Protein AF-0000000069264745 (afdb_homodimer)

Secondary structure (DSSP, 8-state):
---TT--HHHHHHH----HHHHHHTTTT--TT--TTT-----GGG---TT---HHHHHHHHT-HHHHHHHHHTT--TT---TT---HHHHHHHTT-HHHHHHHHHSTT--TT---TT---HHHHHHHTT-HHHHHHHHHTT--TT---TT---HHHHHHHTT-HHHHHHHHHTT--TT---TTS--HHHHHHHTT-HHHHHHHHHHHH-TTHHHH--/---TT--HHHHHHH----HHHHHHTTTT--TT--TTT-----GGG---TT---HHHHHHHHT-HHHHHHHHHTT--TT---TT---HHHHHHHHT-HHHHHHHHHSTT--TT---TT---HHHHHHHTT-HHHHHHHHHTT--TT---TT---HHHHHHHTT-HHHHHHHHHTT--TT---TTS--HHHHHHHTT-HHHHHHHHHHHH-TTHHHH--

Solvent-accessible surface area (backbone atoms only — not comparable to full-atom values): 22542 Å² total; per-residue (Å²): 124,78,83,72,89,52,54,43,65,63,49,60,67,60,35,71,61,58,66,67,63,52,48,57,43,45,69,83,57,65,68,72,57,51,64,86,75,38,82,51,90,39,62,68,70,40,64,50,99,64,41,44,30,53,53,35,50,21,26,63,72,58,35,52,68,52,37,51,53,42,52,65,35,50,47,76,61,65,52,47,25,75,47,32,52,26,24,52,32,38,7,22,45,66,51,30,53,67,49,39,51,57,49,65,68,39,81,83,38,60,59,70,53,46,22,77,54,39,45,27,24,54,33,31,4,20,46,62,34,26,36,69,41,39,52,53,44,48,76,63,67,33,63,60,72,44,49,27,73,57,40,40,27,21,53,32,35,6,26,46,62,48,24,54,64,20,38,51,52,38,49,77,65,67,38,66,57,72,52,52,22,31,77,66,44,20,22,39,54,37,5,45,76,63,67,23,53,69,49,22,49,51,51,53,45,35,70,76,36,62,71,51,58,70,64,77,104,124,79,84,75,88,54,55,43,65,65,48,62,68,59,33,71,62,59,66,68,60,53,47,58,43,46,68,81,58,64,66,70,58,50,64,86,77,36,85,54,88,39,59,68,69,40,62,49,100,62,40,44,31,53,53,35,50,20,26,63,71,59,36,52,69,52,37,52,51,40,52,64,35,51,47,76,60,65,52,47,24,76,48,32,52,26,26,54,32,39,6,21,47,66,52,29,54,68,48,39,50,56,49,67,68,38,82,81,40,62,59,67,53,46,23,79,53,37,46,28,25,54,33,32,4,18,48,63,33,26,36,69,40,40,52,55,43,49,76,64,67,33,63,59,71,44,47,26,73,56,38,40,25,21,53,32,35,5,25,47,62,50,23,55,64,22,39,53,53,38,47,76,66,68,38,65,57,73,52,52,23,32,77,67,43,19,21,39,54,37,4,45,76,61,68,23,53,70,49,22,49,51,50,53,45,35,71,78,37,63,72,50,59,70,63,76,105

pLDDT: mean 89.12, std 15.48, range [27.23, 98.81]

InterPro domains:
  IPR002110 Ankyrin repeat [PF12796] (43-111)
  IPR002110 Ankyrin repeat [PF12796] (119-178)
  IPR002110 Ankyrin repeat [PS5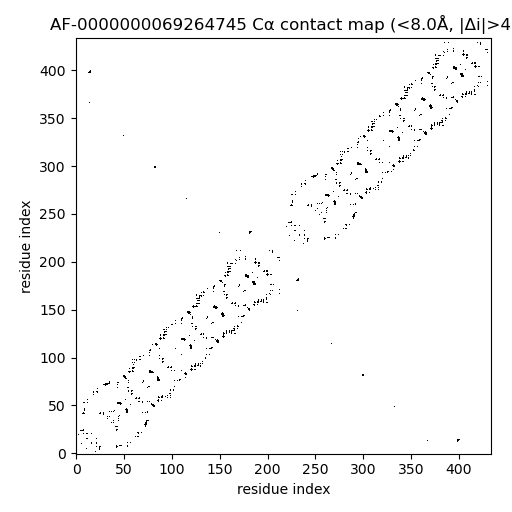0088] (50-82)
  IPR002110 Ankyrin repeat [PS50088] (117-149)
  IPR002110 Ankyrin repeat [PS50088] (150-182)
  IPR002110 Ankyrin repeat [SM00248] (50-79)
  IPR002110 Ankyrin repeat [SM00248] (83-113)
  IPR002110 Ankyrin repeat [SM00248] (117-146)
  IPR002110 Ankyrin repeat [SM00248] (150-179)
  IPR036770 Ankyrin repeat-containing domain superfamily [G3DSA:1.25.40.20] (5-110)
  IPR036770 Ankyrin repeat-containing domain superfamily [G3DSA:1.25.40.20] (111-208)
  IPR036770 Ankyrin repeat-containing domain superfamily [SSF48403] (45-203)

Radius of gyration: 22.68 Å; Cα contacts (8 Å, |Δi|>4): 810; chains: 2; bounding box: 52×52×76 Å

Sequence (434 aa):
MPLEGKDLMPLLRKGDCDEEDLLECLKDDVRGRDPLEDKSDQAAHQRDKDGWTPLHWAAQDGHERLAEKLLDLRVSTNAADHCGATPLMLASFNGRTRIVEALLKERSTDVRQGNSYLTTALHYAAQRGHASCVIQLMEHQAEVNATDRHSDTPLSWAARNGHLEAVKALLELNADPLQDNNASEDPIELARGNGFDEVAEMMEAAIGDPELLAMSAMPLEGKDLMPLLRKGDCDEEDLLECLKDDVRGRDPLEDKSDQAAHQRDKDGWTPLHWAAQDGHERLAEKLLDLRVSTNAADHCGATPLMLASFNGRTRIVEALLKERSTDVRQGNSYLTTALHYAAQRGHASCVIQLMEHQAEVNATDRHSDTPLSWAARNGHLEAVKALLELNADPLQDNNASEDPIELARGNGFDEVAEMMEAAIGDPELLAMSA

Foldseek 3Di:
DLCPLDQLVVDLVVDPDDLVNNVVNQVPQDADDPLVVPVPPHSQNDADPQQDGVLLSCLQNLVLVNNLVSVRSVHDQLRAGPQRDGSLLNNLLVLSLNSVLSSLVDPNRDQCRAGNQSQGSLLNNLLNLNQSSNLSSVVSPHDLLRQTNQSDGSLLNNLLNL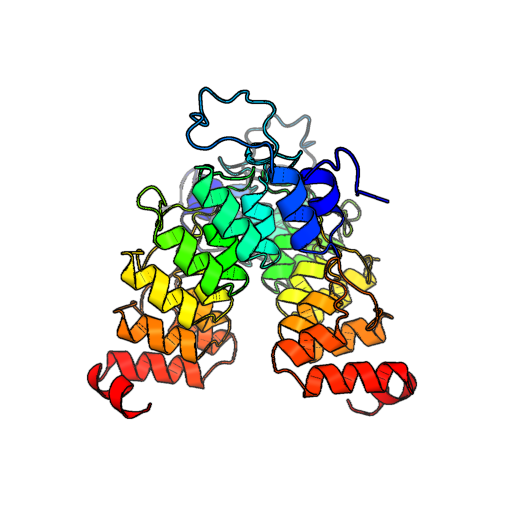NQSNNLSSLLSPHDQCRQTNVGDGSLNNNVVNPNNVSNVLNVVCVVPVVVSVPVD/DLCPLDQLVVDLVVDPDDLVNNVVNQVPQDAPDDLVVPVPPHSQNDADPQQDGVLLSCLQNLSLVNNLVSVRSVHDQLRAGPQRDGSLLNNLLVLSLNSVLSSLVDPNRDQCRAGNQSQGSLLNNLLNLNQSSNLSSVVSPHDLLRATNQSDGSLLNNLLNLNQSNNLSSLLSPHDQCRQTNVGDGSLNNNVVNPNNVSNVLNVVCVVPVVVSVPVD

Nearest PDB structures (foldseek):
  6gcu-assembly2_F  TM=9.652E-01  e=5.464E-09  synthetic construct
  1ot8-assembly2_B  TM=9.125E-01  e=2.302E-08  Drosophila melanogaster
  2f8y-assembly2_B  TM=8.604E-01  e=2.411E-08  Homo sapiens
  6py8-assembly2_K  TM=8.467E-01  e=4.016E-08  Homo sapiens
  1ot8-assembly3_C  TM=6.109E-01  e=3.336E-08  Drosophila melanogaster

Structure (mmCIF, N/CA/C/O backbone):
data_AF-0000000069264745-model_v1
#
loop_
_entity.id
_entity.type
_entity.pdbx_description
1 polymer 'Uncharacterized protein'
#
loop_
_atom_site.group_PDB
_atom_site.id
_atom_site.type_symbol
_atom_site.label_atom_id
_atom_site.label_alt_id
_atom_site.label_comp_id
_atom_site.label_asym_id
_atom_site.label_entity_id
_atom_site.label_seq_id
_atom_site.pdbx_PDB_ins_code
_atom_site.Cartn_x
_atom_site.Cartn_y
_atom_site.Cartn_z
_atom_site.occupancy
_atom_site.B_iso_or_equiv
_atom_site.auth_seq_id
_atom_site.auth_comp_id
_atom_site.auth_asym_id
_atom_site.auth_atom_id
_atom_site.pdbx_PDB_model_num
ATOM 1 N N . MET A 1 1 ? 7.062 8.414 37.844 1 27.25 1 MET A N 1
ATOM 2 C CA . MET A 1 1 ? 8.492 8.5 37.562 1 27.25 1 MET A CA 1
ATOM 3 C C . MET A 1 1 ? 8.742 9.352 36.312 1 27.25 1 MET A C 1
ATOM 5 O O . MET A 1 1 ? 7.988 9.273 35.344 1 27.25 1 MET A O 1
ATOM 9 N N . PRO A 1 2 ? 9.266 10.539 36.375 1 32.69 2 PRO A N 1
ATOM 10 C CA . PRO A 1 2 ? 9.547 11.359 35.219 1 32.69 2 PRO A CA 1
ATOM 11 C C . PRO A 1 2 ? 10.062 10.547 34.031 1 32.69 2 PRO A C 1
ATOM 13 O O . PRO A 1 2 ? 10.789 9.562 34.219 1 32.69 2 PRO A O 1
ATOM 16 N N . LEU A 1 3 ? 9.289 10.117 33 1 39.31 3 LEU A N 1
ATOM 17 C CA . LEU A 1 3 ? 9.914 9.312 31.953 1 39.31 3 LEU A CA 1
ATOM 18 C C . LEU A 1 3 ? 11.336 9.797 31.672 1 39.31 3 LEU A C 1
ATOM 20 O O . LEU A 1 3 ? 11.531 10.906 31.172 1 39.31 3 LEU A O 1
ATOM 24 N N . GLU A 1 4 ? 12.344 10.016 32.438 1 35.72 4 GLU A N 1
ATOM 25 C CA . GLU A 1 4 ? 13.797 10.18 32.375 1 35.72 4 GLU A CA 1
ATOM 26 C C . GLU A 1 4 ? 14.375 9.547 31.125 1 35.72 4 GLU A C 1
ATOM 28 O O . GLU A 1 4 ? 14.094 8.383 30.828 1 35.72 4 GLU A O 1
ATOM 33 N N . GLY A 1 5 ? 15.156 10.445 30.141 1 46.34 5 GLY A N 1
ATOM 34 C CA . GLY A 1 5 ? 15.805 10.609 28.844 1 46.34 5 GLY A CA 1
ATOM 35 C C . GLY A 1 5 ? 15.164 9.781 27.75 1 46.34 5 GLY A C 1
ATOM 36 O O . GLY A 1 5 ? 15.812 8.914 27.156 1 46.34 5 GLY A O 1
ATOM 37 N N . LYS A 1 6 ? 13.898 9.461 27.797 1 60.12 6 LYS A N 1
ATOM 38 C CA . LYS A 1 6 ? 13.188 8.523 26.938 1 60.12 6 LYS A CA 1
ATOM 39 C C . LYS A 1 6 ? 13.445 8.836 25.453 1 60.12 6 LYS A C 1
ATOM 41 O O . LYS A 1 6 ? 13.477 10 25.062 1 60.12 6 LYS A O 1
ATOM 46 N N . ASP A 1 7 ? 14.031 8.062 24.891 1 85.12 7 ASP A N 1
ATOM 47 C CA . ASP A 1 7 ? 14.375 8.086 23.469 1 85.12 7 ASP A CA 1
ATOM 48 C C . ASP A 1 7 ? 13.117 8.062 22.609 1 85.12 7 ASP A C 1
ATOM 50 O O . ASP A 1 7 ? 12.25 7.215 22.781 1 85.12 7 ASP A O 1
ATOM 54 N N . LEU A 1 8 ? 12.914 9.141 21.953 1 92.44 8 LEU A N 1
ATOM 55 C CA . LEU A 1 8 ? 11.734 9.383 21.125 1 92.44 8 LEU A CA 1
ATOM 56 C C . LEU A 1 8 ? 11.453 8.188 20.219 1 92.44 8 LEU A C 1
ATOM 58 O O . LEU A 1 8 ? 10.352 7.637 20.219 1 92.44 8 LEU A O 1
ATOM 62 N N . MET A 1 9 ? 12.445 7.645 19.516 1 92 9 MET A N 1
ATOM 63 C CA . MET A 1 9 ? 12.258 6.633 18.484 1 92 9 MET A CA 1
ATOM 64 C C . MET A 1 9 ? 11.773 5.316 19.078 1 92 9 MET A C 1
ATOM 66 O O . MET A 1 9 ? 10.82 4.711 18.594 1 92 9 MET A O 1
ATOM 70 N N . PRO A 1 10 ? 12.352 4.832 20.203 1 90.44 10 PRO A N 1
ATOM 71 C CA . PRO A 1 10 ? 11.828 3.619 20.844 1 90.44 10 PRO A CA 1
ATOM 72 C C . PRO A 1 10 ? 10.367 3.756 21.266 1 90.44 10 PRO A C 1
ATOM 74 O O . PRO A 1 10 ? 9.594 2.799 21.156 1 90.44 10 PRO A O 1
ATOM 77 N N . LEU A 1 11 ? 10.008 4.898 21.734 1 91.31 11 LEU A N 1
ATOM 78 C CA . LEU A 1 11 ? 8.625 5.133 22.141 1 91.31 11 LEU A CA 1
ATOM 79 C C . LEU A 1 11 ? 7.695 5.094 20.922 1 91.31 11 LEU A C 1
ATOM 81 O O . LEU A 1 11 ? 6.598 4.539 21 1 91.31 11 LEU A O 1
ATOM 85 N N . LEU A 1 12 ? 8.141 5.695 19.875 1 91.81 12 LEU A N 1
ATOM 86 C CA . LEU A 1 12 ? 7.34 5.715 18.656 1 91.81 12 LEU A CA 1
ATOM 87 C C . LEU A 1 12 ? 7.172 4.309 18.094 1 91.81 12 LEU A C 1
ATOM 89 O O . LEU A 1 12 ? 6.086 3.943 17.641 1 91.81 12 LEU A O 1
ATOM 93 N N . ARG A 1 13 ? 8.203 3.533 18.094 1 87 13 ARG A N 1
ATOM 94 C CA . ARG A 1 13 ? 8.172 2.176 17.547 1 87 13 ARG A CA 1
ATOM 95 C C . ARG A 1 13 ? 7.27 1.275 18.391 1 87 13 ARG A C 1
ATOM 97 O O . ARG A 1 13 ? 6.602 0.39 17.859 1 87 13 ARG A O 1
ATOM 104 N N . LYS A 1 14 ? 7.32 1.432 19.625 1 83.38 14 LYS A N 1
ATOM 105 C CA . LYS A 1 14 ? 6.492 0.631 20.516 1 83.38 14 LYS A CA 1
ATOM 106 C C . LYS A 1 14 ? 5.008 0.938 20.312 1 83.38 14 LYS A C 1
ATOM 108 O O . LYS A 1 14 ? 4.172 0.035 20.359 1 83.38 14 LYS A O 1
ATOM 113 N N . GLY A 1 15 ? 4.797 2.062 20.016 1 82.38 15 GLY A N 1
ATOM 114 C CA . GLY A 1 15 ? 3.406 2.461 19.844 1 82.38 15 GLY A CA 1
ATOM 115 C C . GLY A 1 15 ? 2.654 2.545 21.156 1 82.38 15 GLY A C 1
ATOM 116 O O . GLY A 1 15 ? 3.244 2.385 22.234 1 82.38 15 GLY A O 1
ATOM 117 N N . ASP A 1 16 ? 1.425 2.951 21.203 1 78.5 16 ASP A N 1
ATOM 118 C CA . ASP A 1 16 ? 0.538 3.045 22.359 1 78.5 16 ASP A CA 1
ATOM 119 C C . ASP A 1 16 ? 1.085 4.027 23.391 1 78.5 16 ASP A C 1
ATOM 121 O O . ASP A 1 16 ? 1.114 3.725 24.594 1 78.5 16 ASP A O 1
ATOM 125 N N . CYS A 1 17 ? 1.727 5.004 23 1 83.06 17 CYS A N 1
ATOM 126 C CA . CYS A 1 17 ? 2.244 6.02 23.906 1 83.06 17 CYS A CA 1
ATOM 127 C C . CYS A 1 17 ? 1.427 7.301 23.812 1 83.06 17 CYS A C 1
ATOM 129 O O . CYS A 1 17 ? 0.806 7.574 22.781 1 83.06 17 CYS A O 1
ATOM 131 N N . ASP A 1 18 ? 1.403 7.91 24.938 1 88.5 18 ASP A N 1
ATOM 132 C CA . ASP A 1 18 ? 0.736 9.211 24.984 1 88.5 18 ASP A CA 1
ATOM 133 C C . ASP A 1 18 ? 1.546 10.266 24.234 1 88.5 18 ASP A C 1
ATOM 135 O O . ASP A 1 18 ? 2.771 10.312 24.344 1 88.5 18 ASP A O 1
ATOM 139 N N . GLU A 1 19 ? 0.814 10.984 23.469 1 92.31 19 GLU A N 1
ATOM 140 C CA . GLU A 1 19 ? 1.479 12.016 22.672 1 92.31 19 GLU A CA 1
ATOM 141 C C . GLU A 1 19 ? 2.283 12.961 23.562 1 92.31 19 GLU A C 1
ATOM 143 O O . GLU A 1 19 ? 3.328 13.469 23.141 1 92.31 19 GLU A O 1
ATOM 148 N N . GLU A 1 20 ? 1.822 13.188 24.828 1 93.12 20 GLU A N 1
ATOM 149 C CA . GLU A 1 20 ? 2.527 14.055 25.766 1 93.12 20 GLU A CA 1
ATOM 150 C C . GLU A 1 20 ? 3.928 13.523 26.062 1 93.12 20 GLU A C 1
ATOM 152 O O . GLU A 1 20 ? 4.879 14.305 26.188 1 93.12 20 GLU A O 1
ATOM 157 N N . ASP A 1 21 ? 3.99 12.25 26.188 1 93.81 21 ASP A N 1
ATOM 158 C CA . ASP A 1 21 ? 5.289 11.625 26.422 1 93.81 21 ASP A CA 1
ATOM 159 C C . ASP A 1 21 ? 6.227 11.828 25.234 1 93.81 21 ASP A C 1
ATOM 161 O O . ASP A 1 21 ? 7.422 12.062 25.422 1 93.81 21 ASP A O 1
ATOM 165 N N . LEU A 1 22 ? 5.691 11.742 24.062 1 95.06 22 LEU A N 1
ATOM 166 C CA . LEU A 1 22 ? 6.48 11.945 22.859 1 95.06 22 LEU A CA 1
ATOM 167 C C . LEU A 1 22 ? 6.992 13.383 22.781 1 95.06 22 LEU A C 1
ATOM 169 O O . LEU A 1 22 ? 8.164 13.609 22.453 1 95.06 22 LEU A O 1
ATOM 173 N N . LEU A 1 23 ? 6.137 14.336 23.141 1 95.31 23 LEU A N 1
ATOM 174 C CA . LEU A 1 23 ? 6.496 15.75 23.094 1 95.31 23 LEU A CA 1
ATOM 175 C C . LEU A 1 23 ? 7.586 16.062 24.109 1 95.31 23 LEU A C 1
ATOM 177 O O . LEU A 1 23 ? 8.453 16.906 23.859 1 95.31 23 LEU A O 1
ATOM 181 N N . GLU A 1 24 ? 7.504 15.398 25.219 1 93.19 24 GLU A N 1
ATOM 182 C CA . GLU A 1 24 ? 8.5 15.602 26.266 1 93.19 24 GLU A CA 1
ATOM 183 C C . GLU A 1 24 ? 9.898 15.219 25.766 1 93.19 24 GLU A C 1
ATOM 185 O O . GLU A 1 24 ? 10.891 15.828 26.188 1 93.19 24 GLU A O 1
ATOM 190 N N . CYS A 1 25 ? 9.984 14.227 24.922 1 92.88 25 CYS A N 1
ATOM 191 C CA . CYS A 1 25 ? 11.258 13.781 24.375 1 92.88 25 CYS A CA 1
ATOM 192 C C . CYS A 1 25 ? 11.906 14.867 23.531 1 92.88 25 CYS A C 1
ATOM 194 O O . CYS A 1 25 ? 13.102 14.82 23.25 1 92.88 25 CYS A O 1
ATOM 196 N N . LEU A 1 26 ? 11.156 15.875 23.109 1 92.56 26 LEU A N 1
ATOM 197 C CA . LEU A 1 26 ? 11.656 16.906 22.203 1 92.56 26 LEU A CA 1
ATOM 198 C C . LEU A 1 26 ? 11.93 18.203 22.969 1 92.56 26 LEU A C 1
ATOM 200 O O . LEU A 1 26 ? 12.273 19.219 22.344 1 92.56 26 LEU A O 1
ATOM 204 N N . LYS A 1 27 ? 11.797 18.234 24.203 1 88.69 27 LYS A N 1
ATOM 205 C CA . LYS A 1 27 ? 11.867 19.453 25.016 1 88.69 27 LYS A CA 1
ATOM 206 C C . LYS A 1 27 ? 13.219 20.141 24.859 1 88.69 27 LYS A C 1
ATOM 208 O O . LYS A 1 27 ? 13.305 21.375 24.875 1 88.69 27 LYS A O 1
ATOM 213 N N . ASP A 1 28 ? 14.273 19.344 24.609 1 84.44 28 ASP A N 1
ATOM 214 C CA . ASP A 1 28 ? 15.617 19.922 24.562 1 84.44 28 ASP A CA 1
ATOM 215 C C . ASP A 1 28 ? 16.047 20.203 23.125 1 84.44 28 ASP A C 1
ATOM 217 O O . ASP A 1 28 ? 17.125 20.75 22.875 1 84.44 28 ASP A O 1
ATOM 221 N N . ASP A 1 29 ? 15.172 19.75 22.219 1 85.75 29 ASP A N 1
ATOM 222 C CA . ASP A 1 29 ? 15.516 20 20.812 1 85.75 29 ASP A CA 1
ATOM 223 C C . ASP A 1 29 ? 15.375 21.484 20.484 1 85.75 29 ASP A C 1
ATOM 225 O O . ASP A 1 29 ? 14.453 22.156 20.969 1 85.75 29 ASP A O 1
ATOM 229 N N . VAL A 1 30 ? 16.391 22.047 19.75 1 77.31 30 VAL A N 1
ATOM 230 C CA . VAL A 1 30 ? 16.422 23.469 19.406 1 77.31 30 VAL A CA 1
ATOM 231 C C . VAL A 1 30 ? 16.109 23.656 17.922 1 77.31 30 VAL A C 1
ATOM 233 O O . VAL A 1 30 ? 16.516 22.844 17.094 1 77.31 30 VAL A O 1
ATOM 236 N N . ARG A 1 31 ? 15.266 24.781 17.703 1 73.56 31 ARG A N 1
ATOM 237 C CA . ARG A 1 31 ? 14.844 25.141 16.344 1 73.56 31 ARG A CA 1
ATOM 238 C C . ARG A 1 31 ? 16.047 25.531 15.484 1 73.56 31 ARG A C 1
ATOM 240 O O . ARG A 1 31 ? 16.953 26.219 15.961 1 73.56 31 ARG A O 1
ATOM 247 N N . GLY A 1 32 ? 15.992 25.25 14.062 1 61.53 32 GLY A N 1
ATOM 248 C CA . GLY A 1 32 ? 16.875 25.828 13.078 1 61.53 32 GLY A CA 1
ATOM 249 C C . GLY A 1 32 ? 18.156 25.031 12.867 1 61.53 32 GLY A C 1
ATOM 250 O O . GLY A 1 32 ? 19.031 25.438 12.109 1 61.53 32 GLY A O 1
ATOM 251 N N . ARG A 1 33 ? 18.281 24 13.5 1 54.75 33 ARG A N 1
ATOM 252 C CA . ARG A 1 33 ? 19.531 23.312 13.195 1 54.75 33 ARG A CA 1
ATOM 253 C C . ARG A 1 33 ? 19.422 22.516 11.898 1 54.75 33 ARG A C 1
ATOM 255 O O . ARG A 1 33 ? 18.438 21.797 11.695 1 54.75 33 ARG A O 1
ATOM 262 N N . ASP A 1 34 ? 20.062 23.062 10.766 1 50.62 34 ASP A N 1
ATOM 263 C CA . ASP A 1 34 ? 20.094 22.531 9.406 1 50.62 34 ASP A CA 1
ATOM 264 C C . ASP A 1 34 ? 20.172 21 9.422 1 50.62 34 ASP A C 1
ATOM 266 O O . ASP A 1 34 ? 21.062 20.422 10.047 1 50.62 34 ASP A O 1
ATOM 270 N N . PRO A 1 35 ? 19.172 20.406 8.906 1 50.16 35 PRO A N 1
ATOM 271 C CA . PRO A 1 35 ? 19.172 18.938 8.797 1 50.16 35 PRO A CA 1
ATOM 272 C C . PRO A 1 35 ? 20.5 18.391 8.266 1 50.16 35 PRO A C 1
ATOM 274 O O . PRO A 1 35 ? 20.922 17.297 8.648 1 50.16 35 PRO A O 1
ATOM 277 N N . LEU A 1 36 ? 21.016 18.922 7.066 1 47 36 LEU A N 1
ATOM 278 C CA . LEU A 1 36 ? 22.281 18.5 6.469 1 47 36 LEU A CA 1
ATOM 279 C C . LEU A 1 36 ? 23.422 18.641 7.465 1 47 36 LEU A C 1
ATOM 281 O O . LEU A 1 36 ? 24.438 17.969 7.336 1 47 36 LEU A O 1
ATOM 285 N N . GLU A 1 37 ? 23.469 19.625 8 1 45.88 37 GLU A N 1
ATOM 286 C CA . GLU A 1 37 ? 24.516 19.766 9 1 45.88 37 GLU A CA 1
ATOM 287 C C . GLU A 1 37 ? 24.266 18.891 10.211 1 45.88 37 GLU A C 1
ATOM 289 O O . GLU A 1 37 ? 25.109 18.766 11.102 1 45.88 37 GLU A O 1
ATOM 294 N N . ASP A 1 38 ? 23.031 18.484 10.352 1 45.34 38 ASP A N 1
ATOM 295 C CA . ASP A 1 38 ? 22.625 17.922 11.633 1 45.34 38 ASP A CA 1
ATOM 296 C C . ASP A 1 38 ? 22.969 16.438 11.719 1 45.34 38 ASP A C 1
ATOM 298 O O . ASP A 1 38 ? 22.234 15.586 11.211 1 45.34 38 ASP A O 1
ATOM 302 N N . LYS A 1 39 ? 23.969 16.016 11.312 1 46.91 39 LYS A N 1
ATOM 303 C CA . LYS A 1 39 ? 24.453 14.891 12.109 1 46.91 39 LYS A CA 1
ATOM 304 C C . LYS A 1 39 ? 23.812 14.875 13.492 1 46.91 39 LYS A C 1
ATOM 306 O O . LYS A 1 39 ? 24.328 14.242 14.414 1 46.91 39 LYS A O 1
ATOM 311 N N . SER A 1 40 ? 22.984 15.938 13.828 1 50.88 40 SER A N 1
ATOM 312 C CA . SER A 1 40 ? 22.734 16.344 15.211 1 50.88 40 SER A CA 1
ATOM 313 C C . SER A 1 40 ? 21.906 15.32 15.961 1 50.88 40 SER A C 1
ATOM 315 O O . SER A 1 40 ? 21.109 14.602 15.352 1 50.88 40 SER A O 1
ATOM 317 N N . ASP A 1 41 ? 22.391 14.82 17.062 1 62.69 41 ASP A N 1
ATOM 318 C CA . ASP A 1 41 ? 22.016 14.039 18.234 1 62.69 41 ASP A CA 1
ATOM 319 C C . ASP A 1 41 ? 20.594 14.383 18.672 1 62.69 41 ASP A C 1
ATOM 321 O O . ASP A 1 41 ? 20.109 13.875 19.688 1 62.69 41 ASP A O 1
ATOM 325 N N . GLN A 1 42 ? 19.969 15.273 17.734 1 82.69 42 GLN A N 1
ATOM 326 C CA . GLN A 1 42 ? 18.641 15.648 18.234 1 82.69 42 GLN A CA 1
ATOM 327 C C . GLN A 1 42 ? 17.594 14.586 17.891 1 82.69 42 GLN A C 1
ATOM 329 O O . GLN A 1 42 ? 17.625 14.016 16.797 1 82.69 42 GLN A O 1
ATOM 334 N N . ALA A 1 43 ? 16.781 14.383 18.812 1 88.19 43 ALA A N 1
ATOM 335 C CA . ALA A 1 43 ? 15.758 13.344 18.75 1 88.19 43 ALA A CA 1
ATOM 336 C C . ALA A 1 43 ? 14.836 13.539 17.547 1 88.19 43 ALA A C 1
ATOM 338 O O . ALA A 1 43 ? 14.422 12.562 16.906 1 88.19 43 ALA A O 1
ATOM 339 N N . ALA A 1 44 ? 14.672 14.812 17.156 1 90.81 44 ALA A N 1
ATOM 340 C CA . ALA A 1 44 ? 13.711 15.148 16.109 1 90.81 44 ALA A CA 1
ATOM 341 C C . ALA A 1 44 ? 14.203 14.703 14.742 1 90.81 44 ALA A C 1
ATOM 343 O O . ALA A 1 44 ? 13.406 14.492 13.82 1 90.81 44 ALA A O 1
ATOM 344 N N . HIS A 1 45 ? 15.508 14.469 14.609 1 89.25 45 HIS A N 1
ATOM 345 C CA . HIS A 1 45 ? 16.094 14.242 13.289 1 89.25 45 HIS A CA 1
ATOM 346 C C . HIS A 1 45 ? 16.547 12.805 13.125 1 89.25 45 HIS A C 1
ATOM 348 O O . HIS A 1 45 ? 17.188 12.461 12.125 1 89.25 45 HIS A O 1
ATOM 354 N N . GLN A 1 46 ? 16.234 12.055 14.094 1 88.69 46 GLN A N 1
ATOM 355 C CA . GLN A 1 46 ? 16.656 10.664 14.07 1 88.69 46 GLN A CA 1
ATOM 356 C C . GLN A 1 46 ? 15.906 9.875 13 1 88.69 46 GLN A C 1
ATOM 358 O O . GLN A 1 46 ? 14.805 10.258 12.602 1 88.69 46 GLN A O 1
ATOM 363 N N . ARG A 1 47 ? 16.578 8.773 12.477 1 90.75 47 ARG A N 1
ATOM 364 C CA . ARG A 1 47 ? 15.961 7.812 11.57 1 90.75 47 ARG A CA 1
ATOM 365 C C . ARG A 1 47 ? 16.125 6.387 12.094 1 90.75 47 ARG A C 1
ATOM 367 O O . ARG A 1 47 ? 17.141 6.055 12.695 1 90.75 47 ARG A O 1
ATOM 374 N N . ASP A 1 48 ? 15.133 5.633 11.859 1 89.25 48 ASP A N 1
ATOM 375 C CA . ASP A 1 48 ? 15.258 4.23 12.25 1 89.25 48 ASP A CA 1
ATOM 376 C C . ASP A 1 48 ? 15.789 3.387 11.094 1 89.25 48 ASP A C 1
ATOM 378 O O . ASP A 1 48 ? 16.234 3.924 10.078 1 89.25 48 ASP A O 1
ATOM 382 N N . LYS A 1 49 ? 15.875 2.033 11.312 1 84.44 49 LYS A N 1
ATOM 383 C CA . LYS A 1 49 ? 16.5 1.107 10.367 1 84.44 49 LYS A CA 1
ATOM 384 C C . LYS A 1 49 ? 15.758 1.1 9.039 1 84.44 49 LYS A C 1
ATOM 386 O O . LYS A 1 49 ? 16.344 0.752 8 1 84.44 49 LYS A O 1
ATOM 391 N N . ASP A 1 50 ? 14.57 1.561 9.055 1 84.25 50 ASP A N 1
ATOM 392 C CA . ASP A 1 50 ? 13.766 1.579 7.836 1 84.25 50 ASP A CA 1
ATOM 393 C C . ASP A 1 50 ? 13.805 2.955 7.172 1 84.25 50 ASP A C 1
ATOM 395 O O . ASP A 1 50 ? 13.18 3.164 6.133 1 84.25 50 ASP A O 1
ATOM 399 N N . GLY A 1 51 ? 14.43 3.836 7.797 1 90.56 51 GLY A N 1
ATOM 400 C CA . GLY A 1 51 ? 14.539 5.18 7.246 1 90.56 51 GLY A CA 1
ATOM 401 C C . GLY A 1 51 ? 13.422 6.102 7.711 1 90.56 51 GLY A C 1
ATOM 402 O O . GLY A 1 51 ? 13.312 7.23 7.23 1 90.56 51 GLY A O 1
ATOM 403 N N . TRP A 1 52 ? 12.656 5.66 8.633 1 93.94 52 TRP A N 1
ATOM 404 C CA . TRP A 1 52 ? 11.555 6.484 9.109 1 93.94 52 TRP A CA 1
ATOM 405 C C . TRP A 1 52 ? 12.039 7.5 10.141 1 93.94 52 TRP A C 1
ATOM 407 O O . TRP A 1 52 ? 12.859 7.172 11 1 93.94 52 TRP A O 1
ATOM 417 N N . THR A 1 53 ? 11.578 8.664 10 1 94.94 53 THR A N 1
ATOM 418 C CA . THR A 1 53 ? 11.797 9.75 10.945 1 94.94 53 THR A CA 1
ATOM 419 C C . THR A 1 53 ? 10.625 9.867 11.914 1 94.94 53 THR A C 1
ATOM 421 O O . THR A 1 53 ? 9.57 9.258 11.695 1 94.94 53 THR A O 1
ATOM 424 N N . PRO A 1 54 ? 10.852 10.594 12.961 1 95.12 54 PRO A N 1
ATOM 425 C CA . PRO A 1 54 ? 9.711 10.836 13.852 1 95.12 54 PRO A CA 1
ATOM 426 C C . PRO A 1 54 ? 8.5 11.406 13.117 1 95.12 54 PRO A C 1
ATOM 428 O O . PRO A 1 54 ? 7.363 11.078 13.453 1 95.12 54 PRO A O 1
ATOM 431 N N . LEU A 1 55 ? 8.766 12.195 12.141 1 96.44 55 LEU A N 1
ATOM 432 C CA . LEU A 1 55 ? 7.66 12.766 11.375 1 96.44 55 LEU A CA 1
ATOM 433 C C . LEU A 1 55 ? 6.906 11.688 10.609 1 96.44 55 LEU A C 1
ATOM 435 O O . LEU A 1 55 ? 5.68 11.742 10.492 1 96.44 55 LEU A O 1
ATOM 439 N N . HIS A 1 56 ? 7.629 10.719 10.055 1 96.69 56 HIS A N 1
ATOM 440 C CA . HIS A 1 56 ? 6.957 9.562 9.477 1 96.69 56 HIS A CA 1
ATOM 441 C C . HIS A 1 56 ? 6 8.922 10.477 1 96.69 56 HIS A C 1
ATOM 443 O O . HIS A 1 56 ? 4.84 8.664 10.156 1 96.69 56 HIS A O 1
ATOM 449 N N . TRP A 1 57 ? 6.539 8.719 11.617 1 94.94 57 TRP A N 1
ATOM 450 C CA . TRP A 1 57 ? 5.758 8.047 12.648 1 94.94 57 TRP A CA 1
ATOM 451 C C . TRP A 1 57 ? 4.559 8.898 13.062 1 94.94 57 TRP A C 1
ATOM 453 O O . TRP A 1 57 ? 3.459 8.375 13.258 1 94.94 57 TRP A O 1
ATOM 463 N N . ALA A 1 58 ? 4.754 10.133 13.25 1 96.19 58 ALA A N 1
ATOM 464 C CA . ALA A 1 58 ? 3.65 11.031 13.594 1 96.19 58 ALA A CA 1
ATOM 465 C C . ALA A 1 58 ? 2.553 10.977 12.539 1 96.19 58 ALA A C 1
ATOM 467 O O . ALA A 1 58 ? 1.365 10.93 12.867 1 96.19 58 ALA A O 1
ATOM 468 N N . ALA A 1 59 ? 2.939 10.984 11.266 1 96.75 59 ALA A N 1
ATOM 469 C CA . ALA A 1 59 ? 2 10.914 10.148 1 96.75 59 ALA A CA 1
ATOM 470 C C . ALA A 1 59 ? 1.268 9.578 10.133 1 96.75 59 ALA A C 1
ATOM 472 O O . ALA A 1 59 ? 0.067 9.523 9.852 1 96.75 59 ALA A O 1
ATOM 473 N N . GLN A 1 60 ? 1.976 8.547 10.383 1 93.06 60 GLN A N 1
ATOM 474 C CA . GLN A 1 60 ? 1.423 7.199 10.391 1 93.06 60 GLN A CA 1
ATOM 475 C C . GLN A 1 60 ? 0.402 7.027 11.508 1 93.06 60 GLN A C 1
ATOM 477 O O . GLN A 1 60 ? -0.688 6.492 11.289 1 93.06 60 GLN A O 1
ATOM 482 N N . ASP A 1 61 ? 0.774 7.562 12.719 1 90.94 61 ASP A N 1
ATOM 483 C CA . ASP A 1 61 ? -0.01 7.25 13.906 1 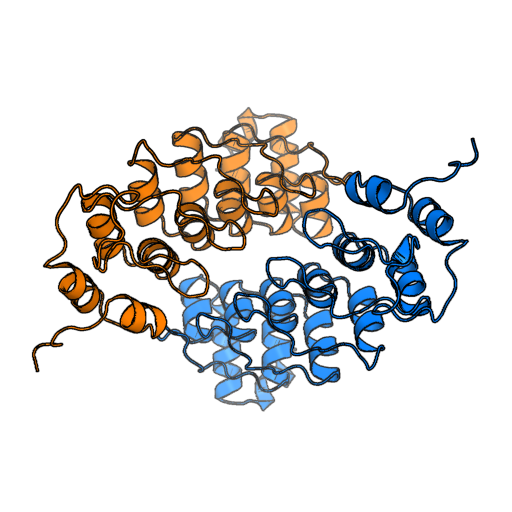90.94 61 ASP A CA 1
ATOM 484 C C . ASP A 1 61 ? -0.998 8.367 14.227 1 90.94 61 ASP A C 1
ATOM 486 O O . ASP A 1 61 ? -1.833 8.234 15.125 1 90.94 61 ASP A O 1
ATOM 490 N N . GLY A 1 62 ? -0.907 9.43 13.555 1 93.69 62 GLY A N 1
ATOM 491 C CA . GLY A 1 62 ? -1.866 10.508 13.719 1 93.69 62 GLY A CA 1
ATOM 492 C C . GLY A 1 62 ? -1.562 11.406 14.906 1 93.69 62 GLY A C 1
ATOM 493 O O . GLY A 1 62 ? -2.477 11.906 15.562 1 93.69 62 GLY A O 1
ATOM 494 N N . HIS A 1 63 ? -0.314 11.492 15.25 1 95.44 63 HIS A N 1
ATOM 495 C CA . HIS A 1 63 ? 0.094 12.406 16.312 1 95.44 63 HIS A CA 1
ATOM 496 C C . HIS A 1 63 ? 0.214 13.836 15.781 1 95.44 63 HIS A C 1
ATOM 498 O O . HIS A 1 63 ? 1.304 14.273 15.414 1 95.44 63 HIS A O 1
ATOM 504 N N . GLU A 1 64 ? -0.881 14.516 15.898 1 97.25 64 GLU A N 1
ATOM 505 C CA . GLU A 1 64 ? -0.972 15.836 15.273 1 97.25 64 GLU A CA 1
ATOM 506 C C . GLU A 1 64 ? -0.063 16.844 15.977 1 97.25 64 GLU A C 1
ATOM 508 O O . GLU A 1 64 ? 0.644 17.609 15.32 1 97.25 64 GLU A O 1
ATOM 513 N N . ARG A 1 65 ? -0.111 16.875 17.281 1 97.5 65 ARG A N 1
ATOM 514 C CA . ARG A 1 65 ? 0.71 17.812 18.047 1 97.5 65 ARG A CA 1
ATOM 515 C C . ARG A 1 65 ? 2.195 17.516 17.844 1 97.5 65 ARG A C 1
ATOM 517 O O . ARG A 1 65 ? 3.004 18.438 17.734 1 97.5 65 ARG A O 1
ATOM 524 N N . LEU A 1 66 ? 2.508 16.297 17.875 1 96.94 66 LEU A N 1
ATOM 525 C CA . LEU A 1 66 ? 3.893 15.906 17.625 1 96.94 66 LEU A CA 1
ATOM 526 C C . LEU A 1 66 ? 4.348 16.375 16.25 1 96.94 66 LEU A C 1
ATOM 528 O O . LEU A 1 66 ? 5.453 16.906 16.094 1 96.94 66 LEU A O 1
ATOM 532 N N . ALA A 1 67 ? 3.506 16.125 15.203 1 97.56 67 ALA A N 1
ATOM 533 C CA . ALA A 1 67 ? 3.832 16.562 13.844 1 97.56 67 ALA A CA 1
ATOM 534 C C . ALA A 1 67 ? 4.102 18.062 13.805 1 97.56 67 ALA A C 1
ATOM 536 O O . ALA A 1 67 ? 5.086 18.5 13.203 1 97.56 67 ALA A O 1
ATOM 537 N N . GLU A 1 68 ? 3.273 18.812 14.461 1 97 68 GLU A N 1
ATOM 538 C CA . GLU A 1 68 ? 3.432 20.266 14.484 1 97 68 GLU A CA 1
ATOM 539 C C . GLU A 1 68 ? 4.738 20.656 15.156 1 97 68 GLU A C 1
ATOM 541 O O . GLU A 1 68 ? 5.445 21.547 14.68 1 97 68 GLU A O 1
ATOM 546 N N . LYS A 1 69 ? 5.004 20.062 16.25 1 95.12 69 LYS A N 1
ATOM 547 C CA . LYS A 1 69 ? 6.242 20.344 16.969 1 95.12 69 LYS A CA 1
ATOM 548 C C . LYS A 1 69 ? 7.461 20.031 16.109 1 95.12 69 LYS A C 1
ATOM 550 O O . LYS A 1 69 ? 8.43 20.797 16.078 1 95.12 69 LYS A O 1
ATOM 555 N N . LEU A 1 70 ? 7.43 18.891 15.484 1 95.56 70 LEU A N 1
ATOM 556 C CA . LEU A 1 70 ? 8.531 18.484 14.617 1 95.56 70 LEU A CA 1
ATOM 557 C C . LEU A 1 70 ? 8.727 19.484 13.477 1 95.56 70 LEU A C 1
ATOM 559 O O . LEU A 1 70 ? 9.859 19.812 13.125 1 95.56 70 LEU A O 1
ATOM 563 N N . LEU A 1 71 ? 7.633 19.953 12.867 1 94.88 71 LEU A N 1
ATOM 564 C CA . LEU A 1 71 ? 7.711 20.953 11.805 1 94.88 71 LEU A CA 1
ATOM 565 C C . LEU A 1 71 ? 8.297 22.266 12.32 1 94.88 71 LEU A C 1
ATOM 567 O O . LEU A 1 71 ? 9.07 22.922 11.625 1 94.88 71 LEU A O 1
ATOM 571 N N . ASP A 1 72 ? 7.926 22.609 13.523 1 92.69 72 ASP A N 1
ATOM 572 C CA . ASP A 1 72 ? 8.492 23.797 14.148 1 92.69 72 ASP A CA 1
ATOM 573 C C . ASP A 1 72 ? 10.008 23.656 14.312 1 92.69 72 ASP A C 1
ATOM 575 O O . ASP A 1 72 ? 10.734 24.656 14.25 1 92.69 72 ASP A O 1
ATOM 579 N N . LEU A 1 73 ? 10.445 22.469 14.531 1 90.56 73 LEU A N 1
ATOM 580 C CA . LEU A 1 73 ? 11.867 22.188 14.703 1 90.56 73 LEU A CA 1
ATOM 581 C C . LEU A 1 73 ? 12.562 22.062 13.359 1 90.56 73 LEU A C 1
ATOM 583 O O . LEU A 1 73 ? 13.758 21.75 13.297 1 90.56 73 LEU A O 1
ATOM 587 N N . ARG A 1 74 ? 11.82 22.219 12.273 1 89.75 74 ARG A N 1
ATOM 588 C CA . ARG A 1 74 ? 12.312 22.312 10.906 1 89.75 74 ARG A CA 1
ATOM 589 C C . ARG A 1 74 ? 12.875 20.969 10.43 1 89.75 74 ARG A C 1
ATOM 591 O O . ARG A 1 74 ? 13.93 20.938 9.797 1 89.75 74 ARG A O 1
ATOM 598 N N . VAL A 1 75 ? 12.227 19.953 10.836 1 91.88 75 VAL A N 1
ATOM 599 C CA . VAL A 1 75 ? 12.602 18.656 10.273 1 91.88 75 VAL A CA 1
ATOM 600 C C . VAL A 1 75 ? 12.234 18.609 8.789 1 91.88 75 VAL A C 1
ATOM 602 O O . VAL A 1 75 ? 11.375 19.359 8.336 1 91.88 75 VAL A O 1
ATOM 605 N N . SER A 1 76 ? 12.945 17.75 8.008 1 92.31 76 SER A N 1
ATOM 606 C CA . SER A 1 76 ? 12.633 17.594 6.59 1 92.31 76 SER A CA 1
ATOM 607 C C . SER A 1 76 ? 11.242 17 6.391 1 92.31 76 SER A C 1
ATOM 609 O O . SER A 1 76 ? 10.914 15.953 6.957 1 92.31 76 SER A O 1
ATOM 611 N N . THR A 1 77 ? 10.477 17.688 5.586 1 96 77 THR A N 1
ATOM 612 C CA . THR A 1 77 ? 9.133 17.219 5.305 1 96 77 THR A CA 1
ATOM 613 C C . THR A 1 77 ? 9.148 16.188 4.168 1 96 77 THR A C 1
ATOM 615 O O . THR A 1 77 ? 8.164 15.484 3.951 1 96 77 THR A O 1
ATOM 618 N N . ASN A 1 78 ? 10.297 16.078 3.434 1 97.06 78 ASN A N 1
ATOM 619 C CA . ASN A 1 78 ? 10.359 15.25 2.238 1 97.06 78 ASN A CA 1
ATOM 620 C C . ASN A 1 78 ? 11.227 14.016 2.459 1 97.06 78 ASN A C 1
ATOM 622 O O . ASN A 1 78 ? 11.641 13.367 1.499 1 97.06 78 ASN A O 1
ATOM 626 N N . ALA A 1 79 ? 11.539 13.797 3.779 1 95 79 ALA A N 1
ATOM 627 C CA . ALA A 1 79 ? 12.328 12.594 4.062 1 95 79 ALA A CA 1
ATOM 628 C C . ALA A 1 79 ? 11.633 11.344 3.533 1 95 79 ALA A C 1
ATOM 630 O O . ALA A 1 79 ? 10.445 11.133 3.781 1 95 79 ALA A O 1
ATOM 631 N N . ALA A 1 80 ? 12.406 10.539 2.738 1 95.5 80 ALA A N 1
ATOM 632 C CA . ALA A 1 80 ? 11.859 9.305 2.168 1 95.5 80 ALA A CA 1
ATOM 633 C C . ALA A 1 80 ? 12.508 8.078 2.797 1 95.5 80 ALA A C 1
ATOM 635 O O . ALA A 1 80 ? 13.711 8.07 3.068 1 95.5 80 ALA A O 1
ATOM 636 N N . ASP A 1 81 ? 11.695 7.102 3.064 1 93.62 81 ASP A N 1
ATOM 637 C CA . ASP A 1 81 ? 12.273 5.832 3.498 1 93.62 81 ASP A CA 1
ATOM 638 C C . ASP A 1 81 ? 12.82 5.043 2.312 1 93.62 81 ASP A C 1
ATOM 640 O O . ASP A 1 81 ? 12.961 5.586 1.214 1 93.62 81 ASP A O 1
ATOM 644 N N . HIS A 1 82 ? 13.211 3.816 2.52 1 88.62 82 HIS A N 1
ATOM 645 C CA . HIS A 1 82 ? 13.852 3.006 1.492 1 88.62 82 HIS A CA 1
ATOM 646 C C . HIS A 1 82 ? 12.914 2.754 0.319 1 88.62 82 HIS A C 1
ATOM 648 O O . HIS A 1 82 ? 13.359 2.459 -0.791 1 88.62 82 HIS A O 1
ATOM 654 N N . CYS A 1 83 ? 11.625 2.852 0.521 1 92.5 83 CYS A N 1
ATOM 655 C CA . CYS A 1 83 ? 10.648 2.643 -0.542 1 92.5 83 CYS A CA 1
ATOM 656 C C . CYS A 1 83 ? 10.195 3.973 -1.134 1 92.5 83 CYS A C 1
ATOM 658 O O . CYS A 1 83 ? 9.312 4.004 -1.994 1 92.5 83 CYS A O 1
ATOM 660 N N . GLY A 1 84 ? 10.75 5.023 -0.603 1 95 84 GLY A N 1
ATOM 661 C CA . GLY A 1 84 ? 10.398 6.34 -1.109 1 95 84 GLY A CA 1
ATOM 662 C C . GLY A 1 84 ? 9.18 6.934 -0.431 1 95 84 GLY A C 1
ATOM 663 O O . GLY A 1 84 ? 8.656 7.961 -0.87 1 95 84 GLY A O 1
ATOM 664 N N . ALA A 1 85 ? 8.688 6.332 0.611 1 96.12 85 ALA A N 1
ATOM 665 C CA . ALA A 1 85 ? 7.516 6.848 1.312 1 96.12 85 ALA A CA 1
ATOM 666 C C . ALA A 1 85 ? 7.863 8.078 2.139 1 96.12 85 ALA A C 1
ATOM 668 O O . ALA A 1 85 ? 8.867 8.086 2.859 1 96.12 85 ALA A O 1
ATOM 669 N N . THR A 1 86 ? 7.062 9.078 1.981 1 97.81 86 THR A N 1
ATOM 670 C CA . THR A 1 86 ? 7.246 10.32 2.725 1 97.81 86 THR A CA 1
ATOM 671 C C . THR A 1 86 ? 6.16 10.477 3.787 1 97.81 86 THR A C 1
ATOM 673 O O . THR A 1 86 ? 5.145 9.781 3.752 1 97.81 86 THR A O 1
ATOM 676 N N . PRO A 1 87 ? 6.379 11.359 4.75 1 98.19 87 PRO A N 1
ATOM 677 C CA . PRO A 1 87 ? 5.332 11.617 5.742 1 98.19 87 PRO A CA 1
ATOM 678 C C . PRO A 1 87 ? 4.008 12.047 5.109 1 98.19 87 PRO A C 1
ATOM 680 O O . PRO A 1 87 ? 2.941 11.617 5.551 1 98.19 87 PRO A O 1
ATOM 683 N N . LEU A 1 88 ? 4.113 12.836 4.066 1 98.75 88 LEU A N 1
ATOM 684 C CA . LEU A 1 88 ? 2.895 13.281 3.396 1 98.75 88 LEU A CA 1
ATOM 685 C C . LEU A 1 88 ? 2.135 12.102 2.803 1 98.75 88 LEU A C 1
ATOM 687 O O . LEU A 1 88 ? 0.909 12.039 2.904 1 98.75 88 LEU A O 1
ATOM 691 N N . MET A 1 89 ? 2.836 11.211 2.184 1 98.44 89 MET A N 1
ATOM 692 C CA . MET A 1 89 ? 2.215 10.008 1.625 1 98.44 89 MET A CA 1
ATOM 693 C C . MET A 1 89 ? 1.523 9.195 2.715 1 98.44 89 MET A C 1
ATOM 695 O O . MET A 1 89 ? 0.376 8.781 2.551 1 98.44 89 MET A O 1
ATOM 699 N N . LEU A 1 90 ? 2.219 9.047 3.812 1 97 90 LEU A N 1
ATOM 700 C CA . LEU A 1 90 ? 1.67 8.273 4.918 1 97 90 LEU A CA 1
ATOM 701 C C . LEU A 1 90 ? 0.429 8.945 5.492 1 97 90 LEU A C 1
ATOM 703 O O . LEU A 1 90 ? -0.578 8.281 5.754 1 97 90 LEU A O 1
ATOM 707 N N . ALA A 1 91 ? 0.483 10.18 5.75 1 98.19 91 ALA A N 1
ATOM 708 C CA . ALA A 1 91 ? -0.65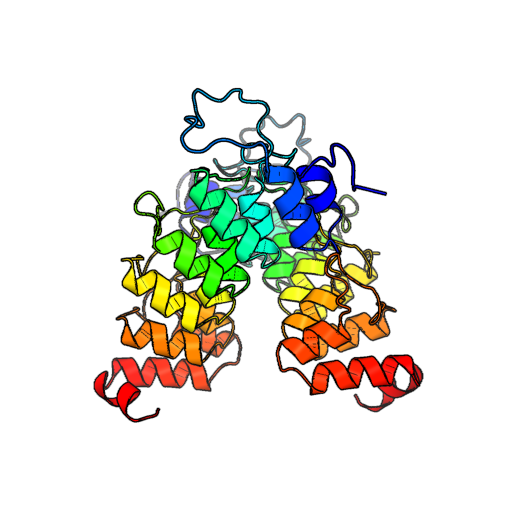9 10.93 6.27 1 98.19 91 ALA A CA 1
ATOM 709 C C . ALA A 1 91 ? -1.849 10.844 5.316 1 98.19 91 ALA A C 1
ATOM 711 O O . ALA A 1 91 ? -2.99 10.68 5.754 1 98.19 91 ALA A O 1
ATOM 712 N N . SER A 1 92 ? -1.612 10.906 4.02 1 98.44 92 SER A N 1
ATOM 713 C CA . SER A 1 92 ? -2.658 10.844 3.004 1 98.44 92 SER A CA 1
ATOM 714 C C . SER A 1 92 ? -3.303 9.461 2.953 1 98.44 92 SER A C 1
ATOM 716 O O . SER A 1 92 ? -4.527 9.344 2.869 1 98.44 92 SER A O 1
ATOM 718 N N . PHE A 1 93 ? -2.5 8.461 3.043 1 96.19 93 PHE A N 1
ATOM 719 C CA . PHE A 1 93 ? -2.984 7.082 3.043 1 96.19 93 PHE A CA 1
ATOM 720 C C . PHE A 1 93 ? -3.914 6.836 4.227 1 96.19 93 PHE A C 1
ATOM 722 O O . PHE A 1 93 ? -4.938 6.164 4.09 1 96.19 93 PHE A O 1
ATOM 729 N N . ASN A 1 94 ? -3.52 7.465 5.305 1 93 94 ASN A N 1
ATOM 730 C CA . ASN A 1 94 ? -4.25 7.199 6.539 1 93 94 ASN A CA 1
ATOM 731 C C . ASN A 1 94 ? -5.363 8.219 6.762 1 93 94 ASN A C 1
ATOM 733 O O . ASN A 1 94 ? -6.078 8.156 7.766 1 93 94 ASN A O 1
ATOM 737 N N . GLY A 1 95 ? -5.484 9.148 5.945 1 95.38 95 GLY A N 1
ATOM 738 C CA . GLY A 1 95 ? -6.543 10.141 6.055 1 95.38 95 GLY A CA 1
ATOM 739 C C . GLY A 1 95 ? -6.355 11.094 7.219 1 95.38 95 GLY A C 1
ATOM 740 O O . GLY A 1 95 ? -7.324 11.508 7.855 1 95.38 95 GLY A O 1
ATOM 741 N N . ARG A 1 96 ? -5.09 11.375 7.531 1 96.81 96 ARG A N 1
ATOM 742 C CA . ARG A 1 96 ? -4.789 12.312 8.609 1 96.81 96 ARG A CA 1
ATOM 743 C C . ARG A 1 96 ? -4.859 13.758 8.109 1 96.81 96 ARG A C 1
ATOM 745 O O . ARG A 1 96 ? -3.826 14.406 7.918 1 96.81 96 ARG A O 1
ATOM 752 N N . THR A 1 97 ? -6.094 14.234 8.055 1 97.94 97 THR A N 1
ATOM 753 C CA . THR A 1 97 ? -6.375 15.492 7.379 1 97.94 97 THR A CA 1
ATOM 754 C C . THR A 1 97 ? -5.602 16.641 8.031 1 97.94 97 THR A C 1
ATOM 756 O O . THR A 1 97 ? -5.059 17.5 7.332 1 97.94 97 THR A O 1
ATOM 759 N N . ARG A 1 98 ? -5.469 16.641 9.297 1 98.25 98 ARG A N 1
ATOM 760 C CA . ARG A 1 98 ? -4.801 17.734 9.992 1 98.25 98 ARG A CA 1
ATOM 761 C C . ARG A 1 98 ? -3.295 17.688 9.75 1 98.25 98 ARG A C 1
ATOM 763 O O . ARG A 1 98 ? -2.654 18.734 9.625 1 98.25 98 ARG A O 1
ATOM 770 N N . ILE A 1 99 ? -2.754 16.531 9.734 1 98.56 99 ILE A N 1
ATOM 771 C CA . ILE A 1 99 ? -1.322 16.391 9.492 1 98.56 99 ILE A CA 1
ATOM 772 C C . ILE A 1 99 ? -1.011 16.734 8.039 1 98.56 99 ILE A C 1
ATOM 774 O O . ILE A 1 99 ? -0.007 17.375 7.742 1 98.56 99 ILE A O 1
ATOM 778 N N . VAL A 1 100 ? -1.899 16.266 7.105 1 98.81 100 VAL A N 1
ATOM 779 C CA . VAL A 1 100 ? -1.76 16.625 5.699 1 98.81 100 VAL A CA 1
ATOM 780 C C . VAL A 1 100 ? -1.742 18.141 5.559 1 98.81 100 VAL A C 1
ATOM 782 O O . VAL A 1 100 ? -0.863 18.703 4.898 1 98.81 100 VAL A O 1
ATOM 785 N N . GLU A 1 101 ? -2.654 18.766 6.207 1 98.5 101 GLU A N 1
ATOM 786 C CA . GLU A 1 101 ? -2.732 20.219 6.172 1 98.5 101 GLU A CA 1
ATOM 787 C C . GLU A 1 101 ? -1.447 20.859 6.695 1 98.5 101 GLU A C 1
ATOM 789 O O . GLU A 1 101 ? -0.914 21.781 6.082 1 98.5 101 GLU A O 1
ATOM 794 N N . ALA A 1 102 ? -0.981 20.438 7.805 1 98.38 102 ALA A N 1
ATOM 795 C CA . ALA A 1 102 ? 0.226 20.984 8.414 1 98.38 102 ALA A CA 1
ATOM 796 C C . ALA A 1 102 ? 1.43 20.828 7.492 1 98.38 102 ALA A C 1
ATOM 798 O O . ALA A 1 102 ? 2.232 21.75 7.348 1 98.38 102 ALA A O 1
ATOM 799 N N . LEU A 1 103 ? 1.565 19.656 6.922 1 98.56 103 LEU A N 1
ATOM 800 C CA . LEU A 1 103 ? 2.678 19.391 6.016 1 98.56 103 LEU A CA 1
ATOM 801 C C . LEU A 1 103 ? 2.605 20.297 4.789 1 98.56 103 LEU A C 1
ATOM 803 O O . LEU A 1 103 ? 3.625 20.812 4.336 1 98.56 103 LEU A O 1
ATOM 807 N N . LEU A 1 104 ? 1.396 20.484 4.262 1 98.38 104 LEU A N 1
ATOM 808 C CA . LEU A 1 104 ? 1.21 21.266 3.039 1 98.38 104 LEU A CA 1
ATOM 809 C C . LEU A 1 104 ? 1.433 22.75 3.293 1 98.38 104 LEU A C 1
ATOM 811 O O . LEU A 1 104 ? 1.721 23.5 2.363 1 98.38 104 LEU A O 1
ATOM 815 N N . LYS A 1 105 ? 1.304 23.141 4.516 1 97.06 105 LYS A N 1
ATOM 816 C CA . LYS A 1 105 ? 1.575 24.531 4.871 1 97.06 105 LYS A CA 1
ATOM 817 C C . LYS A 1 105 ? 3.068 24.844 4.789 1 97.06 105 LYS A C 1
ATOM 819 O O . LYS A 1 105 ? 3.463 26 4.668 1 97.06 105 LYS A O 1
ATOM 824 N N . GLU A 1 106 ? 3.867 23.828 4.93 1 95.88 106 GLU A N 1
ATOM 825 C CA . GLU A 1 106 ? 5.309 24 4.758 1 95.88 106 GLU A CA 1
ATOM 826 C C . GLU A 1 106 ? 5.672 24.156 3.283 1 95.88 106 GLU A C 1
ATOM 828 O O . GLU A 1 106 ? 5.457 23.234 2.488 1 95.88 106 GLU A O 1
ATOM 833 N N . ARG A 1 107 ? 6.301 25.203 2.93 1 93 107 ARG A N 1
ATOM 834 C CA . ARG A 1 107 ? 6.605 25.516 1.537 1 93 107 ARG A CA 1
ATOM 835 C C . ARG A 1 107 ? 7.598 24.516 0.953 1 93 107 ARG A C 1
ATOM 837 O O . ARG A 1 107 ? 7.598 24.266 -0.254 1 93 107 ARG A O 1
ATOM 844 N N . SER A 1 108 ? 8.352 24.016 1.775 1 94.19 108 SER A N 1
ATOM 845 C CA . SER A 1 108 ? 9.406 23.109 1.324 1 94.19 108 SER A CA 1
ATOM 846 C C . SER A 1 108 ? 8.828 21.75 0.959 1 94.19 108 SER A C 1
ATOM 848 O O . SER A 1 108 ? 9.5 20.938 0.309 1 94.19 108 SER A O 1
ATOM 850 N N . THR A 1 109 ? 7.586 21.438 1.33 1 97.19 109 THR A N 1
ATOM 851 C CA . THR A 1 109 ? 7 20.125 1.08 1 97.19 109 THR A CA 1
ATOM 852 C C . THR A 1 109 ? 6.758 19.922 -0.413 1 97.19 109 THR A C 1
ATOM 854 O O . THR A 1 109 ? 6.137 20.766 -1.069 1 97.19 109 THR A O 1
ATOM 857 N N . ASP A 1 110 ? 7.359 18.828 -0.972 1 98.12 110 ASP A N 1
ATOM 858 C CA . ASP A 1 110 ? 7.133 18.469 -2.367 1 98.12 110 ASP A CA 1
ATOM 859 C C . ASP A 1 110 ? 5.887 17.609 -2.516 1 98.12 110 ASP A C 1
ATOM 861 O O . ASP A 1 110 ? 5.953 16.375 -2.377 1 98.12 110 ASP A O 1
ATOM 865 N N . VAL A 1 111 ? 4.781 18.188 -2.869 1 98.38 111 VAL A N 1
ATOM 866 C CA . VAL A 1 111 ? 3.479 17.547 -2.934 1 98.38 111 VAL A CA 1
ATOM 867 C C . VAL A 1 111 ? 3.451 16.547 -4.098 1 98.38 111 VAL A C 1
ATOM 869 O O . VAL A 1 111 ? 2.656 15.609 -4.098 1 98.38 111 VAL A O 1
ATOM 872 N N . ARG A 1 112 ? 4.359 16.672 -5.043 1 98.12 112 ARG A N 1
ATOM 873 C CA . ARG A 1 112 ? 4.352 15.859 -6.258 1 98.12 112 ARG A CA 1
ATOM 874 C C . ARG A 1 112 ? 5.359 14.719 -6.16 1 98.12 112 ARG A C 1
ATOM 876 O O . ARG A 1 112 ? 5.469 13.898 -7.074 1 98.12 112 ARG A O 1
ATOM 883 N N . GLN A 1 113 ? 6.051 14.641 -5.039 1 97.56 113 GLN A N 1
ATOM 884 C CA . GLN A 1 113 ? 7.059 13.602 -4.867 1 97.56 113 GLN A CA 1
ATOM 885 C C . GLN A 1 113 ? 6.434 12.211 -4.949 1 97.56 113 GLN A C 1
ATOM 887 O O . GLN A 1 113 ? 5.383 11.961 -4.352 1 97.56 113 GLN A O 1
ATOM 892 N N . GLY A 1 114 ? 6.996 11.32 -5.816 1 96.75 114 GLY A N 1
ATOM 893 C CA . GLY A 1 114 ? 6.586 9.93 -5.895 1 96.75 114 GLY A CA 1
ATOM 894 C C . GLY A 1 114 ? 7.559 8.984 -5.211 1 96.75 114 GLY A C 1
ATOM 895 O O . GLY A 1 114 ? 8.75 9.281 -5.109 1 96.75 114 GLY A O 1
ATOM 896 N N . ASN A 1 115 ? 6.996 7.898 -4.684 1 94.62 115 ASN A N 1
ATOM 897 C CA . ASN A 1 115 ? 7.867 6.863 -4.141 1 94.62 115 ASN A CA 1
ATOM 898 C C . ASN A 1 115 ? 8.484 6.012 -5.246 1 94.62 115 ASN A C 1
ATOM 900 O O . ASN A 1 115 ? 8.484 6.406 -6.414 1 94.62 115 ASN A O 1
ATOM 904 N N . SER A 1 116 ? 9.062 4.859 -4.895 1 90.69 116 SER A N 1
ATOM 905 C CA . SER A 1 116 ? 9.766 3.992 -5.84 1 90.69 116 SER A CA 1
ATOM 906 C C . SER A 1 116 ? 8.812 3.445 -6.898 1 90.69 116 SER A C 1
ATOM 908 O O . SER A 1 116 ? 9.25 2.973 -7.949 1 90.69 116 SER A O 1
ATOM 910 N N . TYR A 1 117 ? 7.57 3.488 -6.668 1 89.69 117 TYR A N 1
ATOM 911 C CA . TYR A 1 117 ? 6.562 3.025 -7.613 1 89.69 117 TYR A CA 1
ATOM 912 C C . TYR A 1 117 ? 5.887 4.199 -8.312 1 89.69 117 TYR A C 1
ATOM 914 O O . TYR A 1 117 ? 4.855 4.035 -8.969 1 89.69 117 TYR A O 1
ATOM 922 N N . LEU A 1 118 ? 6.402 5.391 -8.055 1 94.5 118 LEU A N 1
ATOM 923 C CA . LEU A 1 118 ? 5.902 6.629 -8.641 1 94.5 118 LEU A CA 1
ATOM 924 C C . LEU A 1 118 ? 4.527 6.98 -8.086 1 94.5 118 LEU A C 1
ATOM 926 O O . LEU A 1 118 ? 3.781 7.75 -8.688 1 94.5 118 LEU A O 1
ATOM 930 N N . THR A 1 119 ? 4.25 6.406 -6.992 1 96.56 119 THR A N 1
ATOM 931 C CA . THR A 1 119 ? 2.992 6.695 -6.305 1 96.56 119 THR A CA 1
ATOM 932 C C . THR A 1 119 ? 3.113 7.957 -5.461 1 96.56 119 THR A C 1
ATOM 934 O O . THR A 1 119 ? 4.051 8.094 -4.668 1 96.56 119 THR A O 1
ATOM 937 N N . THR A 1 120 ? 2.189 8.844 -5.645 1 98.56 120 THR A N 1
ATOM 938 C CA . THR A 1 120 ? 2.211 10.117 -4.93 1 98.56 120 THR A CA 1
ATOM 939 C C . THR A 1 120 ? 1.215 10.102 -3.775 1 98.56 120 THR A C 1
ATOM 941 O O . THR A 1 120 ? 0.442 9.156 -3.625 1 98.56 120 THR A O 1
ATOM 944 N N . ALA A 1 121 ? 1.304 11.172 -2.943 1 98.81 121 ALA A N 1
ATOM 945 C CA . ALA A 1 121 ? 0.349 11.336 -1.85 1 98.81 121 ALA A CA 1
ATOM 946 C C . ALA A 1 121 ? -1.085 11.344 -2.371 1 98.81 121 ALA A C 1
ATOM 948 O O . ALA A 1 121 ? -1.984 10.789 -1.736 1 98.81 121 ALA A O 1
ATOM 949 N N . LEU A 1 122 ? -1.269 11.922 -3.525 1 98.81 122 LEU A N 1
ATOM 950 C CA . LEU A 1 122 ? -2.604 11.984 -4.109 1 98.81 122 LEU A CA 1
ATOM 951 C C . LEU A 1 122 ? -3.102 10.586 -4.469 1 98.81 122 LEU A C 1
ATOM 953 O O . LEU A 1 122 ? -4.273 10.266 -4.266 1 98.81 122 LEU A O 1
ATOM 957 N N . HIS A 1 123 ? -2.217 9.773 -5.051 1 98.69 123 HIS A N 1
ATOM 958 C CA . HIS A 1 123 ? -2.58 8.391 -5.312 1 98.69 123 HIS A CA 1
ATOM 959 C C . HIS A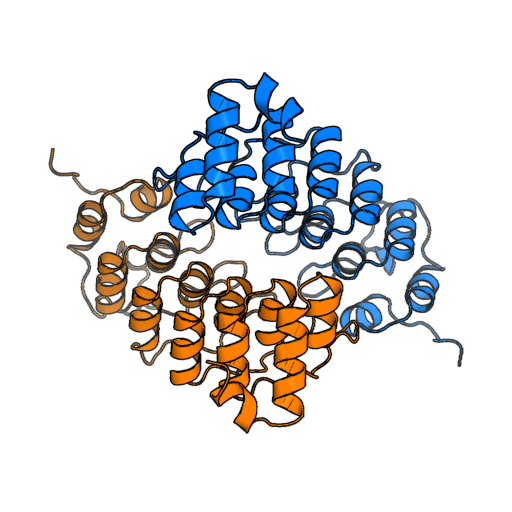 1 123 ? -3.08 7.699 -4.047 1 98.69 123 HIS A C 1
ATOM 961 O O . HIS A 1 123 ? -4.109 7.02 -4.07 1 98.69 123 HIS A O 1
ATOM 967 N N . TYR A 1 124 ? -2.348 7.898 -2.988 1 98 124 TYR A N 1
ATOM 968 C CA . TYR A 1 124 ? -2.666 7.215 -1.74 1 98 124 TYR A CA 1
ATOM 969 C C . TYR A 1 124 ? -3.984 7.715 -1.164 1 98 124 TYR A C 1
ATOM 971 O O . TYR A 1 124 ? -4.812 6.922 -0.709 1 98 124 TYR A O 1
ATOM 979 N N . ALA A 1 125 ? -4.176 8.992 -1.113 1 98.5 125 ALA A N 1
ATOM 980 C CA . ALA A 1 125 ? -5.438 9.555 -0.643 1 98.5 125 ALA A CA 1
ATOM 981 C C . ALA A 1 125 ? -6.613 9 -1.439 1 98.5 125 ALA A C 1
ATOM 983 O O . ALA A 1 125 ? -7.641 8.625 -0.865 1 98.5 125 ALA A O 1
ATOM 984 N N . ALA A 1 126 ? -6.492 8.891 -2.754 1 98.38 126 ALA A N 1
ATOM 985 C CA . ALA A 1 126 ? -7.539 8.391 -3.643 1 98.38 126 ALA A CA 1
ATOM 986 C C . ALA A 1 126 ? -7.785 6.902 -3.42 1 98.38 126 ALA A C 1
ATOM 988 O O . ALA A 1 126 ? -8.938 6.461 -3.363 1 98.38 126 ALA A O 1
ATOM 989 N N . GLN A 1 127 ? -6.695 6.215 -3.334 1 95.88 127 GLN A N 1
ATOM 990 C CA . GLN A 1 127 ? -6.777 4.773 -3.135 1 95.88 127 GLN A CA 1
ATOM 991 C C . GLN A 1 127 ? -7.613 4.434 -1.902 1 95.88 127 GLN A C 1
ATOM 993 O O . GLN A 1 127 ? -8.367 3.459 -1.907 1 95.88 127 GLN A O 1
ATOM 998 N N . ARG A 1 128 ? -7.402 5.301 -0.869 1 93.81 128 ARG A N 1
ATOM 999 C CA . ARG A 1 128 ? -8.078 5.023 0.397 1 93.81 128 ARG A CA 1
ATOM 1000 C C . ARG A 1 128 ? -9.375 5.812 0.512 1 93.81 128 ARG A C 1
ATOM 1002 O O . ARG A 1 128 ? -10.055 5.754 1.538 1 93.81 128 ARG A O 1
ATOM 1009 N N . GLY A 1 129 ? -9.688 6.586 -0.462 1 95.69 129 GLY A N 1
ATOM 1010 C CA . GLY A 1 129 ? -10.969 7.277 -0.538 1 95.69 129 GLY A CA 1
ATOM 1011 C C . GLY A 1 129 ? -11.047 8.477 0.386 1 95.69 129 GLY A C 1
ATOM 1012 O O . GLY A 1 129 ? -12.133 8.852 0.834 1 95.69 129 GLY A O 1
ATOM 1013 N N . HIS A 1 130 ? -10 9.078 0.773 1 96.56 130 HIS A N 1
ATOM 1014 C CA . HIS A 1 130 ? -9.992 10.25 1.636 1 96.56 130 HIS A CA 1
ATOM 1015 C C . HIS A 1 130 ? -10.188 11.531 0.826 1 96.56 130 HIS A C 1
ATOM 1017 O O . HIS A 1 130 ? -9.219 12.203 0.475 1 96.56 130 HIS A O 1
ATOM 1023 N N . ALA A 1 131 ? -11.453 11.844 0.641 1 97.81 131 ALA A N 1
ATOM 1024 C CA . ALA A 1 131 ? -11.82 12.961 -0.229 1 97.81 131 ALA A CA 1
ATOM 1025 C C . ALA A 1 131 ? -11.258 14.281 0.296 1 97.81 131 ALA A C 1
ATOM 1027 O O . ALA A 1 131 ? -10.812 15.125 -0.483 1 97.81 131 ALA A O 1
ATOM 1028 N N . SER A 1 132 ? -11.266 14.438 1.585 1 98.19 132 SER A N 1
ATOM 1029 C CA . SER A 1 132 ? -10.75 15.672 2.174 1 98.19 132 SER A CA 1
ATOM 1030 C C . SER A 1 132 ? -9.266 15.844 1.886 1 98.19 132 SER A C 1
ATOM 1032 O O . SER A 1 132 ? -8.812 16.938 1.56 1 98.19 132 SER A O 1
ATOM 1034 N N . CYS A 1 133 ? -8.508 14.758 1.999 1 98.56 133 CYS A N 1
ATOM 1035 C CA . CYS A 1 133 ? -7.086 14.805 1.686 1 98.56 133 CYS A CA 1
ATOM 1036 C C . CYS A 1 133 ? -6.863 15.094 0.206 1 98.56 133 CYS A C 1
ATOM 1038 O O . CYS A 1 133 ? -5.961 15.859 -0.152 1 98.56 133 CYS A O 1
ATOM 1040 N N . VAL A 1 134 ? -7.691 14.5 -0.664 1 98.69 134 VAL A N 1
ATOM 1041 C CA . VAL A 1 134 ? -7.613 14.734 -2.102 1 98.69 134 VAL A CA 1
ATOM 1042 C C . VAL A 1 134 ? -7.754 16.234 -2.393 1 98.69 134 VAL A C 1
ATOM 1044 O O . VAL A 1 134 ? -6.938 16.797 -3.115 1 98.69 134 VAL A O 1
ATOM 1047 N N . ILE A 1 135 ? -8.688 16.844 -1.793 1 98.5 135 ILE A N 1
ATOM 1048 C CA . ILE A 1 135 ? -8.977 18.266 -2.016 1 98.5 135 ILE A CA 1
ATOM 1049 C C . ILE A 1 135 ? -7.809 19.109 -1.528 1 98.5 135 ILE A C 1
ATOM 1051 O O . ILE A 1 135 ? -7.348 20 -2.236 1 98.5 135 ILE A O 1
ATOM 1055 N N . GLN A 1 136 ? -7.293 18.812 -0.36 1 98.5 136 GLN A N 1
ATOM 1056 C CA . GLN A 1 136 ? -6.172 19.578 0.197 1 98.5 136 GLN A CA 1
ATOM 1057 C C . GLN A 1 136 ? -4.945 19.484 -0.707 1 98.5 136 GLN A C 1
ATOM 1059 O O . GLN A 1 136 ? -4.281 20.484 -0.958 1 98.5 136 GLN A O 1
ATOM 1064 N N . LEU A 1 137 ? -4.637 18.281 -1.123 1 98.75 137 LEU A N 1
ATOM 1065 C CA . LEU A 1 137 ? -3.475 18.078 -1.982 1 98.75 137 LEU A CA 1
ATOM 1066 C C . LEU A 1 137 ? -3.613 18.859 -3.283 1 98.75 137 LEU A C 1
ATOM 1068 O O . LEU A 1 137 ? -2.652 19.484 -3.746 1 98.75 137 LEU A O 1
ATOM 1072 N N . MET A 1 138 ? -4.773 18.875 -3.832 1 98.12 138 MET A N 1
ATOM 1073 C CA . MET A 1 138 ? -5.027 19.578 -5.09 1 98.12 138 MET A CA 1
ATOM 1074 C C . MET A 1 138 ? -4.953 21.094 -4.895 1 98.12 138 MET A C 1
ATOM 1076 O O . MET A 1 138 ? -4.523 21.812 -5.793 1 98.12 138 MET A O 1
ATOM 1080 N N . GLU A 1 139 ? -5.383 21.562 -3.756 1 97.62 139 GLU A N 1
ATOM 1081 C CA . GLU A 1 139 ? -5.25 22.969 -3.428 1 97.62 139 GLU A CA 1
ATOM 1082 C C . GLU A 1 139 ? -3.785 23.391 -3.387 1 97.62 139 GLU A C 1
ATOM 1084 O O . GLU A 1 139 ? -3.469 24.578 -3.562 1 97.62 139 GLU A O 1
ATOM 1089 N N . HIS A 1 140 ? -2.93 22.484 -3.164 1 97.81 140 HIS A N 1
ATOM 1090 C CA . HIS A 1 140 ? -1.5 22.766 -3.109 1 97.81 140 HIS A CA 1
ATOM 1091 C C . HIS A 1 140 ? -0.788 22.266 -4.355 1 97.81 140 HIS A C 1
ATOM 1093 O O . HIS A 1 140 ? 0.384 21.875 -4.297 1 97.81 140 HIS A O 1
ATOM 1099 N N . GLN A 1 141 ? -1.518 22.078 -5.414 1 96.44 141 GLN A N 1
ATOM 1100 C CA . GLN A 1 141 ? -1.02 21.906 -6.773 1 96.44 141 GLN A CA 1
ATOM 1101 C C . GLN A 1 141 ? -0.481 20.5 -6.992 1 96.44 141 GLN A C 1
ATOM 1103 O O . GLN A 1 141 ? 0.538 20.312 -7.664 1 96.44 141 GLN A O 1
ATOM 1108 N N . ALA A 1 142 ? -1.074 19.547 -6.332 1 98.25 142 ALA A N 1
ATOM 1109 C CA . ALA A 1 142 ? -0.793 18.156 -6.73 1 98.25 142 ALA A CA 1
ATOM 1110 C C . ALA A 1 142 ? -1.169 17.922 -8.195 1 98.25 142 ALA A C 1
ATOM 1112 O O . ALA A 1 142 ? -1.966 18.672 -8.766 1 98.25 142 ALA A O 1
ATOM 1113 N N . GLU A 1 143 ? -0.514 16.922 -8.852 1 98.06 143 GLU A N 1
ATOM 1114 C CA . GLU A 1 143 ? -0.826 16.578 -10.234 1 98.06 143 GLU A CA 1
ATOM 1115 C C . GLU A 1 143 ? -1.966 15.57 -10.305 1 98.06 143 GLU A C 1
ATOM 1117 O O . GLU A 1 143 ? -1.767 14.383 -10.039 1 98.06 143 GLU A O 1
ATOM 1122 N N . VAL A 1 144 ? -3.109 16 -10.727 1 98.19 144 VAL A N 1
ATOM 1123 C CA . VAL A 1 144 ? -4.355 15.25 -10.617 1 98.19 144 VAL A CA 1
ATOM 1124 C C . VAL A 1 144 ? -4.266 13.992 -11.477 1 98.19 144 VAL A C 1
ATOM 1126 O O . VAL A 1 144 ? -4.836 12.953 -11.133 1 98.19 144 VAL A O 1
ATOM 1129 N N . ASN A 1 145 ? -3.555 14.047 -12.641 1 98.38 145 ASN A N 1
ATOM 1130 C CA . ASN A 1 145 ? -3.459 12.898 -13.547 1 98.38 145 ASN A CA 1
ATOM 1131 C C . ASN A 1 145 ? -2.064 12.281 -13.516 1 98.38 145 ASN A C 1
ATOM 1133 O O . ASN A 1 145 ? -1.593 11.758 -14.531 1 98.38 145 ASN A O 1
ATOM 1137 N N . ALA A 1 146 ? -1.396 12.5 -12.312 1 98 146 ALA A N 1
ATOM 1138 C CA . ALA A 1 146 ? -0.116 11.82 -12.156 1 98 146 ALA A CA 1
ATOM 1139 C C . ALA A 1 146 ? -0.274 10.312 -12.328 1 98 146 ALA A C 1
ATOM 1141 O O . ALA A 1 146 ? -1.293 9.734 -11.938 1 98 146 ALA A O 1
ATOM 1142 N N . THR A 1 147 ? 0.711 9.672 -12.953 1 97.19 147 THR A N 1
ATOM 1143 C CA . THR A 1 147 ? 0.661 8.227 -13.172 1 97.19 147 THR A CA 1
ATOM 1144 C C . THR A 1 147 ? 1.704 7.516 -12.312 1 97.19 147 THR A C 1
ATOM 1146 O O . THR A 1 147 ? 2.814 8.016 -12.133 1 97.19 147 THR A O 1
ATOM 1149 N N . ASP A 1 148 ? 1.281 6.441 -11.719 1 94.75 148 ASP A N 1
ATOM 1150 C CA . ASP A 1 148 ? 2.256 5.59 -11.039 1 94.75 148 ASP A CA 1
ATOM 1151 C C . ASP A 1 148 ? 2.957 4.664 -12.031 1 94.75 148 ASP A C 1
ATOM 1153 O O . ASP A 1 148 ? 2.914 4.898 -13.242 1 94.75 148 ASP A O 1
ATOM 1157 N N . ARG A 1 149 ? 3.656 3.699 -11.57 1 88.19 149 ARG A N 1
ATOM 1158 C CA . ARG A 1 149 ? 4.484 2.842 -12.414 1 88.19 149 ARG A CA 1
ATOM 1159 C C . ARG A 1 149 ? 3.627 2.037 -13.383 1 88.19 149 ARG A C 1
ATOM 1161 O O . ARG A 1 149 ? 4.125 1.539 -14.398 1 88.19 149 ARG A O 1
ATOM 1168 N N . HIS A 1 150 ? 2.367 1.876 -13.125 1 87.62 150 HIS A N 1
ATOM 1169 C CA . HIS A 1 150 ? 1.463 1.115 -13.984 1 87.62 150 HIS A CA 1
ATOM 1170 C C . HIS A 1 150 ? 0.577 2.041 -14.805 1 87.62 150 HIS A C 1
ATOM 1172 O O . HIS A 1 150 ? -0.437 1.607 -15.359 1 87.62 150 HIS A O 1
ATOM 1178 N N . SER A 1 151 ? 0.882 3.242 -14.734 1 94.31 151 SER A N 1
ATOM 1179 C CA . SER A 1 151 ? 0.138 4.289 -15.43 1 94.31 151 SER A CA 1
ATOM 1180 C C . SER A 1 151 ? -1.259 4.457 -14.844 1 94.31 151 SER A C 1
ATOM 1182 O O . SER A 1 151 ? -2.186 4.871 -15.539 1 94.31 151 SER A O 1
ATOM 1184 N N . ASP A 1 152 ? -1.36 4.051 -13.641 1 96.19 152 ASP A N 1
ATOM 1185 C CA . ASP A 1 152 ? -2.605 4.328 -12.93 1 96.19 152 ASP A CA 1
ATOM 1186 C C . ASP A 1 152 ? -2.611 5.746 -12.367 1 96.19 152 ASP A C 1
ATOM 1188 O O . ASP A 1 152 ? -1.588 6.227 -11.875 1 96.19 152 ASP A O 1
ATOM 1192 N N . THR A 1 153 ? -3.754 6.328 -12.477 1 98.56 153 THR A N 1
ATOM 1193 C CA . THR A 1 153 ? -3.953 7.66 -11.914 1 98.56 153 THR A CA 1
ATOM 1194 C C . THR A 1 153 ? -4.648 7.578 -10.555 1 98.56 153 THR A C 1
ATOM 1196 O O . THR A 1 153 ? -5.137 6.516 -10.172 1 98.56 153 THR A O 1
ATOM 1199 N N . PRO A 1 154 ? -4.602 8.742 -9.797 1 98.75 154 PRO A N 1
ATOM 1200 C CA . PRO A 1 154 ? -5.402 8.75 -8.578 1 98.75 154 PRO A CA 1
ATOM 1201 C C . PRO A 1 154 ? -6.859 8.352 -8.82 1 98.75 154 PRO A C 1
ATOM 1203 O O . PRO A 1 154 ? -7.434 7.586 -8.047 1 98.75 154 PRO A O 1
ATOM 1206 N N . LEU A 1 155 ? -7.387 8.789 -9.93 1 98.69 155 LEU A N 1
ATOM 1207 C CA . LEU A 1 155 ? -8.758 8.422 -10.266 1 98.69 155 LEU A CA 1
ATOM 1208 C C . LEU A 1 155 ? -8.883 6.922 -10.492 1 98.69 155 LEU A C 1
ATOM 1210 O O . LEU A 1 155 ? -9.883 6.312 -10.102 1 98.69 155 LEU A O 1
ATOM 1214 N N . SER A 1 156 ? -7.914 6.332 -11.18 1 98.31 156 SER A N 1
ATOM 1215 C CA . SER A 1 156 ? -7.898 4.883 -11.359 1 98.31 156 SER A CA 1
ATOM 1216 C C . SER A 1 156 ? -8.023 4.156 -10.023 1 98.31 156 SER A C 1
ATOM 1218 O O . SER A 1 156 ? -8.812 3.217 -9.898 1 98.31 156 SER A O 1
ATOM 1220 N N . TRP A 1 157 ? -7.273 4.59 -9.07 1 97.5 157 TRP A N 1
ATOM 1221 C CA . TRP A 1 157 ? -7.262 3.947 -7.758 1 97.5 157 TRP A CA 1
ATOM 1222 C C . TRP A 1 157 ? -8.586 4.152 -7.039 1 97.5 157 TRP A C 1
ATOM 1224 O O . TRP A 1 157 ? -9.148 3.213 -6.473 1 97.5 157 TRP A O 1
ATOM 1234 N N . ALA A 1 158 ? -9.07 5.34 -7.035 1 97.94 158 ALA A N 1
ATOM 1235 C CA . ALA A 1 158 ? -10.352 5.617 -6.395 1 97.94 158 ALA A CA 1
ATOM 1236 C C . ALA A 1 158 ? -11.469 4.793 -7.027 1 97.94 158 ALA A C 1
ATOM 1238 O O . ALA A 1 158 ? -12.328 4.25 -6.32 1 97.94 158 ALA A O 1
ATOM 1239 N N . ALA A 1 159 ? -11.453 4.672 -8.344 1 97.69 159 ALA A N 1
ATOM 1240 C CA . ALA A 1 159 ? -12.469 3.939 -9.102 1 97.69 159 ALA A CA 1
ATOM 1241 C C . ALA A 1 159 ? -12.391 2.443 -8.812 1 97.69 159 ALA A C 1
ATOM 1243 O O . ALA A 1 159 ? -13.414 1.801 -8.562 1 97.69 159 ALA A O 1
ATOM 1244 N N . ARG A 1 160 ? -11.211 1.989 -8.844 1 94.44 160 ARG A N 1
ATOM 1245 C CA . ARG A 1 160 ? -10.961 0.569 -8.617 1 94.44 160 ARG A CA 1
ATOM 1246 C C . ARG A 1 160 ? -11.5 0.132 -7.258 1 94.44 160 ARG A C 1
ATOM 1248 O O . ARG A 1 160 ? -11.969 -1 -7.102 1 94.44 160 ARG A O 1
ATOM 1255 N N . ASN A 1 161 ? -11.461 1.061 -6.305 1 92 161 ASN A N 1
ATOM 1256 C CA . ASN A 1 161 ? -11.852 0.722 -4.938 1 92 161 ASN A CA 1
ATOM 1257 C C . ASN A 1 161 ? -13.25 1.232 -4.609 1 92 161 ASN A C 1
ATOM 1259 O O . ASN A 1 161 ? -13.703 1.116 -3.469 1 92 161 ASN A O 1
ATOM 1263 N N . GLY A 1 162 ? -13.836 1.836 -5.531 1 93.56 162 GLY A N 1
ATOM 1264 C CA . GLY A 1 162 ? -15.234 2.217 -5.398 1 93.56 162 GLY A CA 1
ATOM 1265 C C . GLY A 1 162 ? -15.445 3.393 -4.465 1 93.56 162 GLY A C 1
ATOM 1266 O O . GLY A 1 162 ? -16.469 3.48 -3.791 1 93.56 162 GLY A O 1
ATOM 1267 N N . HIS A 1 163 ? -14.531 4.25 -4.293 1 95.25 163 HIS A N 1
ATOM 1268 C CA . HIS A 1 163 ? -14.648 5.395 -3.398 1 95.25 163 HIS A CA 1
ATOM 1269 C C . HIS A 1 163 ? -15.375 6.551 -4.07 1 95.25 163 HIS A C 1
ATOM 1271 O O . HIS A 1 163 ? -14.75 7.422 -4.676 1 95.25 163 HIS A O 1
ATOM 1277 N N . LEU A 1 164 ? -16.641 6.586 -3.869 1 96.06 164 LEU A N 1
ATOM 1278 C CA . LEU A 1 164 ? -17.531 7.484 -4.594 1 96.06 164 LEU A CA 1
ATOM 1279 C C . LEU A 1 164 ? -17.172 8.938 -4.332 1 96.06 164 LEU A C 1
ATOM 1281 O O . LEU A 1 164 ? -17.047 9.727 -5.273 1 96.06 164 LEU A O 1
ATOM 1285 N N . GLU A 1 165 ? -16.969 9.289 -3.104 1 96.88 165 GLU A N 1
ATOM 1286 C CA . GLU A 1 165 ? -16.719 10.68 -2.754 1 96.88 165 GLU A CA 1
ATOM 1287 C C . GLU A 1 165 ? -15.367 11.148 -3.297 1 96.88 165 GLU A C 1
ATOM 1289 O O . GLU A 1 165 ? -15.234 12.297 -3.736 1 96.88 165 GLU A O 1
ATOM 1294 N N . ALA A 1 166 ? -14.406 10.281 -3.246 1 97.94 166 ALA A N 1
ATOM 1295 C CA . ALA A 1 166 ? -13.102 10.633 -3.799 1 97.94 166 ALA A CA 1
ATOM 1296 C C . ALA A 1 166 ? -13.164 10.773 -5.316 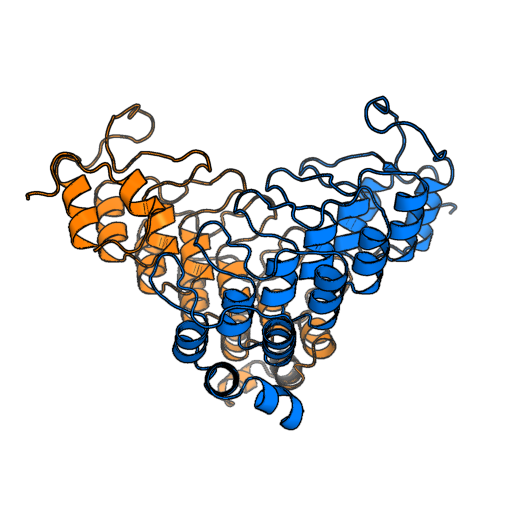1 97.94 166 ALA A C 1
ATOM 1298 O O . ALA A 1 166 ? -12.539 11.672 -5.891 1 97.94 166 ALA A O 1
ATOM 1299 N N . VAL A 1 167 ? -13.906 9.922 -5.965 1 98.25 167 VAL A N 1
ATOM 1300 C CA . VAL A 1 167 ? -14.094 9.977 -7.41 1 98.25 167 VAL A CA 1
ATOM 1301 C C . VAL A 1 167 ? -14.758 11.297 -7.793 1 98.25 167 VAL A C 1
ATOM 1303 O O . VAL A 1 167 ? -14.312 11.977 -8.719 1 98.25 167 VAL A O 1
ATOM 1306 N N . LYS A 1 168 ? -15.758 11.641 -7.07 1 97.19 168 LYS A N 1
ATOM 1307 C CA . LYS A 1 168 ? -16.453 12.898 -7.324 1 97.19 168 LYS A CA 1
ATOM 1308 C C . LYS A 1 168 ? -15.5 14.086 -7.203 1 97.19 168 LYS A C 1
ATOM 1310 O O . LYS A 1 168 ? -15.477 14.961 -8.07 1 97.19 168 LYS A O 1
ATOM 1315 N N . ALA A 1 169 ? -14.758 14.109 -6.168 1 97.62 169 ALA A N 1
ATOM 1316 C CA . ALA A 1 169 ? -13.805 15.195 -5.934 1 97.62 169 ALA A CA 1
ATOM 1317 C C . ALA A 1 169 ? -12.797 15.297 -7.074 1 97.62 169 ALA A C 1
ATOM 1319 O O . ALA A 1 169 ? -12.508 16.391 -7.562 1 97.62 169 ALA A O 1
ATOM 1320 N N . LEU A 1 170 ? -12.266 14.156 -7.477 1 98.25 170 LEU A N 1
ATOM 1321 C CA . LEU A 1 170 ? -11.25 14.141 -8.523 1 98.25 170 LEU A CA 1
ATOM 1322 C C . LEU A 1 170 ? -11.836 14.602 -9.852 1 98.25 170 LEU A C 1
ATOM 1324 O O . LEU A 1 170 ? -11.188 15.328 -10.609 1 98.25 170 LEU A O 1
ATOM 1328 N N . LEU A 1 171 ? -13.031 14.219 -10.141 1 97.06 171 LEU A N 1
ATOM 1329 C CA . LEU A 1 171 ? -13.688 14.633 -11.375 1 97.06 171 LEU A CA 1
ATOM 1330 C C . LEU A 1 171 ? -13.898 16.141 -11.391 1 97.06 171 LEU A C 1
ATOM 1332 O O . LEU A 1 171 ? -13.703 16.797 -12.422 1 97.06 171 LEU A O 1
ATOM 1336 N N . GLU A 1 172 ? -14.32 16.656 -10.266 1 95.31 172 GLU A N 1
ATOM 1337 C CA . GLU A 1 172 ? -14.508 18.109 -10.156 1 95.31 172 GLU A CA 1
ATOM 1338 C C . GLU A 1 172 ? -13.188 18.844 -10.352 1 95.31 172 GLU A C 1
ATOM 1340 O O . GLU A 1 172 ? -13.188 20.031 -10.727 1 95.31 172 GLU A O 1
ATOM 1345 N N . LEU A 1 173 ? -12.102 18.141 -10.125 1 95.56 173 LEU A N 1
ATOM 1346 C CA . LEU A 1 173 ? -10.773 18.75 -10.242 1 95.56 173 LEU A CA 1
ATOM 1347 C C . LEU A 1 173 ? -10.133 18.375 -11.578 1 95.56 173 LEU A C 1
ATOM 1349 O O . LEU A 1 173 ? -8.906 18.453 -11.719 1 95.56 173 LEU A O 1
ATOM 1353 N N . ASN A 1 174 ? -10.898 17.859 -12.492 1 93.75 174 ASN A N 1
ATOM 1354 C CA . ASN A 1 174 ? -10.555 17.672 -13.891 1 93.75 174 ASN A CA 1
ATOM 1355 C C . ASN A 1 174 ? -9.703 16.406 -14.094 1 93.75 174 ASN A C 1
ATOM 1357 O O . ASN A 1 174 ? -8.82 16.375 -14.945 1 93.75 174 ASN A O 1
ATOM 1361 N N . ALA A 1 175 ? -9.906 15.469 -13.234 1 97.62 175 ALA A N 1
ATOM 1362 C CA . ALA A 1 175 ? -9.305 14.164 -13.508 1 97.62 175 ALA A CA 1
ATOM 1363 C C . ALA A 1 175 ? -9.891 13.539 -14.766 1 97.62 175 ALA A C 1
ATOM 1365 O O . ALA A 1 175 ? -11.086 13.68 -15.031 1 97.62 175 ALA A O 1
ATOM 1366 N N . ASP A 1 176 ? -9.055 12.797 -15.578 1 97.19 176 ASP A N 1
ATOM 1367 C CA . ASP A 1 176 ? -9.461 12.195 -16.844 1 97.19 176 ASP A CA 1
ATOM 1368 C C . ASP A 1 176 ? -9.961 10.766 -16.625 1 97.19 176 ASP A C 1
ATOM 1370 O O . ASP A 1 176 ? -9.156 9.852 -16.422 1 97.19 176 ASP A O 1
ATOM 1374 N N . PRO A 1 177 ? -11.289 10.57 -16.75 1 97.62 177 PRO A N 1
ATOM 1375 C CA . PRO A 1 177 ? -11.836 9.227 -16.5 1 97.62 177 PRO A CA 1
ATOM 1376 C C . PRO A 1 177 ? -11.562 8.266 -17.656 1 97.62 177 PRO A C 1
ATOM 1378 O O . PRO A 1 177 ? -11.859 7.07 -17.547 1 97.62 177 PRO A O 1
ATOM 1381 N N . LEU A 1 178 ? -10.938 8.734 -18.719 1 97 178 LEU A N 1
ATOM 1382 C CA . LEU A 1 178 ? -10.719 7.898 -19.906 1 97 178 LEU A CA 1
ATOM 1383 C C . LEU A 1 178 ? -9.242 7.586 -20.078 1 97 178 LEU A C 1
ATOM 1385 O O . LEU A 1 178 ? -8.852 6.918 -21.047 1 97 178 LEU A O 1
ATOM 1389 N N . GLN A 1 179 ? -8.492 8.078 -19.156 1 96.56 179 GLN A N 1
ATOM 1390 C CA . GLN A 1 179 ? -7.062 7.82 -19.266 1 96.56 179 GLN A CA 1
ATOM 1391 C C . GLN A 1 179 ? -6.742 6.348 -19.016 1 96.56 179 GLN A C 1
ATOM 1393 O O . GLN A 1 179 ? -7.031 5.824 -17.938 1 96.56 179 GLN A O 1
ATOM 1398 N N . ASP A 1 180 ? -6.078 5.707 -19.984 1 94.44 180 ASP A N 1
ATOM 1399 C CA . ASP A 1 180 ? -5.746 4.285 -19.891 1 94.44 180 ASP A CA 1
ATOM 1400 C C . ASP A 1 180 ? -4.496 4.062 -19.047 1 94.44 180 ASP A C 1
ATOM 1402 O O . ASP A 1 180 ? -3.566 4.871 -19.078 1 94.44 180 ASP A O 1
ATOM 1406 N N . ASN A 1 181 ? -4.531 2.971 -18.312 1 93.75 181 ASN A N 1
ATOM 1407 C CA . ASN A 1 181 ? -3.287 2.494 -17.703 1 93.75 181 ASN A CA 1
ATOM 1408 C C . ASN A 1 181 ? -2.531 1.567 -18.656 1 93.75 181 ASN A C 1
ATOM 1410 O O . ASN A 1 181 ? -2.857 1.483 -19.844 1 93.75 181 ASN A O 1
ATOM 1414 N N . ASN A 1 182 ? -1.491 0.906 -18.219 1 87.62 182 ASN A N 1
ATOM 1415 C CA . ASN A 1 182 ? -0.648 0.067 -19.062 1 87.62 182 ASN A CA 1
ATOM 1416 C C . ASN A 1 182 ? -1.412 -1.144 -19.594 1 87.62 182 ASN A C 1
ATOM 1418 O O . ASN A 1 182 ? -1.012 -1.749 -20.594 1 87.62 182 ASN A O 1
ATOM 1422 N N . ALA A 1 183 ? -2.494 -1.525 -18.922 1 83.38 183 ALA A N 1
ATOM 1423 C CA . ALA A 1 183 ? -3.324 -2.646 -19.359 1 83.38 183 ALA A CA 1
ATOM 1424 C C . ALA A 1 183 ? -4.484 -2.17 -20.219 1 83.38 183 ALA A C 1
ATOM 1426 O O . ALA A 1 183 ? -5.453 -2.902 -20.438 1 83.38 183 ALA A O 1
ATOM 1427 N N . SER A 1 184 ? -4.465 -0.953 -20.578 1 90.19 184 SER A N 1
ATOM 1428 C CA . SER A 1 184 ? -5.48 -0.341 -21.422 1 90.19 184 SER A CA 1
ATOM 1429 C C . SER A 1 184 ? -6.836 -0.292 -20.719 1 90.19 184 SER A C 1
ATOM 1431 O O . SER A 1 184 ? -7.879 -0.444 -21.359 1 90.19 184 SER A O 1
ATOM 1433 N N . GLU A 1 185 ? -6.789 -0.155 -19.469 1 93.81 185 GLU A N 1
ATOM 1434 C CA . GLU A 1 185 ? -7.996 0.028 -18.672 1 93.81 185 GLU A CA 1
ATOM 1435 C C . GLU A 1 185 ? -8.125 1.469 -18.188 1 93.81 185 GLU A C 1
ATOM 1437 O O . GLU A 1 185 ? -7.207 2 -17.562 1 93.81 185 GLU A O 1
ATOM 1442 N N . ASP A 1 186 ? -9.25 2.014 -18.484 1 96.69 186 ASP A N 1
ATOM 1443 C CA . ASP A 1 186 ? -9.492 3.346 -17.953 1 96.69 186 ASP A CA 1
ATOM 1444 C C . ASP A 1 186 ? -10.266 3.273 -16.641 1 96.69 186 ASP A C 1
ATOM 1446 O O . ASP A 1 186 ? -10.727 2.199 -16.234 1 96.69 186 ASP A O 1
ATOM 1450 N N . PRO A 1 187 ? -10.336 4.395 -15.883 1 98 187 PRO A N 1
ATOM 1451 C CA . PRO A 1 187 ? -10.992 4.387 -14.57 1 98 187 PRO A CA 1
ATOM 1452 C C . PRO A 1 187 ? -12.422 3.857 -14.625 1 98 187 PRO A C 1
ATOM 1454 O O . PRO A 1 187 ? -12.867 3.166 -13.703 1 98 187 PRO A O 1
ATOM 1457 N N . ILE A 1 188 ? -13.156 4.074 -15.703 1 97.94 188 ILE A N 1
ATOM 1458 C CA . ILE A 1 188 ? -14.523 3.584 -15.844 1 97.94 188 ILE A CA 1
ATOM 1459 C C . ILE A 1 188 ? -14.516 2.059 -15.914 1 97.94 188 ILE A C 1
ATOM 1461 O O . ILE A 1 188 ? -15.289 1.396 -15.211 1 97.94 188 ILE A O 1
ATOM 1465 N N . GLU A 1 189 ? -13.656 1.549 -16.75 1 97 189 GLU A N 1
ATOM 1466 C CA . GLU A 1 189 ? -13.539 0.101 -16.891 1 97 189 GLU A CA 1
ATOM 1467 C C . GLU A 1 189 ? -13.094 -0.544 -15.578 1 97 189 GLU A C 1
ATOM 1469 O O . GLU A 1 189 ? -13.555 -1.633 -15.234 1 97 189 GLU A O 1
ATOM 1474 N N . LEU A 1 190 ? -12.164 0.095 -14.883 1 95.62 190 LEU A N 1
ATOM 1475 C CA . LEU A 1 190 ? -11.688 -0.417 -13.602 1 95.62 190 LEU A CA 1
ATOM 1476 C C . LEU A 1 190 ? -12.828 -0.509 -12.594 1 95.62 190 LEU A C 1
ATOM 1478 O O . LEU A 1 190 ? -12.953 -1.508 -11.883 1 95.62 190 LEU A O 1
ATOM 1482 N N . ALA A 1 191 ? -13.609 0.517 -12.5 1 97.12 191 ALA A N 1
ATOM 1483 C CA . ALA A 1 191 ? -14.75 0.514 -11.594 1 97.12 191 ALA A CA 1
ATOM 1484 C C . ALA A 1 191 ? -15.719 -0.621 -11.93 1 97.12 191 ALA A C 1
ATOM 1486 O O . ALA A 1 191 ? -16.141 -1.365 -11.039 1 97.12 191 ALA A O 1
ATOM 1487 N N . ARG A 1 192 ? -16.016 -0.804 -13.188 1 96.44 192 ARG A N 1
ATOM 1488 C CA . ARG A 1 192 ? -16.938 -1.852 -13.617 1 96.44 192 ARG A CA 1
ATOM 1489 C C . ARG A 1 192 ? -16.375 -3.236 -13.336 1 96.44 192 ARG A C 1
ATOM 1491 O O . ARG A 1 192 ? -17.078 -4.121 -12.852 1 96.44 192 ARG A O 1
ATOM 1498 N N . GLY A 1 193 ? -15.156 -3.344 -13.703 1 91.5 193 GLY A N 1
ATOM 1499 C CA . GLY A 1 193 ? -14.5 -4.625 -13.5 1 91.5 193 GLY A CA 1
ATOM 1500 C C . GLY A 1 193 ? -14.484 -5.066 -12.055 1 91.5 193 GLY A C 1
ATOM 1501 O O . GLY A 1 193 ? -14.391 -6.258 -11.758 1 91.5 193 GLY A O 1
ATOM 1502 N N . ASN A 1 194 ? -14.609 -4.117 -11.117 1 89.44 194 ASN A N 1
ATOM 1503 C CA . ASN A 1 194 ? -14.586 -4.434 -9.695 1 89.44 194 ASN A CA 1
ATOM 1504 C C . ASN A 1 194 ? -15.977 -4.34 -9.078 1 89.44 194 ASN A C 1
ATOM 1506 O O . ASN A 1 194 ? -16.109 -4.355 -7.852 1 89.44 194 ASN A O 1
ATOM 1510 N N . GLY A 1 195 ? -16.969 -4.133 -9.891 1 90.94 195 GLY A N 1
ATOM 1511 C CA . GLY A 1 195 ? -18.359 -4.211 -9.453 1 90.94 195 GLY A CA 1
ATOM 1512 C C . GLY A 1 195 ? -18.906 -2.891 -8.938 1 90.94 195 GLY A C 1
ATOM 1513 O O . GLY A 1 195 ? -19.938 -2.857 -8.266 1 90.94 195 GLY A O 1
ATOM 1514 N N . PHE A 1 196 ? -18.25 -1.869 -9.156 1 94.56 196 PHE A N 1
ATOM 1515 C CA . PHE A 1 196 ? -18.703 -0.562 -8.695 1 94.56 196 PHE A CA 1
ATOM 1516 C C . PHE A 1 196 ? -19.391 0.204 -9.812 1 94.56 196 PHE A C 1
ATOM 1518 O O . PHE A 1 196 ? -18.891 1.243 -10.258 1 94.56 196 PHE A O 1
ATOM 1525 N N . ASP A 1 197 ? -20.578 -0.22 -10.141 1 96.81 197 ASP A N 1
ATOM 1526 C CA . ASP A 1 197 ? -21.328 0.305 -11.273 1 96.81 197 ASP A CA 1
ATOM 1527 C C . ASP A 1 197 ? -21.734 1.757 -11.039 1 96.81 197 ASP A C 1
ATOM 1529 O O . ASP A 1 197 ? -21.75 2.562 -11.977 1 96.81 197 ASP A O 1
ATOM 1533 N N . GLU A 1 198 ? -22.062 2.043 -9.836 1 96.31 198 GLU A N 1
ATOM 1534 C CA . GLU A 1 198 ? -22.453 3.418 -9.523 1 96.31 198 GLU A CA 1
ATOM 1535 C C . GLU A 1 198 ? -21.297 4.387 -9.789 1 96.31 198 GLU A C 1
ATOM 1537 O O . GLU A 1 198 ? -21.516 5.488 -10.297 1 96.31 198 GLU A O 1
ATOM 1542 N N . VAL A 1 199 ? -20.156 3.979 -9.438 1 97.19 199 VAL A N 1
ATOM 1543 C CA . VAL A 1 199 ? -18.953 4.785 -9.648 1 97.19 199 VAL A CA 1
ATOM 1544 C C . VAL A 1 199 ? -18.703 4.969 -11.148 1 97.19 199 VAL A C 1
ATOM 1546 O O . VAL A 1 199 ? -18.406 6.074 -11.602 1 97.19 199 VAL A O 1
ATOM 1549 N N . ALA A 1 200 ? -18.844 3.916 -11.891 1 97.5 200 ALA A N 1
ATOM 1550 C CA . ALA A 1 200 ? -18.672 3.959 -13.344 1 97.5 200 ALA A CA 1
ATOM 1551 C C . ALA A 1 200 ? -19.672 4.91 -13.984 1 97.5 200 ALA A C 1
ATOM 1553 O O . ALA A 1 200 ? -19.312 5.715 -14.844 1 97.5 200 ALA A O 1
ATOM 1554 N N . GLU A 1 201 ? -20.844 4.828 -13.539 1 96.38 201 GLU A N 1
ATOM 1555 C CA . GLU A 1 201 ? -21.891 5.672 -14.086 1 96.38 201 GLU A CA 1
ATOM 1556 C C . GLU A 1 201 ? -21.641 7.145 -13.797 1 96.38 201 GLU A C 1
ATOM 1558 O O . GLU A 1 201 ? -21.891 8.008 -14.641 1 96.38 201 GLU A O 1
ATOM 1563 N N . MET A 1 202 ? -21.172 7.355 -12.648 1 95.81 202 MET A N 1
ATOM 1564 C CA . MET A 1 202 ? -20.828 8.734 -12.281 1 95.81 202 MET A CA 1
ATOM 1565 C C . MET A 1 202 ? -19.781 9.297 -13.227 1 95.81 202 MET A C 1
ATOM 1567 O O . MET A 1 202 ? -19.891 10.438 -13.672 1 95.81 202 MET A O 1
ATOM 1571 N N . MET A 1 203 ? -18.797 8.547 -13.469 1 97 203 MET A N 1
ATOM 1572 C CA . MET A 1 203 ? -17.734 9.008 -14.352 1 97 203 MET A CA 1
ATOM 1573 C C . MET A 1 203 ? -18.266 9.211 -15.773 1 97 203 MET A C 1
ATOM 1575 O O . MET A 1 203 ? -17.875 10.172 -16.438 1 97 203 MET A O 1
ATOM 1579 N N . GLU A 1 204 ? -19.078 8.352 -16.203 1 95.56 204 GLU A N 1
ATOM 1580 C CA . GLU A 1 204 ? -19.688 8.477 -17.531 1 95.56 204 GLU A CA 1
ATOM 1581 C C . GLU A 1 204 ? -20.531 9.75 -17.625 1 95.56 204 GLU A C 1
ATOM 1583 O O . GLU A 1 204 ? -20.516 10.438 -18.656 1 95.56 204 GLU A O 1
ATOM 1588 N N . ALA A 1 205 ? -21.281 9.977 -16.578 1 92.88 205 ALA A N 1
ATOM 1589 C CA . ALA A 1 205 ? -22.109 11.18 -16.547 1 92.88 205 ALA A CA 1
ATOM 1590 C C . ALA A 1 205 ? -21.25 12.438 -16.609 1 92.88 205 ALA A C 1
ATOM 1592 O O . ALA A 1 205 ? -21.656 13.438 -17.219 1 92.88 205 ALA A O 1
ATOM 1593 N N . ALA A 1 206 ? -20.172 12.391 -15.977 1 91.06 206 ALA A N 1
ATOM 1594 C CA . ALA A 1 206 ? -19.266 13.539 -15.945 1 91.06 206 ALA A CA 1
ATOM 1595 C C . ALA A 1 206 ? -18.703 13.82 -17.328 1 91.06 206 ALA A C 1
ATOM 1597 O O . ALA A 1 206 ? -18.375 14.969 -17.656 1 91.06 206 ALA A O 1
ATOM 1598 N N . ILE A 1 207 ? -18.469 12.82 -18.141 1 89.5 207 ILE A N 1
ATOM 1599 C CA . ILE A 1 207 ? -17.953 12.977 -19.5 1 89.5 207 ILE A CA 1
ATOM 1600 C C . ILE A 1 207 ? -19 13.672 -20.375 1 89.5 207 ILE A C 1
ATOM 1602 O O . ILE A 1 207 ? -18.656 14.539 -21.172 1 89.5 207 ILE A O 1
ATOM 1606 N N . GLY A 1 208 ? -20.266 13.188 -20.312 1 78.75 208 GLY A N 1
ATOM 1607 C CA 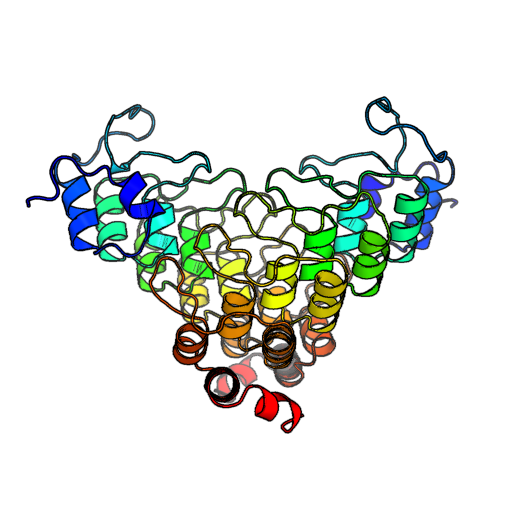. GLY A 1 208 ? -21.328 13.742 -21.141 1 78.75 208 GLY A CA 1
ATOM 1608 C C . GLY A 1 208 ? -21.672 15.18 -20.766 1 78.75 208 GLY A C 1
ATOM 1609 O O . GLY A 1 208 ? -21.938 16 -21.641 1 78.75 208 GLY A O 1
ATOM 1610 N N . ASP A 1 209 ? -21.891 15.477 -19.484 1 72.25 209 ASP A N 1
ATOM 1611 C CA . ASP A 1 209 ? -22.25 16.812 -19.016 1 72.25 209 ASP A CA 1
ATOM 1612 C C . ASP A 1 209 ? -21.5 17.156 -17.734 1 72.25 209 ASP A C 1
ATOM 1614 O O . ASP A 1 209 ? -21.922 16.781 -16.641 1 72.25 209 ASP A O 1
ATOM 1618 N N . PRO A 1 210 ? -20.344 17.719 -17.938 1 59.91 210 PRO A N 1
ATOM 1619 C CA . PRO A 1 210 ? -19.562 18.047 -16.75 1 59.91 210 PRO A CA 1
ATOM 1620 C C . PRO A 1 210 ? -20.359 18.828 -15.703 1 59.91 210 PRO A C 1
ATOM 1622 O O . PRO A 1 210 ? -20.062 18.766 -14.516 1 59.91 210 PRO A O 1
ATOM 1625 N N . GLU A 1 211 ? -21.344 19.562 -16.141 1 60.09 211 GLU A N 1
ATOM 1626 C CA . GLU A 1 211 ? -22.172 20.344 -15.242 1 60.09 211 GLU A CA 1
ATOM 1627 C C . GLU A 1 211 ? -23.125 19.453 -14.445 1 60.09 211 GLU A C 1
ATOM 1629 O O . GLU A 1 211 ? -23.625 19.844 -13.398 1 60.09 211 GLU A O 1
ATOM 1634 N N . LEU A 1 212 ? -23.391 18.297 -14.914 1 52.53 212 LEU A N 1
ATOM 1635 C CA . LEU A 1 212 ? -24.312 17.375 -14.266 1 52.53 212 LEU A CA 1
ATOM 1636 C C . LEU A 1 212 ? -23.719 16.828 -12.969 1 52.53 212 LEU A C 1
ATOM 1638 O O . LEU A 1 212 ? -24.438 16.531 -12.016 1 52.53 212 LEU A O 1
ATOM 1642 N N . LEU A 1 213 ? -22.516 16.531 -12.867 1 52.97 213 LEU A N 1
ATOM 1643 C CA . LEU A 1 213 ? -21.953 16.078 -11.602 1 52.97 213 LEU A CA 1
ATOM 1644 C C . LEU A 1 213 ? -22.328 17.031 -10.469 1 52.97 213 LEU A C 1
ATOM 1646 O O . LEU A 1 213 ? -22.578 16.594 -9.344 1 52.97 213 LEU A O 1
ATOM 1650 N N . ALA A 1 214 ? -22.453 18.375 -10.719 1 47.78 214 ALA A N 1
ATOM 1651 C CA . ALA A 1 214 ? -22.766 19.391 -9.719 1 47.78 214 ALA A CA 1
ATOM 1652 C C . ALA A 1 214 ? -24.188 19.234 -9.195 1 47.78 214 ALA A C 1
ATOM 1654 O O . ALA A 1 214 ? -24.469 19.547 -8.039 1 47.78 214 ALA A O 1
ATOM 1655 N N . MET A 1 215 ? -25.031 18.641 -9.922 1 46.56 215 MET A N 1
ATOM 1656 C CA . MET A 1 215 ? -26.422 18.531 -9.5 1 46.56 215 MET A CA 1
ATOM 1657 C C . MET A 1 215 ? -26.656 17.266 -8.695 1 46.56 215 MET A C 1
ATOM 1659 O O . MET A 1 215 ? -27.625 17.172 -7.934 1 46.56 215 MET A O 1
ATOM 1663 N N . SER A 1 216 ? -25.984 16.312 -8.93 1 41.34 216 SER A N 1
ATOM 1664 C CA . SER A 1 216 ? -26.312 15.078 -8.211 1 41.34 216 SER A CA 1
ATOM 1665 C C . SER A 1 216 ? -25.672 15.07 -6.82 1 41.34 216 SER A C 1
ATOM 1667 O O . SER A 1 216 ? -25.797 14.094 -6.082 1 41.34 216 SER A O 1
ATOM 1669 N N . ALA A 1 217 ? -25.172 16.031 -6.359 1 35.28 217 ALA A N 1
ATOM 1670 C CA . ALA A 1 217 ? -24.766 16.219 -4.969 1 35.28 217 ALA A CA 1
ATOM 1671 C C . ALA A 1 217 ? -25.938 16.734 -4.129 1 35.28 217 ALA A C 1
ATOM 1673 O O . ALA A 1 217 ? -26.766 17.516 -4.617 1 35.28 217 ALA A O 1
ATOM 1674 N N . MET B 1 1 ? 5.926 -8.602 -39.094 1 27.23 1 MET B N 1
ATOM 1675 C CA . MET B 1 1 ? 7.359 -8.656 -38.812 1 27.23 1 MET B CA 1
ATOM 1676 C C . MET B 1 1 ? 7.645 -9.484 -37.562 1 27.23 1 MET B C 1
ATOM 1678 O O . MET B 1 1 ? 6.902 -9.422 -36.594 1 27.23 1 MET B O 1
ATOM 1682 N N . PRO B 1 2 ? 8.195 -10.664 -37.594 1 33.25 2 PRO B N 1
ATOM 1683 C CA . PRO B 1 2 ? 8.516 -11.469 -36.406 1 33.25 2 PRO B CA 1
ATOM 1684 C C . PRO B 1 2 ? 9.016 -10.625 -35.25 1 33.25 2 PRO B C 1
ATOM 1686 O O . PRO B 1 2 ? 9.703 -9.617 -35.469 1 33.25 2 PRO B O 1
ATOM 1689 N N . LEU B 1 3 ? 8.258 -10.203 -34.188 1 39.09 3 LEU B N 1
ATOM 1690 C CA . LEU B 1 3 ? 8.867 -9.359 -33.156 1 39.09 3 LEU B CA 1
ATOM 1691 C C . LEU B 1 3 ? 10.32 -9.773 -32.906 1 39.09 3 LEU B C 1
ATOM 1693 O O . LEU B 1 3 ? 10.57 -10.852 -32.375 1 39.09 3 LEU B O 1
ATOM 1697 N N . GLU B 1 4 ? 11.328 -9.961 -33.656 1 36.22 4 GLU B N 1
ATOM 1698 C CA . GLU B 1 4 ? 12.781 -10.047 -33.688 1 36.22 4 GLU B CA 1
ATOM 1699 C C . GLU B 1 4 ? 13.398 -9.305 -32.5 1 36.22 4 GLU B C 1
ATOM 1701 O O . GLU B 1 4 ? 13.086 -8.141 -32.281 1 36.22 4 GLU B O 1
ATOM 1706 N N . GLY B 1 5 ? 14.242 -10.148 -31.516 1 46.53 5 GLY B N 1
ATOM 1707 C CA . GLY B 1 5 ? 15 -10.203 -30.281 1 46.53 5 GLY B CA 1
ATOM 1708 C C . GLY B 1 5 ? 14.344 -9.438 -29.141 1 46.53 5 GLY B C 1
ATOM 1709 O O . GLY B 1 5 ? 14.969 -8.57 -28.531 1 46.53 5 GLY B O 1
ATOM 1710 N N . LYS B 1 6 ? 13.039 -9.234 -29.156 1 60.28 6 LYS B N 1
ATOM 1711 C CA . LYS B 1 6 ? 12.305 -8.359 -28.25 1 60.28 6 LYS B CA 1
ATOM 1712 C C . LYS B 1 6 ? 12.656 -8.656 -26.797 1 60.28 6 LYS B C 1
ATOM 1714 O O . LYS B 1 6 ? 12.766 -9.82 -26.406 1 60.28 6 LYS B O 1
ATOM 1719 N N . ASP B 1 7 ? 13.234 -7.859 -26.25 1 85 7 ASP B N 1
ATOM 1720 C CA . ASP B 1 7 ? 13.648 -7.867 -24.844 1 85 7 ASP B CA 1
ATOM 1721 C C . ASP B 1 7 ? 12.438 -7.906 -23.922 1 85 7 ASP B C 1
ATOM 1723 O O . ASP B 1 7 ? 11.516 -7.094 -24.047 1 85 7 ASP B O 1
ATOM 1727 N N . LEU B 1 8 ? 12.297 -9 -23.25 1 92.31 8 LEU B N 1
ATOM 1728 C CA . LEU B 1 8 ? 11.172 -9.297 -22.375 1 92.31 8 LEU B CA 1
ATOM 1729 C C . LEU B 1 8 ? 10.883 -8.117 -21.453 1 92.31 8 LEU B C 1
ATOM 1731 O O . LEU B 1 8 ? 9.75 -7.625 -21.406 1 92.31 8 LEU B O 1
ATOM 1735 N N . MET B 1 9 ? 11.898 -7.531 -20.812 1 91.88 9 MET B N 1
ATOM 1736 C CA . MET B 1 9 ? 11.703 -6.527 -19.766 1 91.88 9 MET B CA 1
ATOM 1737 C C . MET B 1 9 ? 11.141 -5.238 -20.344 1 91.88 9 MET B C 1
ATOM 1739 O O . MET B 1 9 ? 10.188 -4.676 -19.797 1 91.88 9 MET B O 1
ATOM 1743 N N . PRO B 1 10 ? 11.633 -4.727 -21.484 1 90.44 10 PRO B N 1
ATOM 1744 C CA . PRO B 1 10 ? 11.023 -3.539 -22.094 1 90.44 10 PRO B CA 1
ATOM 1745 C C . PRO B 1 10 ? 9.555 -3.746 -22.453 1 90.44 10 PRO B C 1
ATOM 1747 O O . PRO B 1 10 ? 8.75 -2.826 -22.312 1 90.44 10 PRO B O 1
ATOM 1750 N N . LEU B 1 11 ? 9.234 -4.902 -22.906 1 91.31 11 LEU B N 1
ATOM 1751 C CA . LEU B 1 11 ? 7.848 -5.207 -23.25 1 91.31 11 LEU B CA 1
ATOM 1752 C C . LEU B 1 11 ? 6.973 -5.207 -22 1 91.31 11 LEU B C 1
ATOM 1754 O O . LEU B 1 11 ? 5.848 -4.703 -22.031 1 91.31 11 LEU B O 1
ATOM 1758 N N . LEU B 1 12 ? 7.48 -5.797 -20.969 1 91.81 12 LEU B N 1
ATOM 1759 C CA . LEU B 1 12 ? 6.738 -5.852 -19.703 1 91.81 12 LEU B CA 1
ATOM 1760 C C . LEU B 1 12 ? 6.531 -4.453 -19.141 1 91.81 12 LEU B C 1
ATOM 1762 O O . LEU B 1 12 ? 5.449 -4.137 -18.641 1 91.81 12 LEU B O 1
ATOM 1766 N N . ARG B 1 13 ? 7.527 -3.621 -19.172 1 87.12 13 ARG B N 1
ATOM 1767 C CA . ARG B 1 13 ? 7.457 -2.266 -18.641 1 87.12 13 ARG B CA 1
ATOM 1768 C C . ARG B 1 13 ? 6.48 -1.41 -19.438 1 87.12 13 ARG B C 1
ATOM 1770 O O . ARG B 1 13 ? 5.789 -0.559 -18.875 1 87.12 13 ARG B O 1
ATOM 1777 N N . LYS B 1 14 ? 6.484 -1.571 -20.672 1 83.38 14 LYS B N 1
ATOM 1778 C CA . LYS B 1 14 ? 5.582 -0.812 -21.531 1 83.38 14 LYS B CA 1
ATOM 1779 C C . LYS B 1 14 ? 4.125 -1.187 -21.281 1 83.38 14 LYS B C 1
ATOM 1781 O O . LYS B 1 14 ? 3.244 -0.324 -21.297 1 83.38 14 LYS B O 1
ATOM 1786 N N . GLY B 1 15 ? 3.982 -2.322 -20.953 1 82.38 15 GLY B N 1
ATOM 1787 C CA . GLY B 1 15 ? 2.623 -2.783 -20.734 1 82.38 15 GLY B CA 1
ATOM 1788 C C . GLY B 1 15 ? 1.817 -2.91 -22.016 1 82.38 15 GLY B C 1
ATOM 1789 O O . GLY B 1 15 ? 2.35 -2.723 -23.109 1 82.38 15 GLY B O 1
ATOM 1790 N N . ASP B 1 16 ? 0.602 -3.385 -22 1 78.38 16 ASP B N 1
ATOM 1791 C CA . ASP B 1 16 ? -0.333 -3.523 -23.109 1 78.38 16 ASP B CA 1
ATOM 1792 C C . ASP B 1 16 ? 0.211 -4.48 -24.172 1 78.38 16 ASP B C 1
ATOM 1794 O O . ASP B 1 16 ? 0.163 -4.184 -25.375 1 78.38 16 ASP B O 1
ATOM 1798 N N . CYS B 1 17 ? 0.905 -5.414 -23.797 1 83.06 17 CYS B N 1
ATOM 1799 C CA . CYS B 1 17 ? 1.427 -6.406 -24.734 1 83.06 17 CYS B CA 1
ATOM 1800 C C . CYS B 1 17 ? 0.675 -7.727 -24.594 1 83.06 17 CYS B C 1
ATOM 1802 O O . CYS B 1 17 ? 0.113 -8.023 -23.547 1 83.06 17 CYS B O 1
ATOM 1804 N N . ASP B 1 18 ? 0.637 -8.336 -25.734 1 88.56 18 ASP B N 1
ATOM 1805 C CA . ASP B 1 18 ? 0.032 -9.664 -25.75 1 88.56 18 ASP B CA 1
ATOM 1806 C C . ASP B 1 18 ? 0.923 -10.68 -25.031 1 88.56 18 ASP B C 1
ATOM 1808 O O . ASP B 1 18 ? 2.145 -10.664 -25.203 1 88.56 18 ASP B O 1
ATOM 1812 N N . GLU B 1 19 ? 0.258 -11.438 -24.234 1 92.44 19 GLU B N 1
ATOM 1813 C CA . GLU B 1 19 ? 1.003 -12.438 -23.469 1 92.44 19 GLU B CA 1
ATOM 1814 C C . GLU B 1 19 ? 1.812 -13.344 -24.391 1 92.44 19 GLU B C 1
ATOM 1816 O O . GLU B 1 19 ? 2.896 -13.805 -24.016 1 92.44 19 GLU B O 1
ATOM 1821 N N . GLU B 1 20 ? 1.309 -13.594 -25.641 1 93.12 20 GLU B N 1
ATOM 1822 C CA . GLU B 1 20 ? 2.012 -14.43 -26.609 1 93.12 20 GLU B CA 1
ATOM 1823 C C . GLU B 1 20 ? 3.369 -13.828 -26.969 1 93.12 20 GLU B C 1
ATOM 1825 O O . GLU B 1 20 ? 4.348 -14.562 -27.141 1 93.12 20 GLU B O 1
ATOM 1830 N N . ASP B 1 21 ? 3.357 -12.562 -27.109 1 93.75 21 ASP B N 1
ATOM 1831 C CA . ASP B 1 21 ? 4.609 -11.875 -27.406 1 93.75 21 ASP B CA 1
ATOM 1832 C C . ASP B 1 21 ? 5.609 -12.031 -26.266 1 93.75 21 ASP B C 1
ATOM 1834 O O . ASP B 1 21 ? 6.809 -12.203 -26.5 1 93.75 21 ASP B O 1
ATOM 1838 N N . LEU B 1 22 ? 5.133 -11.961 -25.047 1 95.12 22 LEU B N 1
ATOM 1839 C CA . LEU B 1 22 ? 5.992 -12.125 -23.891 1 95.12 22 LEU B CA 1
ATOM 1840 C C . LEU B 1 22 ? 6.574 -13.531 -23.828 1 95.12 22 LEU B C 1
ATOM 1842 O O . LEU B 1 22 ? 7.766 -13.703 -23.562 1 95.12 22 LEU B O 1
ATOM 1846 N N . LEU B 1 23 ? 5.746 -14.523 -24.141 1 95.19 23 LEU B N 1
ATOM 1847 C CA . LEU B 1 23 ? 6.176 -15.922 -24.109 1 95.19 23 LEU B CA 1
ATOM 1848 C C . LEU B 1 23 ? 7.23 -16.188 -25.188 1 95.19 23 LEU B C 1
ATOM 1850 O O . LEU B 1 23 ? 8.148 -16.984 -24.969 1 95.19 23 LEU B O 1
ATOM 1854 N N . GLU B 1 24 ? 7.066 -15.539 -26.281 1 93.12 24 GLU B N 1
ATOM 1855 C CA . GLU B 1 24 ? 8.023 -15.688 -27.375 1 93.12 24 GLU B CA 1
ATOM 1856 C C . GLU B 1 24 ? 9.422 -15.242 -26.938 1 93.12 24 GLU B C 1
ATOM 1858 O O . GLU B 1 24 ? 10.422 -15.797 -27.406 1 93.12 24 GLU B O 1
ATOM 1863 N N . CYS B 1 25 ? 9.5 -14.242 -26.094 1 92.75 25 CYS B N 1
ATOM 1864 C CA . CYS B 1 25 ? 10.773 -13.742 -25.609 1 92.75 25 CYS B CA 1
ATOM 1865 C C . CYS B 1 25 ? 11.508 -14.797 -24.797 1 92.75 25 CYS B C 1
ATOM 1867 O O . CYS B 1 25 ? 12.711 -14.688 -24.562 1 92.75 25 CYS B O 1
ATOM 1869 N N . LEU B 1 26 ? 10.828 -15.82 -24.359 1 92.44 26 LEU B N 1
ATOM 1870 C CA . LEU B 1 26 ? 11.414 -16.828 -23.469 1 92.44 26 LEU B CA 1
ATOM 1871 C C . LEU B 1 26 ? 11.711 -18.109 -24.234 1 92.44 26 LEU B C 1
ATOM 1873 O O . LEU B 1 26 ? 12.133 -19.109 -23.641 1 92.44 26 LEU B O 1
ATOM 1877 N N . LYS B 1 27 ? 11.523 -18.156 -25.469 1 88.62 27 LYS B N 1
ATOM 1878 C CA . LYS B 1 27 ? 11.609 -19.375 -26.266 1 88.62 27 LYS B CA 1
ATOM 1879 C C . LYS B 1 27 ? 13.008 -20 -26.172 1 88.62 27 LYS B C 1
ATOM 1881 O O . LYS B 1 27 ? 13.148 -21.219 -26.203 1 88.62 27 LYS B O 1
ATOM 1886 N N . ASP B 1 28 ? 14.023 -19.156 -25.984 1 84.38 28 ASP B N 1
ATOM 1887 C CA . ASP B 1 28 ? 15.391 -19.672 -26 1 84.38 28 ASP B CA 1
ATOM 1888 C C . ASP B 1 28 ? 15.891 -19.922 -24.578 1 84.38 28 ASP B C 1
ATOM 1890 O O . ASP B 1 28 ? 17 -20.406 -24.391 1 84.38 28 ASP B O 1
ATOM 1894 N N . ASP B 1 29 ? 15.062 -19.516 -23.625 1 85.88 29 ASP B N 1
ATOM 1895 C CA . ASP B 1 29 ? 15.484 -19.75 -22.25 1 85.88 29 ASP B CA 1
ATOM 1896 C C . ASP B 1 29 ? 15.43 -21.25 -21.906 1 85.88 29 ASP B C 1
ATOM 1898 O O . ASP B 1 29 ? 14.531 -21.953 -22.375 1 85.88 29 ASP B O 1
ATOM 1902 N N . VAL B 1 30 ? 16.5 -21.75 -21.188 1 77.56 30 VAL B N 1
ATOM 1903 C CA . VAL B 1 30 ? 16.625 -23.156 -20.844 1 77.56 30 VAL B CA 1
ATOM 1904 C C . VAL B 1 30 ? 16.359 -23.359 -19.359 1 77.56 30 VAL B C 1
ATOM 1906 O O . VAL B 1 30 ? 16.766 -22.531 -18.531 1 77.56 30 VAL B O 1
ATOM 1909 N N . ARG B 1 31 ? 15.578 -24.5 -19.109 1 74.56 31 ARG B N 1
ATOM 1910 C CA . ARG B 1 31 ? 15.211 -24.875 -17.75 1 74.56 31 ARG B CA 1
ATOM 1911 C C . ARG B 1 31 ? 16.453 -25.188 -16.922 1 74.56 31 ARG B C 1
ATOM 1913 O O . ARG B 1 31 ? 17.375 -25.844 -17.406 1 74.56 31 ARG B O 1
ATOM 1920 N N . GLY B 1 32 ? 16.406 -24.875 -15.5 1 62.59 32 GLY B N 1
ATOM 1921 C CA . GLY B 1 32 ? 17.375 -25.375 -14.523 1 62.59 32 GLY B CA 1
ATOM 1922 C C . GLY B 1 32 ? 18.625 -24.531 -14.438 1 62.59 32 GLY B C 1
ATOM 1923 O O . GLY B 1 32 ? 19.547 -24.859 -13.688 1 62.59 32 GLY B O 1
ATOM 1924 N N . ARG B 1 33 ? 18.719 -23.562 -15.133 1 55.91 33 ARG B N 1
ATOM 1925 C CA . ARG B 1 33 ? 19.938 -22.797 -14.953 1 55.91 33 ARG B CA 1
ATOM 1926 C C . ARG B 1 33 ? 19.875 -21.938 -13.695 1 55.91 33 ARG B C 1
ATOM 1928 O O . ARG B 1 33 ? 18.891 -21.25 -13.461 1 55.91 33 ARG B O 1
ATOM 1935 N N . ASP B 1 34 ? 20.625 -22.438 -12.555 1 51.28 34 ASP B N 1
ATOM 1936 C CA . ASP B 1 34 ? 20.719 -21.844 -11.227 1 51.28 34 ASP B CA 1
ATOM 1937 C C . ASP B 1 34 ? 20.75 -20.312 -11.305 1 51.28 34 ASP B C 1
ATOM 1939 O O . ASP B 1 34 ? 21.594 -19.734 -11.992 1 51.28 34 ASP B O 1
ATOM 1943 N N . PRO B 1 35 ? 19.781 -19.719 -10.727 1 50.59 35 PRO B N 1
ATOM 1944 C CA . PRO B 1 35 ? 19.766 -18.25 -10.672 1 50.59 35 PRO B CA 1
ATOM 1945 C C . PRO B 1 35 ? 21.109 -17.672 -10.242 1 50.59 35 PRO B C 1
ATOM 1947 O O . PRO B 1 35 ? 21.484 -16.578 -10.695 1 50.59 35 PRO B O 1
ATOM 1950 N N . LEU B 1 36 ? 21.703 -18.172 -9.047 1 47.09 36 LEU B N 1
ATOM 1951 C CA . LEU B 1 36 ? 22.969 -17.703 -8.523 1 47.09 36 LEU B CA 1
ATOM 1952 C C . LEU B 1 36 ? 24.078 -17.875 -9.555 1 47.09 36 LEU B C 1
ATOM 1954 O O . LEU B 1 36 ? 25.109 -17.203 -9.484 1 47.09 36 LEU B O 1
ATOM 1958 N N . GLU B 1 37 ? 24.141 -18.906 -9.992 1 45.62 37 GLU B N 1
ATOM 1959 C CA . GLU B 1 37 ? 25.172 -19.078 -11 1 45.62 37 GLU B CA 1
ATOM 1960 C C . GLU B 1 37 ? 24.906 -18.219 -12.234 1 45.62 37 GLU B C 1
ATOM 1962 O O . GLU B 1 37 ? 25.75 -18.109 -13.125 1 45.62 37 GLU B O 1
ATOM 1967 N N . ASP B 1 38 ? 23.656 -17.859 -12.383 1 44.97 38 ASP B N 1
ATOM 1968 C CA . ASP B 1 38 ? 23.266 -17.344 -13.695 1 44.97 38 ASP B CA 1
ATOM 1969 C C . ASP B 1 38 ? 23.516 -15.836 -13.781 1 44.97 38 ASP B C 1
ATOM 1971 O O . ASP B 1 38 ? 22.75 -15.047 -13.234 1 44.97 38 ASP B O 1
ATOM 1975 N N . LYS B 1 39 ? 24.531 -15.375 -13.438 1 46.16 39 LYS B N 1
ATOM 1976 C CA . LYS B 1 39 ? 24.906 -14.211 -14.242 1 46.16 39 LYS B CA 1
ATOM 1977 C C . LYS B 1 39 ? 24.078 -14.148 -15.523 1 46.16 39 LYS B C 1
ATOM 1979 O O . LYS B 1 39 ? 24.438 -13.453 -16.469 1 46.16 39 LYS B O 1
ATOM 1984 N N . SER B 1 40 ? 23.297 -15.242 -15.883 1 50.25 40 SER B N 1
ATOM 1985 C CA . SER B 1 40 ? 22.922 -15.648 -17.234 1 50.25 40 SER B CA 1
ATOM 1986 C C . SER B 1 40 ? 21.906 -14.688 -17.844 1 50.25 40 SER B C 1
ATOM 1988 O O . SER B 1 40 ? 21.141 -14.047 -17.125 1 50.25 40 SER B O 1
ATOM 1990 N N . ASP B 1 41 ? 22.203 -14.133 -18.984 1 62.25 41 ASP B N 1
ATOM 1991 C CA . ASP B 1 41 ? 21.672 -13.375 -20.109 1 62.25 41 ASP B CA 1
ATOM 1992 C C . ASP B 1 41 ? 20.234 -13.805 -20.422 1 62.25 41 ASP B C 1
ATOM 1994 O O . ASP B 1 41 ? 19.641 -13.344 -21.406 1 62.25 41 ASP B O 1
ATOM 1998 N N . GLN B 1 42 ? 19.781 -14.75 -19.422 1 82.12 42 GLN B N 1
ATOM 1999 C CA . GLN B 1 42 ? 18.453 -15.203 -19.828 1 82.12 42 GLN B CA 1
ATOM 2000 C C . GLN B 1 42 ? 17.391 -14.188 -19.438 1 82.12 42 GLN B C 1
ATOM 2002 O O . GLN B 1 42 ? 17.438 -13.617 -18.344 1 82.12 42 GLN B O 1
ATOM 2007 N N . ALA B 1 43 ? 16.516 -14.039 -20.312 1 88 43 ALA B N 1
ATOM 2008 C CA . ALA B 1 43 ? 15.453 -13.039 -20.203 1 88 43 ALA B CA 1
ATOM 2009 C C . ALA B 1 43 ? 14.602 -13.281 -18.953 1 88 43 ALA B C 1
ATOM 2011 O O . ALA B 1 43 ? 14.172 -12.336 -18.297 1 88 43 ALA B O 1
ATOM 2012 N N . ALA B 1 44 ? 14.539 -14.57 -18.547 1 90.75 44 ALA B N 1
ATOM 2013 C CA . ALA B 1 44 ? 13.641 -14.953 -17.469 1 90.75 44 ALA B CA 1
ATOM 2014 C C . ALA B 1 44 ? 14.18 -14.484 -16.109 1 90.75 44 ALA B C 1
ATOM 2016 O O . ALA B 1 44 ? 13.422 -14.32 -15.156 1 90.75 44 ALA B O 1
ATOM 2017 N N . HIS B 1 45 ? 15.484 -14.195 -16.047 1 89.12 45 HIS B N 1
ATOM 2018 C CA . HIS B 1 45 ? 16.109 -13.945 -14.758 1 89.12 45 HIS B CA 1
ATOM 2019 C C . HIS B 1 45 ? 16.516 -12.484 -14.617 1 89.12 45 HIS B C 1
ATOM 2021 O O . HIS B 1 45 ? 17.172 -12.109 -13.641 1 89.12 45 HIS B O 1
ATOM 2027 N N . GLN B 1 46 ? 16.109 -11.742 -15.562 1 88.56 46 GLN B N 1
ATOM 2028 C CA . GLN B 1 46 ? 16.484 -10.328 -15.555 1 88.56 46 GLN B CA 1
ATOM 2029 C C . GLN B 1 46 ? 15.734 -9.578 -14.453 1 88.56 46 GLN B C 1
ATOM 2031 O O . GLN B 1 46 ? 14.672 -10.016 -14 1 88.56 46 GLN B O 1
ATOM 2036 N N . ARG B 1 47 ? 16.375 -8.461 -13.961 1 90.62 47 ARG B N 1
ATOM 2037 C CA . ARG B 1 47 ? 15.758 -7.527 -13.023 1 90.62 47 ARG B CA 1
ATOM 2038 C C . ARG B 1 47 ? 15.828 -6.098 -13.547 1 90.62 47 ARG B C 1
ATOM 2040 O O . ARG B 1 47 ? 16.797 -5.719 -14.203 1 90.62 47 ARG B O 1
ATOM 2047 N N . ASP B 1 48 ? 14.812 -5.391 -13.273 1 89.19 48 ASP B N 1
ATOM 2048 C CA . ASP B 1 48 ? 14.852 -3.984 -13.672 1 89.19 48 ASP B CA 1
ATOM 2049 C C . ASP B 1 48 ? 15.391 -3.111 -12.539 1 89.19 48 ASP B C 1
ATOM 2051 O O . ASP B 1 48 ? 15.914 -3.625 -11.547 1 89.19 48 ASP B O 1
ATOM 2055 N N . LYS B 1 49 ? 15.406 -1.761 -12.758 1 84.38 49 LYS B N 1
ATOM 2056 C CA . LYS B 1 49 ? 16.031 -0.806 -11.844 1 84.38 49 LYS B CA 1
ATOM 2057 C C . LYS B 1 49 ? 15.344 -0.832 -10.477 1 84.38 49 LYS B C 1
ATOM 2059 O O . LYS B 1 49 ? 15.945 -0.455 -9.469 1 84.38 49 LYS B O 1
ATOM 2064 N N . ASP B 1 50 ? 14.18 -1.357 -10.438 1 84.38 50 ASP B N 1
ATOM 2065 C CA . ASP B 1 50 ? 13.43 -1.409 -9.188 1 84.38 50 ASP B CA 1
ATOM 2066 C C . ASP B 1 50 ? 13.562 -2.779 -8.523 1 84.38 50 ASP B C 1
ATOM 2068 O O . ASP B 1 50 ? 12.992 -3.016 -7.461 1 84.38 50 ASP B O 1
ATOM 2072 N N . GLY B 1 51 ? 14.203 -3.629 -9.18 1 90.44 51 GLY B N 1
ATOM 2073 C CA . GLY B 1 51 ? 14.398 -4.965 -8.633 1 90.44 51 GLY B CA 1
ATOM 2074 C C . GLY B 1 51 ? 13.312 -5.938 -9.047 1 90.44 51 GLY B C 1
ATOM 2075 O O . GLY B 1 51 ? 13.273 -7.07 -8.562 1 90.44 51 GLY B O 1
ATOM 2076 N N . TRP B 1 52 ? 12.492 -5.543 -9.93 1 93.81 52 TRP B N 1
ATOM 2077 C CA . TRP B 1 52 ? 11.414 -6.418 -10.367 1 93.81 52 TRP B CA 1
ATOM 2078 C C . TRP B 1 52 ? 11.906 -7.41 -11.414 1 93.81 52 TRP B C 1
ATOM 2080 O O . TRP B 1 52 ? 12.672 -7.051 -12.312 1 93.81 52 TRP B O 1
ATOM 2090 N N . THR B 1 53 ? 11.508 -8.586 -11.25 1 94.62 53 THR B N 1
ATOM 2091 C CA . THR B 1 53 ? 11.734 -9.664 -12.203 1 94.62 53 THR B CA 1
ATOM 2092 C C . THR B 1 53 ? 10.523 -9.836 -13.117 1 94.62 53 THR B C 1
ATOM 2094 O O . THR B 1 53 ? 9.461 -9.281 -12.859 1 94.62 53 THR B O 1
ATOM 2097 N N . PRO B 1 54 ? 10.742 -10.547 -14.188 1 95 54 PRO B N 1
ATOM 2098 C CA . PRO B 1 54 ? 9.578 -10.844 -15.023 1 95 54 PRO B CA 1
ATOM 2099 C C . PRO B 1 54 ? 8.43 -11.469 -14.242 1 95 54 PRO B C 1
ATOM 2101 O O . PRO B 1 54 ? 7.262 -11.195 -14.523 1 95 54 PRO B O 1
ATOM 2104 N N . LEU B 1 55 ? 8.766 -12.25 -13.273 1 96.31 55 LEU B N 1
ATOM 2105 C CA . LEU B 1 55 ? 7.727 -12.875 -12.461 1 96.31 55 LEU B CA 1
ATOM 2106 C C . LEU B 1 55 ? 6.953 -11.828 -11.664 1 96.31 55 LEU B C 1
ATOM 2108 O O . LEU B 1 55 ? 5.738 -11.945 -11.492 1 96.31 55 LEU B O 1
ATOM 2112 N N . HIS B 1 56 ? 7.656 -10.82 -11.141 1 96.62 56 HIS B N 1
ATOM 2113 C CA . HIS B 1 56 ? 6.957 -9.695 -10.531 1 96.62 56 HIS B CA 1
ATOM 2114 C C . HIS B 1 56 ? 5.926 -9.102 -11.484 1 96.62 56 HIS B C 1
ATOM 2116 O O . HIS B 1 56 ? 4.773 -8.891 -11.109 1 96.62 56 HIS B O 1
ATOM 2122 N N . TRP B 1 57 ? 6.406 -8.875 -12.648 1 94.94 57 TRP B N 1
ATOM 2123 C CA . TRP B 1 57 ? 5.551 -8.242 -13.648 1 94.94 57 TRP B CA 1
ATOM 2124 C C . TRP B 1 57 ? 4.375 -9.148 -14.008 1 94.94 57 TRP B C 1
ATOM 2126 O O . TRP B 1 57 ? 3.244 -8.68 -14.156 1 94.94 57 TRP B O 1
ATOM 2136 N N . ALA B 1 58 ? 4.617 -10.375 -14.203 1 96.12 58 ALA B N 1
ATOM 2137 C CA . ALA B 1 58 ? 3.545 -11.32 -14.5 1 96.12 58 ALA B CA 1
ATOM 2138 C C . ALA B 1 58 ? 2.492 -11.32 -13.391 1 96.12 58 ALA B C 1
ATOM 2140 O O . ALA B 1 58 ? 1.291 -11.328 -13.672 1 96.12 58 ALA B O 1
ATOM 2141 N N . ALA B 1 59 ? 2.93 -11.305 -12.141 1 96.75 59 ALA B N 1
ATOM 2142 C CA . ALA B 1 59 ? 2.037 -11.281 -10.984 1 96.75 59 ALA B CA 1
ATOM 2143 C C . ALA B 1 59 ? 1.244 -9.977 -10.93 1 96.75 59 ALA B C 1
ATOM 2145 O O . ALA B 1 59 ? 0.055 -9.984 -10.602 1 96.75 59 ALA B O 1
ATOM 2146 N N . GLN B 1 60 ? 1.893 -8.914 -11.219 1 92.94 60 GLN B N 1
ATOM 2147 C CA . GLN B 1 60 ? 1.277 -7.59 -11.195 1 92.94 60 GLN B CA 1
ATOM 2148 C C . GLN B 1 60 ? 0.201 -7.469 -12.273 1 92.94 60 GLN B C 1
ATOM 2150 O O . GLN B 1 60 ? -0.9 -6.984 -12 1 92.94 60 GLN B O 1
ATOM 2155 N N . ASP B 1 61 ? 0.544 -7.996 -13.492 1 90.88 61 ASP B N 1
ATOM 2156 C CA . ASP B 1 61 ? -0.306 -7.727 -14.648 1 90.88 61 ASP B CA 1
ATOM 2157 C C . ASP B 1 61 ? -1.256 -8.891 -14.914 1 90.88 61 ASP B C 1
ATOM 2159 O O . ASP B 1 61 ? -2.135 -8.797 -15.773 1 90.88 61 ASP B O 1
ATOM 2163 N N . GLY B 1 62 ? -1.086 -9.938 -14.25 1 93.69 62 GLY B N 1
ATOM 2164 C CA . GLY B 1 62 ? -1.999 -11.07 -14.375 1 93.69 62 GLY B CA 1
ATOM 2165 C C . GLY B 1 62 ? -1.704 -11.945 -15.57 1 93.69 62 GLY B C 1
ATOM 2166 O O . GLY B 1 62 ? -2.621 -12.492 -16.188 1 93.69 62 GLY B O 1
ATOM 2167 N N . HIS B 1 63 ? -0.475 -11.969 -15.969 1 95.44 63 HIS B N 1
ATOM 2168 C CA . HIS B 1 63 ? -0.07 -12.867 -17.047 1 95.44 63 HIS B CA 1
ATOM 2169 C C . HIS B 1 63 ? 0.138 -14.289 -16.531 1 95.44 63 HIS B C 1
ATOM 2171 O O . HIS B 1 63 ? 1.262 -14.68 -16.203 1 95.44 63 HIS B O 1
ATOM 2177 N N . GLU B 1 64 ? -0.928 -15.031 -16.594 1 97.31 64 GLU B N 1
ATOM 2178 C CA . GLU B 1 64 ? -0.928 -16.344 -15.961 1 97.31 64 GLU B CA 1
ATOM 2179 C C . GLU B 1 64 ? -0.005 -17.312 -16.703 1 97.31 64 GLU B C 1
ATOM 2181 O O . GLU B 1 64 ? 0.769 -18.047 -16.078 1 97.31 64 GLU B O 1
ATOM 2186 N N . ARG B 1 65 ? -0.111 -17.344 -18.016 1 97.5 65 ARG B N 1
ATOM 2187 C CA . ARG B 1 65 ? 0.719 -18.25 -18.812 1 97.5 65 ARG B CA 1
ATOM 2188 C C . ARG B 1 65 ? 2.195 -17.891 -18.688 1 97.5 65 ARG B C 1
ATOM 2190 O O . ARG B 1 65 ? 3.051 -18.766 -18.609 1 97.5 65 ARG B O 1
ATOM 2197 N N . LEU B 1 66 ? 2.449 -16.656 -18.719 1 96.88 66 LEU B N 1
ATOM 2198 C CA . LEU B 1 66 ? 3.822 -16.188 -18.531 1 96.88 66 LEU B CA 1
ATOM 2199 C C . LEU B 1 66 ? 4.359 -16.641 -17.172 1 96.88 66 LEU B C 1
ATOM 2201 O O . LEU B 1 66 ? 5.492 -17.109 -17.078 1 96.88 66 LEU B O 1
ATOM 2205 N N . ALA B 1 67 ? 3.561 -16.422 -16.094 1 97.5 67 ALA B N 1
ATOM 2206 C CA . ALA B 1 67 ? 3.969 -16.844 -14.758 1 97.5 67 ALA B CA 1
ATOM 2207 C C . ALA B 1 67 ? 4.309 -18.328 -14.727 1 97.5 67 ALA B C 1
ATOM 2209 O O . ALA B 1 67 ? 5.336 -18.734 -14.18 1 97.5 67 ALA B O 1
ATOM 2210 N N . GLU B 1 68 ? 3.48 -19.109 -15.344 1 97 68 GLU B N 1
ATOM 2211 C CA . GLU B 1 68 ? 3.703 -20.547 -15.383 1 97 68 GLU B CA 1
ATOM 2212 C C . GLU B 1 68 ? 4.996 -20.891 -16.109 1 97 68 GLU B C 1
ATOM 2214 O O . GLU B 1 68 ? 5.766 -21.75 -15.664 1 97 68 GLU B O 1
ATOM 2219 N N . LYS B 1 69 ? 5.18 -20.281 -17.219 1 95.06 69 LYS B N 1
ATOM 2220 C CA . LYS B 1 69 ? 6.398 -20.516 -17.984 1 95.06 69 LYS B CA 1
ATOM 2221 C C . LYS B 1 69 ? 7.641 -20.141 -17.188 1 95.06 69 LYS B C 1
ATOM 2223 O O . LYS B 1 69 ? 8.641 -20.859 -17.203 1 95.06 69 LYS B O 1
ATOM 2228 N N . LEU B 1 70 ? 7.594 -19 -16.562 1 95.44 70 LEU B N 1
ATOM 2229 C CA . LEU B 1 70 ? 8.711 -18.547 -15.742 1 95.44 70 LEU B CA 1
ATOM 2230 C C . LEU B 1 70 ? 9 -19.531 -14.617 1 95.44 70 LEU B C 1
ATOM 2232 O O . LEU B 1 70 ? 10.164 -19.812 -14.312 1 95.44 70 LEU B O 1
ATOM 2236 N N . LEU B 1 71 ? 7.965 -20.047 -13.961 1 94.88 71 LEU B N 1
ATOM 2237 C CA . LEU B 1 71 ? 8.133 -21.031 -12.898 1 94.88 71 LEU B CA 1
ATOM 2238 C C . LEU B 1 71 ? 8.75 -22.312 -13.445 1 94.88 71 LEU B C 1
ATOM 2240 O O . LEU B 1 71 ? 9.586 -22.938 -12.781 1 94.88 71 LEU B O 1
ATOM 2244 N N . ASP B 1 72 ? 8.336 -22.672 -14.625 1 92.62 72 ASP B N 1
ATOM 2245 C CA . ASP B 1 72 ? 8.93 -23.844 -15.281 1 92.62 72 ASP B CA 1
ATOM 2246 C C . ASP B 1 72 ? 10.43 -23.641 -15.508 1 92.62 72 ASP B C 1
ATOM 2248 O O . ASP B 1 72 ? 11.203 -24.594 -15.484 1 92.62 72 ASP B O 1
ATOM 2252 N N . LEU B 1 73 ? 10.797 -22.422 -15.75 1 90.5 73 LEU B N 1
ATOM 2253 C CA . LEU B 1 73 ? 12.195 -22.078 -15.984 1 90.5 73 LEU B CA 1
ATOM 2254 C C . LEU B 1 73 ? 12.945 -21.922 -14.664 1 90.5 73 LEU B C 1
ATOM 2256 O O . LEU B 1 73 ? 14.125 -21.562 -14.656 1 90.5 73 LEU B O 1
ATOM 2260 N N . ARG B 1 74 ? 12.258 -22.109 -13.562 1 89.69 74 ARG B N 1
ATOM 2261 C CA . ARG B 1 74 ? 12.805 -22.172 -12.211 1 89.69 74 ARG B CA 1
ATOM 2262 C C . ARG B 1 74 ? 13.328 -20.812 -11.758 1 89.69 74 ARG B C 1
ATOM 2264 O O . ARG B 1 74 ? 14.398 -20.719 -11.164 1 89.69 74 ARG B O 1
ATOM 2271 N N . VAL B 1 75 ? 12.625 -19.828 -12.141 1 91.75 75 VAL B N 1
ATOM 2272 C CA . VAL B 1 75 ? 12.961 -18.516 -11.594 1 91.75 75 VAL B CA 1
ATOM 2273 C C . VAL B 1 75 ? 12.656 -18.469 -10.102 1 91.75 75 VAL B C 1
ATOM 2275 O O . VAL B 1 75 ? 11.852 -19.266 -9.602 1 91.75 75 VAL B O 1
ATOM 2278 N N . SER B 1 76 ? 13.375 -17.594 -9.344 1 92.19 76 SER B N 1
ATOM 2279 C CA . SER B 1 76 ? 13.117 -17.453 -7.918 1 92.19 76 SER B CA 1
ATOM 2280 C C . SER B 1 76 ? 11.711 -16.922 -7.652 1 92.19 76 SER B C 1
ATOM 2282 O O . SER B 1 76 ? 11.32 -15.891 -8.195 1 92.19 76 SER B O 1
ATOM 2284 N N . THR B 1 77 ? 11.023 -17.656 -6.816 1 96 77 THR B N 1
ATOM 2285 C CA . THR B 1 77 ? 9.672 -17.234 -6.469 1 96 77 THR B CA 1
ATOM 2286 C C . THR B 1 77 ? 9.695 -16.203 -5.336 1 96 77 THR B C 1
ATOM 2288 O O . THR B 1 77 ? 8.695 -15.539 -5.07 1 96 77 THR B O 1
ATOM 2291 N N . ASN B 1 78 ? 10.875 -16.047 -4.652 1 97.06 78 ASN B N 1
ATOM 2292 C CA . ASN B 1 78 ? 10.953 -15.211 -3.461 1 97.06 78 ASN B CA 1
ATOM 2293 C C . ASN B 1 78 ? 11.758 -13.945 -3.719 1 97.06 78 ASN B C 1
ATOM 2295 O O . ASN B 1 78 ? 12.18 -13.273 -2.779 1 97.06 78 ASN B O 1
ATOM 2299 N N . ALA B 1 79 ? 12 -13.703 -5.055 1 95 79 ALA B N 1
ATOM 2300 C CA . ALA B 1 79 ? 12.711 -12.477 -5.371 1 95 79 ALA B CA 1
ATOM 2301 C C . ALA B 1 79 ? 11.984 -11.258 -4.801 1 95 79 ALA B C 1
ATOM 2303 O O . ALA B 1 79 ? 10.773 -11.109 -4.988 1 95 79 ALA B O 1
ATOM 2304 N N . ALA B 1 80 ? 12.742 -10.414 -4.043 1 95.5 80 ALA B N 1
ATOM 2305 C CA . ALA B 1 80 ? 12.172 -9.211 -3.441 1 95.5 80 ALA B CA 1
ATOM 2306 C C . ALA B 1 80 ? 12.727 -7.953 -4.098 1 95.5 80 ALA B C 1
ATOM 2308 O O . ALA B 1 80 ? 13.914 -7.887 -4.426 1 95.5 80 ALA B O 1
ATOM 2309 N N . ASP B 1 81 ? 11.852 -7.016 -4.324 1 93.5 81 ASP B N 1
ATOM 2310 C CA . ASP B 1 81 ? 12.344 -5.719 -4.785 1 93.5 81 ASP B CA 1
ATOM 2311 C C . ASP B 1 81 ? 12.914 -4.906 -3.625 1 93.5 81 ASP B C 1
ATOM 2313 O O . ASP B 1 81 ? 13.133 -5.438 -2.535 1 93.5 81 ASP B O 1
ATOM 2317 N N . HIS B 1 82 ? 13.227 -3.654 -3.854 1 88.69 82 HIS B N 1
ATOM 2318 C CA . HIS B 1 82 ? 13.875 -2.809 -2.857 1 88.69 82 HIS B CA 1
ATOM 2319 C C . HIS B 1 82 ? 12.977 -2.602 -1.642 1 88.69 82 HIS B C 1
ATOM 2321 O O . HIS B 1 82 ? 13.461 -2.285 -0.553 1 88.69 82 HIS B O 1
ATOM 2327 N N . CYS B 1 83 ? 11.68 -2.766 -1.787 1 92.44 83 CYS B N 1
ATOM 2328 C CA . CYS B 1 83 ? 10.75 -2.604 -0.68 1 92.44 83 CYS B CA 1
ATOM 2329 C C . CYS B 1 83 ? 10.383 -3.951 -0.069 1 92.44 83 CYS B C 1
ATOM 2331 O O . CYS B 1 83 ? 9.547 -4.023 0.834 1 92.44 83 CYS B O 1
ATOM 2333 N N . GLY B 1 84 ? 10.969 -4.977 -0.629 1 95 84 GLY B N 1
ATOM 2334 C CA . GLY B 1 84 ? 10.703 -6.309 -0.11 1 95 84 GLY B CA 1
ATOM 2335 C C . GLY B 1 84 ? 9.484 -6.961 -0.734 1 95 84 GLY B C 1
ATOM 2336 O O . GLY B 1 84 ? 9.023 -8.008 -0.266 1 95 84 GLY B O 1
ATOM 2337 N N . ALA B 1 85 ? 8.938 -6.387 -1.743 1 96.12 85 ALA B N 1
ATOM 2338 C CA . ALA B 1 85 ? 7.754 -6.953 -2.391 1 96.12 85 ALA B CA 1
ATOM 2339 C C . ALA B 1 85 ? 8.125 -8.172 -3.236 1 96.12 85 ALA B C 1
ATOM 2341 O O . ALA B 1 85 ? 9.086 -8.125 -4.012 1 96.12 85 ALA B O 1
ATOM 2342 N N . THR B 1 86 ? 7.391 -9.195 -3.045 1 97.81 86 THR B N 1
ATOM 2343 C CA . THR B 1 86 ? 7.594 -10.43 -3.797 1 97.81 86 THR B CA 1
ATOM 2344 C C . THR B 1 86 ? 6.473 -10.641 -4.809 1 97.81 86 THR B C 1
ATOM 2346 O O . THR B 1 86 ? 5.426 -9.992 -4.727 1 97.81 86 THR B O 1
ATOM 2349 N N . PRO B 1 87 ? 6.688 -11.523 -5.789 1 98.19 87 PRO B N 1
ATOM 2350 C CA . PRO B 1 87 ? 5.609 -11.828 -6.73 1 98.19 87 PRO B CA 1
ATOM 2351 C C . PRO B 1 87 ? 4.34 -12.312 -6.039 1 98.19 87 PRO B C 1
ATOM 2353 O O . PRO B 1 87 ? 3.232 -11.938 -6.434 1 98.19 87 PRO B O 1
ATOM 2356 N N . LEU B 1 88 ? 4.52 -13.109 -5 1 98.75 88 LEU B N 1
ATOM 2357 C CA . LEU B 1 88 ? 3.355 -13.609 -4.277 1 98.75 88 LEU B CA 1
ATOM 2358 C C . LEU B 1 88 ? 2.568 -12.469 -3.65 1 98.75 88 LEU B C 1
ATOM 2360 O O . LEU B 1 88 ? 1.335 -12.453 -3.695 1 98.75 88 LEU B O 1
ATOM 2364 N N . MET B 1 89 ? 3.258 -11.531 -3.068 1 98.44 89 MET B N 1
ATOM 2365 C CA . MET B 1 89 ? 2.605 -10.367 -2.48 1 98.44 89 MET B CA 1
ATOM 2366 C C . MET B 1 89 ? 1.828 -9.586 -3.537 1 98.44 89 MET B C 1
ATOM 2368 O O . MET B 1 89 ? 0.67 -9.227 -3.32 1 98.44 89 MET B O 1
ATOM 2372 N N . LEU B 1 90 ? 2.463 -9.406 -4.656 1 97 90 LEU B N 1
ATOM 2373 C CA . LEU B 1 90 ? 1.83 -8.656 -5.734 1 97 90 LEU B CA 1
ATOM 2374 C C . LEU B 1 90 ? 0.599 -9.383 -6.258 1 97 90 LEU B C 1
ATOM 2376 O O . LEU B 1 90 ? -0.449 -8.773 -6.473 1 97 90 LEU B O 1
ATOM 2380 N N . ALA B 1 91 ? 0.699 -10.617 -6.516 1 98.19 91 ALA B N 1
ATOM 2381 C CA . ALA B 1 91 ? -0.428 -11.414 -6.98 1 98.19 91 ALA B CA 1
ATOM 2382 C C . ALA B 1 91 ? -1.577 -11.383 -5.98 1 98.19 91 ALA B C 1
ATOM 2384 O O . ALA B 1 91 ? -2.744 -11.273 -6.363 1 98.19 91 ALA B O 1
ATOM 2385 N N . SER B 1 92 ? -1.286 -11.438 -4.699 1 98.44 92 SER B N 1
ATOM 2386 C CA . SER B 1 92 ? -2.289 -11.422 -3.639 1 98.44 92 SER B CA 1
ATOM 2387 C C . SER B 1 92 ? -2.99 -10.07 -3.561 1 98.44 92 SER B C 1
ATOM 2389 O O . SER B 1 92 ? -4.215 -10.008 -3.428 1 98.44 92 SER B O 1
ATOM 2391 N N . PHE B 1 93 ? -2.229 -9.039 -3.688 1 96.19 93 PHE B N 1
ATOM 2392 C CA . PHE B 1 93 ? -2.775 -7.688 -3.664 1 96.19 93 PHE B CA 1
ATOM 2393 C C . PHE B 1 93 ? -3.768 -7.484 -4.801 1 96.19 93 PHE B C 1
ATOM 2395 O O . PHE B 1 93 ? -4.812 -6.859 -4.617 1 96.19 93 PHE B O 1
ATOM 2402 N N . ASN B 1 94 ? -3.398 -8.086 -5.898 1 93 94 ASN B N 1
ATOM 2403 C CA . ASN B 1 94 ? -4.199 -7.859 -7.098 1 93 94 ASN B CA 1
ATOM 2404 C C . ASN B 1 94 ? -5.27 -8.93 -7.27 1 93 94 ASN B C 1
ATOM 2406 O O . ASN B 1 94 ? -6.031 -8.906 -8.234 1 93 94 ASN B O 1
ATOM 2410 N N . GLY B 1 95 ? -5.32 -9.867 -6.445 1 95.38 95 GLY B N 1
ATOM 2411 C CA . GLY B 1 95 ? -6.336 -10.906 -6.504 1 95.38 95 GLY B CA 1
ATOM 2412 C C . GLY B 1 95 ? -6.152 -11.852 -7.676 1 95.38 95 GLY B C 1
ATOM 2413 O O . GLY B 1 95 ? -7.133 -12.32 -8.266 1 95.38 95 GLY B O 1
ATOM 2414 N N . ARG B 1 96 ? -4.891 -12.07 -8.047 1 96.69 96 ARG B N 1
ATOM 2415 C CA . ARG B 1 96 ? -4.594 -12.992 -9.141 1 96.69 96 ARG B CA 1
ATOM 2416 C C . ARG B 1 96 ? -4.574 -14.438 -8.648 1 96.69 96 ARG B C 1
ATOM 2418 O O . ARG B 1 96 ? -3.504 -15.039 -8.508 1 96.69 96 ARG B O 1
ATOM 2425 N N . THR B 1 97 ? -5.781 -14.977 -8.523 1 97.88 97 THR B N 1
ATOM 2426 C CA . THR B 1 97 ? -5.977 -16.25 -7.84 1 97.88 97 THR B CA 1
ATOM 2427 C C . THR B 1 97 ? -5.18 -17.359 -8.523 1 97.88 97 THR B C 1
ATOM 2429 O O . THR B 1 97 ? -4.57 -18.188 -7.855 1 97.88 97 THR B O 1
ATOM 2432 N N . ARG B 1 98 ? -5.105 -17.344 -9.805 1 98.25 98 ARG B N 1
ATOM 2433 C CA . ARG B 1 98 ? -4.422 -18.406 -10.531 1 98.25 98 ARG B CA 1
ATOM 2434 C C . ARG B 1 98 ? -2.908 -18.312 -10.352 1 98.25 98 ARG B C 1
ATOM 2436 O O . ARG B 1 98 ? -2.217 -19.328 -10.258 1 98.25 98 ARG B O 1
ATOM 2443 N N . ILE B 1 99 ? -2.428 -17.125 -10.359 1 98.56 99 ILE B N 1
ATOM 2444 C CA . ILE B 1 99 ? -0.993 -16.922 -10.188 1 98.56 99 ILE B CA 1
ATOM 2445 C C . ILE B 1 99 ? -0.602 -17.234 -8.742 1 98.56 99 ILE B C 1
ATOM 2447 O O . ILE B 1 99 ? 0.443 -17.844 -8.492 1 98.56 99 ILE B O 1
ATOM 2451 N N . VAL B 1 100 ? -1.464 -16.812 -7.77 1 98.81 100 VAL B N 1
ATOM 2452 C CA . VAL B 1 100 ? -1.242 -17.172 -6.371 1 98.81 100 VAL B CA 1
ATOM 2453 C C . VAL B 1 100 ? -1.148 -18.688 -6.234 1 98.81 100 VAL B C 1
ATOM 2455 O O . VAL B 1 100 ? -0.215 -19.203 -5.617 1 98.81 100 VAL B O 1
ATOM 2458 N N . GLU B 1 101 ? -2.061 -19.344 -6.848 1 98.5 101 GLU B N 1
ATOM 2459 C CA . GLU B 1 101 ? -2.068 -20.812 -6.809 1 98.5 101 GLU B CA 1
ATOM 2460 C C . GLU B 1 101 ? -0.779 -21.375 -7.391 1 98.5 101 GLU B C 1
ATOM 2462 O O . GLU B 1 101 ? -0.175 -22.281 -6.809 1 98.5 101 GLU B O 1
ATOM 2467 N N . ALA B 1 102 ? -0.385 -20.922 -8.516 1 98.38 102 ALA B N 1
ATOM 2468 C CA . ALA B 1 102 ? 0.817 -21.422 -9.188 1 98.38 102 ALA B CA 1
ATOM 2469 C C . ALA B 1 102 ? 2.053 -21.203 -8.32 1 98.38 102 ALA B C 1
ATOM 2471 O O . ALA B 1 102 ? 2.902 -22.094 -8.211 1 98.38 102 ALA B O 1
ATOM 2472 N N . LEU B 1 103 ? 2.16 -20.031 -7.75 1 98.56 103 LEU B N 1
ATOM 2473 C CA . LEU B 1 103 ? 3.299 -19.703 -6.895 1 98.56 103 LEU B CA 1
ATOM 2474 C C . LEU B 1 103 ? 3.324 -20.609 -5.668 1 98.56 103 LEU B C 1
ATOM 2476 O O . LEU B 1 103 ? 4.387 -21.094 -5.266 1 98.56 103 LEU B O 1
ATOM 2480 N N . LEU B 1 104 ? 2.156 -20.875 -5.086 1 98.31 104 LEU B N 1
ATOM 2481 C CA . LEU B 1 104 ? 2.062 -21.641 -3.855 1 98.31 104 LEU B CA 1
ATOM 2482 C C . LEU B 1 104 ? 2.344 -23.125 -4.125 1 98.31 104 LEU B C 1
ATOM 2484 O O . LEU B 1 104 ? 2.709 -23.859 -3.211 1 98.31 104 LEU B O 1
ATOM 2488 N N . LYS B 1 105 ? 2.176 -23.531 -5.34 1 97 105 LYS B N 1
ATOM 2489 C CA . LYS B 1 105 ? 2.494 -24.906 -5.711 1 97 105 LYS B CA 1
ATOM 2490 C C . LYS B 1 105 ? 4.004 -25.141 -5.703 1 97 105 LYS B C 1
ATOM 2492 O O . LYS B 1 105 ? 4.457 -26.281 -5.602 1 97 105 LYS B O 1
ATOM 2497 N N . GLU B 1 106 ? 4.746 -24.094 -5.883 1 95.81 106 GLU B N 1
ATOM 2498 C CA . GLU B 1 106 ? 6.199 -24.188 -5.781 1 95.81 106 GLU B CA 1
ATOM 2499 C C . GLU B 1 106 ? 6.641 -24.328 -4.328 1 95.81 106 GLU B C 1
ATOM 2501 O O . GLU B 1 106 ? 6.414 -23.422 -3.518 1 95.81 106 GLU B O 1
ATOM 2506 N N . ARG B 1 107 ? 7.332 -25.344 -3.994 1 92.94 107 ARG B N 1
ATOM 2507 C CA . ARG B 1 107 ? 7.715 -25.656 -2.619 1 92.94 107 ARG B CA 1
ATOM 2508 C C . ARG B 1 107 ? 8.688 -24.609 -2.074 1 92.94 107 ARG B C 1
ATOM 2510 O O . ARG B 1 107 ? 8.734 -24.359 -0.867 1 92.94 107 ARG B O 1
ATOM 2517 N N . SER B 1 108 ? 9.383 -24.078 -2.932 1 94.19 108 SER B N 1
ATOM 2518 C CA . SER B 1 108 ? 10.406 -23.109 -2.525 1 94.19 108 SER B CA 1
ATOM 2519 C C . SER B 1 108 ? 9.789 -21.781 -2.133 1 94.19 108 SER B C 1
ATOM 2521 O O . SER B 1 108 ? 10.453 -20.938 -1.514 1 94.19 108 SER B O 1
ATOM 2523 N N . THR B 1 109 ? 8.516 -21.531 -2.443 1 97.25 109 THR B N 1
ATOM 2524 C CA . THR B 1 109 ? 7.875 -20.25 -2.164 1 97.25 109 THR B CA 1
ATOM 2525 C C . THR B 1 109 ? 7.695 -20.047 -0.663 1 97.25 109 THR B C 1
ATOM 2527 O O . THR B 1 109 ? 7.148 -20.922 0.023 1 97.25 109 THR B O 1
ATOM 2530 N N . ASP B 1 110 ? 8.273 -18.938 -0.127 1 98.12 110 ASP B N 1
ATOM 2531 C CA . ASP B 1 110 ? 8.094 -18.578 1.276 1 98.12 110 ASP B CA 1
ATOM 2532 C C . ASP B 1 110 ? 6.816 -17.781 1.481 1 98.12 110 ASP B C 1
ATOM 2534 O O . ASP B 1 110 ? 6.816 -16.547 1.341 1 98.12 110 ASP B O 1
ATOM 2538 N N . VAL B 1 111 ? 5.766 -18.422 1.88 1 98.38 111 VAL B N 1
ATOM 2539 C CA . VAL B 1 111 ? 4.438 -17.844 2.002 1 98.38 111 VAL B CA 1
ATOM 2540 C C . VAL B 1 111 ? 4.41 -16.844 3.164 1 98.38 111 VAL B C 1
ATOM 2542 O O . VAL B 1 111 ? 3.57 -15.953 3.205 1 98.38 111 VAL B O 1
ATOM 2545 N N . ARG B 1 112 ? 5.367 -16.938 4.078 1 98.12 112 ARG B N 1
ATOM 2546 C CA . ARG B 1 112 ? 5.375 -16.125 5.289 1 98.12 112 ARG B CA 1
ATOM 2547 C C . ARG B 1 112 ? 6.324 -14.938 5.145 1 98.12 112 ARG B C 1
ATOM 2549 O O . ARG B 1 112 ? 6.441 -14.109 6.059 1 98.12 112 ARG B O 1
ATOM 2556 N N . GLN B 1 113 ? 6.965 -14.828 4 1 97.62 113 GLN B N 1
ATOM 2557 C CA . GLN B 1 113 ? 7.914 -13.742 3.783 1 97.62 113 GLN B CA 1
ATOM 2558 C C . GLN B 1 113 ? 7.227 -12.383 3.895 1 97.62 113 GLN B C 1
ATOM 2560 O O . GLN B 1 113 ? 6.141 -12.18 3.344 1 97.62 113 GLN B O 1
ATOM 2565 N N . GLY B 1 114 ? 7.777 -11.461 4.746 1 96.81 114 GLY B N 1
ATOM 2566 C CA . GLY B 1 114 ? 7.309 -10.086 4.844 1 96.81 114 GLY B CA 1
ATOM 2567 C C . GLY B 1 114 ? 8.195 -9.102 4.117 1 96.81 114 GLY B C 1
ATOM 2568 O O . GLY B 1 114 ? 9.398 -9.336 3.957 1 96.81 114 GLY B O 1
ATOM 2569 N N . ASN B 1 115 ? 7.562 -8.031 3.621 1 94.62 115 ASN B N 1
ATOM 2570 C CA . ASN B 1 115 ? 8.359 -6.953 3.041 1 94.62 115 ASN B CA 1
ATOM 2571 C C . ASN B 1 115 ? 8.992 -6.078 4.121 1 94.62 115 ASN B C 1
ATOM 2573 O O . ASN B 1 115 ? 9.062 -6.477 5.285 1 94.62 115 ASN B O 1
ATOM 2577 N N . SER B 1 116 ? 9.492 -4.891 3.746 1 90.81 116 SER B N 1
ATOM 2578 C CA . SER B 1 116 ? 10.195 -3.994 4.66 1 90.81 116 SER B CA 1
ATOM 2579 C C . SER B 1 116 ? 9.266 -3.492 5.762 1 90.81 116 SER B C 1
ATOM 2581 O O . SER B 1 116 ? 9.719 -2.998 6.793 1 90.81 116 SER B O 1
ATOM 2583 N N . TYR B 1 117 ? 8.016 -3.592 5.582 1 89.75 117 TYR B N 1
ATOM 2584 C CA . TYR B 1 117 ? 7.031 -3.174 6.574 1 89.75 117 TYR B CA 1
ATOM 2585 C C . TYR B 1 117 ? 6.441 -4.379 7.297 1 89.75 117 TYR B C 1
ATOM 2587 O O . TYR B 1 117 ? 5.434 -4.258 7.996 1 89.75 117 TYR B O 1
ATOM 2595 N N . LEU B 1 118 ? 6.996 -5.547 7.027 1 94.56 118 LEU B N 1
ATOM 2596 C CA . LEU B 1 118 ? 6.582 -6.805 7.633 1 94.56 118 LEU B CA 1
ATOM 2597 C C . LEU B 1 118 ? 5.203 -7.223 7.133 1 94.56 118 LEU B C 1
ATOM 2599 O O . LEU B 1 118 ? 4.523 -8.031 7.77 1 94.56 118 LEU B O 1
ATOM 2603 N N . THR B 1 119 ? 4.848 -6.664 6.062 1 96.56 119 THR B N 1
ATOM 2604 C CA . THR B 1 119 ? 3.578 -7.012 5.43 1 96.56 119 THR B CA 1
ATOM 2605 C C . THR B 1 119 ? 3.725 -8.266 4.578 1 96.56 119 THR B C 1
ATOM 2607 O O . THR B 1 119 ? 4.637 -8.359 3.752 1 96.56 119 THR B O 1
ATOM 2610 N N . THR B 1 120 ? 2.85 -9.195 4.797 1 98.56 120 THR B N 1
ATOM 2611 C CA . THR B 1 120 ? 2.898 -10.461 4.078 1 98.56 120 THR B CA 1
ATOM 2612 C C . THR B 1 120 ? 1.852 -10.492 2.969 1 98.56 120 THR B C 1
ATOM 2614 O O . THR B 1 120 ? 1.027 -9.586 2.857 1 98.56 120 THR B O 1
ATOM 2617 N N . ALA B 1 121 ? 1.955 -11.562 2.125 1 98.81 121 ALA B N 1
ATOM 2618 C CA . ALA B 1 121 ? 0.961 -11.773 1.075 1 98.81 121 ALA B CA 1
ATOM 2619 C C . ALA B 1 121 ? -0.447 -11.844 1.661 1 98.81 121 ALA B C 1
ATOM 2621 O O . ALA B 1 121 ? -1.398 -11.328 1.071 1 98.81 121 ALA B O 1
ATOM 2622 N N . LEU B 1 122 ? -0.551 -12.445 2.824 1 98.81 122 LEU B N 1
ATOM 2623 C CA . LEU B 1 122 ? -1.854 -12.562 3.469 1 98.81 122 LEU B CA 1
ATOM 2624 C C . LEU B 1 122 ? -2.4 -11.188 3.852 1 98.81 122 LEU B C 1
ATOM 2626 O O . LEU B 1 122 ? -3.594 -10.93 3.699 1 98.81 122 LEU B O 1
ATOM 2630 N N . HIS B 1 123 ? -1.537 -10.336 4.395 1 98.69 123 HIS B N 1
ATOM 2631 C CA . HIS B 1 123 ? -1.951 -8.969 4.676 1 98.69 123 HIS B CA 1
ATOM 2632 C C . HIS B 1 123 ? -2.537 -8.305 3.436 1 98.69 123 HIS B C 1
ATOM 2634 O O . HIS B 1 123 ? -3.596 -7.676 3.502 1 98.69 123 HIS B O 1
ATOM 2640 N N . TYR B 1 124 ? -1.832 -8.477 2.348 1 98 124 TYR B N 1
ATOM 2641 C CA . TYR B 1 124 ? -2.236 -7.812 1.114 1 98 124 TYR B CA 1
ATOM 2642 C C . TYR B 1 124 ? -3.555 -8.375 0.597 1 98 124 TYR B C 1
ATOM 2644 O O . TYR B 1 124 ? -4.438 -7.621 0.181 1 98 124 TYR B O 1
ATOM 2652 N N . ALA B 1 125 ? -3.693 -9.641 0.544 1 98.56 125 ALA B N 1
ATOM 2653 C CA . ALA B 1 125 ? -4.945 -10.266 0.129 1 98.56 125 ALA B CA 1
ATOM 2654 C C . ALA B 1 125 ? -6.113 -9.773 0.978 1 98.56 125 ALA B C 1
ATOM 2656 O O . ALA B 1 125 ? -7.18 -9.445 0.451 1 98.56 125 ALA B O 1
ATOM 2657 N N . ALA B 1 126 ? -5.934 -9.648 2.283 1 98.38 126 ALA B N 1
ATOM 2658 C CA . ALA B 1 126 ? -6.961 -9.203 3.221 1 98.38 126 ALA B CA 1
ATOM 2659 C C . ALA B 1 126 ? -7.289 -7.727 3.012 1 98.38 126 ALA B C 1
ATOM 2661 O O . ALA B 1 126 ? -8.461 -7.336 3.004 1 98.38 126 ALA B O 1
ATOM 2662 N N . GLN B 1 127 ? -6.23 -6.988 2.885 1 95.88 127 GLN B N 1
ATOM 2663 C CA . GLN B 1 127 ? -6.383 -5.551 2.689 1 95.88 127 GLN B CA 1
ATOM 2664 C C . GLN B 1 127 ? -7.289 -5.25 1.497 1 95.88 127 GLN B C 1
ATOM 2666 O O . GLN B 1 127 ? -8.086 -4.312 1.537 1 95.88 127 GLN B O 1
ATOM 2671 N N . ARG B 1 128 ? -7.094 -6.105 0.458 1 93.81 128 ARG B N 1
ATOM 2672 C CA . ARG B 1 128 ? -7.832 -5.859 -0.777 1 93.81 128 ARG B CA 1
ATOM 2673 C C . ARG B 1 128 ? -9.094 -6.707 -0.838 1 93.81 128 ARG B C 1
ATOM 2675 O O . ARG B 1 128 ? -9.82 -6.676 -1.833 1 93.81 128 ARG B O 1
ATOM 2682 N N . GLY B 1 129 ? -9.336 -7.5 0.145 1 95.69 129 GLY B N 1
ATOM 2683 C CA . GLY B 1 129 ? -10.578 -8.25 0.274 1 95.69 129 GLY B CA 1
ATOM 2684 C C . GLY B 1 129 ? -10.648 -9.453 -0.646 1 95.69 129 GLY B C 1
ATOM 2685 O O . GLY B 1 129 ? -11.734 -9.875 -1.047 1 95.69 129 GLY B O 1
ATOM 2686 N N . HIS B 1 130 ? -9.594 -10 -1.081 1 96.56 130 HIS B N 1
ATOM 2687 C CA . HIS B 1 130 ? -9.57 -11.172 -1.944 1 96.56 130 HIS B CA 1
ATOM 2688 C C . HIS B 1 130 ? -9.672 -12.461 -1.128 1 96.56 130 HIS B C 1
ATOM 2690 O O . HIS B 1 130 ? -8.656 -13.086 -0.821 1 96.56 130 HIS B O 1
ATOM 2696 N N . ALA B 1 131 ? -10.906 -12.828 -0.888 1 97.88 131 ALA B N 1
ATOM 2697 C CA . ALA B 1 131 ? -11.188 -13.961 -0.004 1 97.88 131 ALA B CA 1
ATOM 2698 C C . ALA B 1 131 ? -10.578 -15.25 -0.555 1 97.88 131 ALA B C 1
ATOM 2700 O O . ALA B 1 131 ? -10.055 -16.062 0.202 1 97.88 131 ALA B O 1
ATOM 2701 N N . SER B 1 132 ? -10.641 -15.414 -1.848 1 98.19 132 SER B N 1
ATOM 2702 C CA . SER B 1 132 ? -10.094 -16.625 -2.461 1 98.19 132 SER B CA 1
ATOM 2703 C C . SER B 1 132 ? -8.594 -16.719 -2.238 1 98.19 132 SER B C 1
ATOM 2705 O O . SER B 1 132 ? -8.078 -17.797 -1.933 1 98.19 132 SER B O 1
ATOM 2707 N N . CYS B 1 133 ? -7.895 -15.609 -2.383 1 98.56 133 CYS B N 1
ATOM 2708 C CA . CYS B 1 133 ? -6.457 -15.594 -2.133 1 98.56 133 CYS B CA 1
ATOM 2709 C C . CYS B 1 133 ? -6.156 -15.875 -0.666 1 98.56 133 CYS B C 1
ATOM 2711 O O . CYS B 1 133 ? -5.203 -16.594 -0.349 1 98.56 133 CYS B O 1
ATOM 2713 N N . VAL B 1 134 ? -6.965 -15.312 0.245 1 98.69 134 VAL B N 1
ATOM 2714 C CA . VAL B 1 134 ? -6.812 -15.539 1.678 1 98.69 134 VAL B CA 1
ATOM 2715 C C . VAL B 1 134 ? -6.875 -17.031 1.971 1 98.69 134 VAL B C 1
ATOM 2717 O O . VAL B 1 134 ? -6.004 -17.578 2.656 1 98.69 134 VAL B O 1
ATOM 2720 N N . ILE B 1 135 ? -7.809 -17.703 1.409 1 98.5 135 ILE B N 1
ATOM 2721 C CA . ILE B 1 135 ? -8.023 -19.125 1.642 1 98.5 135 ILE B CA 1
ATOM 2722 C C . ILE B 1 135 ? -6.836 -19.922 1.1 1 98.5 135 ILE B C 1
ATOM 2724 O O . ILE B 1 135 ? -6.301 -20.797 1.784 1 98.5 135 ILE B O 1
ATOM 2728 N N . GLN B 1 136 ? -6.395 -19.609 -0.098 1 98.5 136 GLN B N 1
ATOM 2729 C CA . GLN B 1 136 ? -5.266 -20.312 -0.705 1 98.5 136 GLN B CA 1
ATOM 2730 C C . GLN B 1 136 ? -4.008 -20.172 0.146 1 98.5 136 GLN B C 1
ATOM 2732 O O . GLN B 1 136 ? -3.287 -21.141 0.363 1 98.5 136 GLN B O 1
ATOM 2737 N N . LEU B 1 137 ? -3.73 -18.953 0.557 1 98.75 137 LEU B N 1
ATOM 2738 C CA . LEU B 1 137 ? -2.541 -18.688 1.363 1 98.75 137 LEU B CA 1
ATOM 2739 C C . LEU B 1 137 ? -2.588 -19.484 2.666 1 98.75 137 LEU B C 1
ATOM 2741 O O . LEU B 1 137 ? -1.577 -20.047 3.086 1 98.75 137 LEU B O 1
ATOM 2745 N N . MET B 1 138 ? -3.715 -19.547 3.268 1 98.12 138 MET B N 1
ATOM 2746 C CA . MET B 1 138 ? -3.881 -20.25 4.531 1 98.12 138 MET B CA 1
ATOM 2747 C C . MET B 1 138 ? -3.744 -21.766 4.332 1 98.12 138 MET B C 1
ATOM 2749 O O . MET B 1 138 ? -3.242 -22.469 5.207 1 98.12 138 MET B O 1
ATOM 2753 N N . GLU B 1 139 ? -4.195 -22.25 3.211 1 97.56 139 GLU B N 1
ATOM 2754 C CA . GLU B 1 139 ? -4.012 -23.672 2.873 1 97.56 139 GLU B CA 1
ATOM 2755 C C . GLU B 1 139 ? -2.531 -24.016 2.768 1 97.56 139 GLU B C 1
ATOM 2757 O O . GLU B 1 139 ? -2.152 -25.188 2.922 1 97.56 139 GLU B O 1
ATOM 2762 N N . HIS B 1 140 ? -1.723 -23.062 2.518 1 97.81 140 HIS B N 1
ATOM 2763 C CA . HIS B 1 140 ? -0.286 -23.297 2.396 1 97.81 140 HIS B CA 1
ATOM 2764 C C . HIS B 1 140 ? 0.459 -22.75 3.611 1 97.81 140 HIS B C 1
ATOM 2766 O O . HIS B 1 140 ? 1.606 -22.312 3.496 1 97.81 140 HIS B O 1
ATOM 2772 N N . GLN B 1 141 ? -0.231 -22.594 4.703 1 96.38 141 GLN B N 1
ATOM 2773 C CA . GLN B 1 141 ? 0.322 -22.406 6.039 1 96.38 141 GLN B CA 1
ATOM 2774 C C . GLN B 1 141 ? 0.801 -20.969 6.238 1 96.38 141 GLN B C 1
ATOM 2776 O O . GLN B 1 141 ? 1.84 -20.734 6.859 1 96.38 141 GLN B O 1
ATOM 2781 N N . ALA B 1 142 ? 0.138 -20.031 5.609 1 98.25 142 ALA B N 1
ATOM 2782 C CA . ALA B 1 142 ? 0.368 -18.641 5.996 1 98.25 142 ALA B CA 1
ATOM 2783 C C . ALA B 1 142 ? 0.046 -18.422 7.473 1 98.25 142 ALA B C 1
ATOM 2785 O O . ALA B 1 142 ? -0.685 -19.219 8.078 1 98.25 142 ALA B O 1
ATOM 2786 N N . GLU B 1 143 ? 0.675 -17.406 8.102 1 98.06 143 GLU B N 1
ATOM 2787 C CA . GLU B 1 143 ? 0.408 -17.062 9.5 1 98.06 143 GLU B CA 1
ATOM 2788 C C . GLU B 1 143 ? -0.774 -16.109 9.617 1 98.06 143 GLU B C 1
ATOM 2790 O O . GLU B 1 143 ? -0.642 -14.914 9.352 1 98.06 143 GLU B O 1
ATOM 2795 N N . VAL B 1 144 ? -1.882 -16.609 10.078 1 98.19 144 VAL B N 1
ATOM 2796 C CA . VAL B 1 144 ? -3.162 -15.906 10.031 1 98.19 144 VAL B CA 1
ATOM 2797 C C . VAL B 1 144 ? -3.094 -14.648 10.898 1 98.19 144 VAL B C 1
ATOM 2799 O O . VAL B 1 144 ? -3.727 -13.633 10.578 1 98.19 144 VAL B O 1
ATOM 2802 N N . ASN B 1 145 ? -2.324 -14.672 12.031 1 98.38 145 ASN B N 1
ATOM 2803 C CA . ASN B 1 145 ? -2.242 -13.523 12.938 1 98.38 145 ASN B CA 1
ATOM 2804 C C . ASN B 1 145 ? -0.882 -12.844 12.844 1 98.38 145 ASN B C 1
ATOM 2806 O O . ASN B 1 145 ? -0.391 -12.297 13.836 1 98.38 145 ASN B O 1
ATOM 2810 N N . ALA B 1 146 ? -0.255 -13.031 11.609 1 98 146 ALA B N 1
ATOM 2811 C CA . ALA B 1 146 ? 0.982 -12.289 11.398 1 98 146 ALA B CA 1
ATOM 2812 C C . ALA B 1 146 ? 0.758 -10.789 11.578 1 98 146 ALA B C 1
ATOM 2814 O O . ALA B 1 146 ? -0.309 -10.266 11.242 1 98 146 ALA B O 1
ATOM 2815 N N . THR B 1 147 ? 1.738 -10.094 12.156 1 97.25 147 THR B N 1
ATOM 2816 C CA . THR B 1 147 ? 1.625 -8.656 12.375 1 97.25 147 THR B CA 1
ATOM 2817 C C . THR B 1 147 ? 2.596 -7.898 11.477 1 97.25 147 THR B C 1
ATOM 2819 O O . THR B 1 147 ? 3.721 -8.344 11.242 1 97.25 147 THR B O 1
ATOM 2822 N N . ASP B 1 148 ? 2.105 -6.844 10.898 1 94.75 148 ASP B N 1
ATOM 2823 C CA . ASP B 1 148 ? 3.01 -5.945 10.188 1 94.75 148 ASP B CA 1
ATOM 2824 C C . ASP B 1 148 ? 3.713 -4.996 11.156 1 94.75 148 ASP B C 1
ATOM 2826 O O . ASP B 1 148 ? 3.727 -5.234 12.367 1 94.75 148 ASP B O 1
ATOM 2830 N N . ARG B 1 149 ? 4.352 -3.996 10.672 1 88.5 149 ARG B N 1
ATOM 2831 C CA . ARG B 1 149 ? 5.176 -3.109 11.492 1 88.5 149 ARG B CA 1
ATOM 2832 C C . ARG B 1 149 ? 4.324 -2.342 12.5 1 88.5 149 ARG B C 1
ATOM 2834 O O . ARG B 1 149 ? 4.844 -1.827 13.492 1 88.5 149 ARG B O 1
ATOM 2841 N N . HIS B 1 150 ? 3.047 -2.232 12.281 1 88 150 HIS B N 1
ATOM 2842 C CA . HIS B 1 150 ? 2.15 -1.515 13.18 1 88 150 HIS B CA 1
ATOM 2843 C C . HIS B 1 150 ? 1.346 -2.48 14.039 1 88 150 HIS B C 1
ATOM 2845 O O . HIS B 1 150 ? 0.347 -2.09 14.648 1 88 150 HIS B O 1
ATOM 2851 N N . SER B 1 151 ? 1.695 -3.668 13.953 1 94.38 151 SER B N 1
ATOM 2852 C CA . SER B 1 151 ? 1.031 -4.75 14.672 1 94.38 151 SER B CA 1
ATOM 2853 C C . SER B 1 151 ? -0.381 -4.98 14.148 1 94.38 151 SER B C 1
ATOM 2855 O O . SER B 1 151 ? -1.259 -5.43 14.883 1 94.38 151 SER B O 1
ATOM 2857 N N . ASP B 1 152 ? -0.552 -4.582 12.953 1 96.25 152 ASP B N 1
ATOM 2858 C CA . ASP B 1 152 ? -1.812 -4.914 12.297 1 96.25 152 ASP B CA 1
ATOM 2859 C C . ASP B 1 152 ? -1.779 -6.328 11.719 1 96.25 152 ASP B C 1
ATOM 2861 O O . ASP B 1 152 ? -0.759 -6.762 11.18 1 96.25 152 ASP B O 1
ATOM 2865 N N . THR B 1 153 ? -2.893 -6.965 11.883 1 98.56 153 THR B N 1
ATOM 2866 C CA . THR B 1 153 ? -3.055 -8.305 11.328 1 98.56 153 THR B CA 1
ATOM 2867 C C . THR B 1 153 ? -3.811 -8.25 10.008 1 98.56 153 THR B C 1
ATOM 2869 O O . THR B 1 153 ? -4.367 -7.215 9.641 1 98.56 153 THR B O 1
ATOM 2872 N N . PRO B 1 154 ? -3.734 -9.422 9.234 1 98.75 154 PRO B N 1
ATOM 2873 C CA . PRO B 1 154 ? -4.59 -9.461 8.047 1 98.75 154 PRO B CA 1
ATOM 2874 C C . PRO B 1 154 ? -6.047 -9.141 8.359 1 98.75 154 PRO B C 1
ATOM 2876 O O . PRO B 1 154 ? -6.691 -8.398 7.609 1 98.75 154 PRO B O 1
ATOM 2879 N N . LEU B 1 155 ? -6.508 -9.594 9.5 1 98.69 155 LEU B N 1
ATOM 2880 C CA . LEU B 1 155 ? -7.883 -9.297 9.891 1 98.69 155 LEU B CA 1
ATOM 2881 C C . LEU B 1 155 ? -8.062 -7.801 10.125 1 98.69 155 LEU B C 1
ATOM 2883 O O . LEU B 1 155 ? -9.109 -7.238 9.781 1 98.69 155 LEU B O 1
ATOM 2887 N N . SER B 1 156 ? -7.094 -7.164 10.766 1 98.31 156 SER B N 1
ATOM 2888 C CA . SER B 1 156 ? -7.133 -5.719 10.953 1 98.31 156 SER B CA 1
ATOM 2889 C C . SER B 1 156 ? -7.352 -4.996 9.625 1 98.31 156 SER B C 1
ATOM 2891 O O . SER B 1 156 ? -8.188 -4.098 9.531 1 98.31 156 SER B O 1
ATOM 2893 N N . TRP B 1 157 ? -6.621 -5.398 8.633 1 97.5 157 TRP B N 1
ATOM 2894 C CA . TRP B 1 157 ? -6.695 -4.75 7.328 1 97.5 157 TRP B CA 1
ATOM 2895 C C . TRP B 1 157 ? -8.039 -5.016 6.664 1 97.5 157 TRP B C 1
ATOM 2897 O O . TRP B 1 157 ? -8.664 -4.102 6.121 1 97.5 157 TRP B O 1
ATOM 2907 N N . ALA B 1 158 ? -8.469 -6.223 6.68 1 97.94 158 ALA B N 1
ATOM 2908 C CA . ALA B 1 158 ? -9.766 -6.559 6.098 1 97.94 158 ALA B CA 1
ATOM 2909 C C . ALA B 1 158 ? -10.891 -5.785 6.781 1 97.94 158 ALA B C 1
ATOM 2911 O O . ALA B 1 158 ? -11.805 -5.285 6.113 1 97.94 158 ALA B O 1
ATOM 2912 N N . ALA B 1 159 ? -10.828 -5.668 8.102 1 97.69 159 ALA B N 1
ATOM 2913 C CA . ALA B 1 159 ? -11.836 -4.984 8.906 1 97.69 159 ALA B CA 1
ATOM 2914 C C . ALA B 1 159 ? -11.844 -3.486 8.617 1 97.69 159 ALA B C 1
ATOM 2916 O O . ALA B 1 159 ? -12.906 -2.891 8.422 1 97.69 159 ALA B O 1
ATOM 2917 N N . ARG B 1 160 ? -10.688 -2.984 8.594 1 94.5 160 ARG B N 1
ATOM 2918 C CA . ARG B 1 160 ? -10.516 -1.555 8.359 1 94.5 160 ARG B CA 1
ATOM 2919 C C . ARG B 1 160 ? -11.133 -1.14 7.027 1 94.5 160 ARG B C 1
ATOM 2921 O O . ARG B 1 160 ? -11.656 -0.033 6.898 1 94.5 160 ARG B O 1
ATOM 2928 N N . ASN B 1 161 ? -11.086 -2.057 6.066 1 91.94 161 ASN B N 1
ATOM 2929 C CA . ASN B 1 161 ? -11.555 -1.733 4.723 1 91.94 161 ASN B CA 1
ATOM 2930 C C . ASN B 1 161 ? -12.938 -2.311 4.449 1 91.94 161 ASN B C 1
ATOM 2932 O O . ASN B 1 161 ? -13.445 -2.219 3.332 1 91.94 161 ASN B O 1
ATOM 2936 N N . GLY B 1 162 ? -13.453 -2.941 5.398 1 93.56 162 GLY B N 1
ATOM 2937 C CA . GLY B 1 162 ? -14.836 -3.389 5.328 1 93.56 162 GLY B CA 1
ATOM 2938 C C . GLY B 1 162 ? -15.031 -4.574 4.402 1 93.56 162 GLY B C 1
ATOM 2939 O O . GLY B 1 162 ? -16.094 -4.711 3.779 1 93.56 162 GLY B O 1
ATOM 2940 N N . HIS B 1 163 ? -14.102 -5.391 4.195 1 95.12 163 HIS B N 1
ATOM 2941 C CA . HIS B 1 163 ? -14.195 -6.535 3.301 1 95.12 163 HIS B CA 1
ATOM 2942 C C . HIS B 1 163 ? -14.844 -7.727 4 1 95.12 163 HIS B C 1
ATOM 2944 O O . HIS B 1 163 ? -14.148 -8.57 4.574 1 95.12 163 HIS B O 1
ATOM 2950 N N . LEU B 1 164 ? -16.109 -7.816 3.854 1 96 164 LEU B N 1
ATOM 2951 C CA . LEU B 1 164 ? -16.938 -8.758 4.613 1 96 164 LEU B CA 1
ATOM 2952 C C . LEU B 1 164 ? -16.516 -10.195 4.336 1 96 164 LEU B C 1
ATOM 2954 O O . LEU B 1 164 ? -16.297 -10.977 5.266 1 96 164 LEU B O 1
ATOM 2958 N N . GLU B 1 165 ? -16.344 -10.531 3.096 1 96.88 165 GLU B N 1
ATOM 2959 C CA . GLU B 1 165 ? -16.047 -11.914 2.734 1 96.88 165 GLU B CA 1
ATOM 2960 C C . GLU B 1 165 ? -14.656 -12.32 3.215 1 96.88 165 GLU B C 1
ATOM 2962 O O . GLU B 1 165 ? -14.453 -13.453 3.648 1 96.88 165 GLU B O 1
ATOM 2967 N N . ALA B 1 166 ? -13.734 -11.406 3.127 1 97.94 166 ALA B N 1
ATOM 2968 C CA . ALA B 1 166 ? -12.391 -11.695 3.621 1 97.94 166 ALA B CA 1
ATOM 2969 C C . ALA B 1 166 ? -12.391 -11.844 5.141 1 97.94 166 ALA B C 1
ATOM 2971 O O . ALA B 1 166 ? -11.695 -12.711 5.684 1 97.94 166 ALA B O 1
ATOM 2972 N N . VAL B 1 167 ? -13.133 -11.023 5.816 1 98.25 167 VAL B N 1
ATOM 2973 C CA . VAL B 1 167 ? -13.25 -11.094 7.27 1 98.25 167 VAL B CA 1
ATOM 2974 C C . VAL B 1 167 ? -13.844 -12.445 7.676 1 98.25 167 VAL B C 1
ATOM 2976 O O . VAL B 1 167 ? -13.32 -13.102 8.578 1 98.25 167 VAL B O 1
ATOM 2979 N N . LYS B 1 168 ? -14.859 -12.836 6.996 1 97.12 168 LYS B N 1
ATOM 2980 C CA . LYS B 1 168 ? -15.477 -14.125 7.273 1 97.12 168 LYS B CA 1
ATOM 2981 C C . LYS B 1 168 ? -14.477 -15.266 7.109 1 97.12 168 LYS B C 1
ATOM 2983 O O . LYS B 1 168 ? -14.383 -16.141 7.973 1 97.12 168 LYS B O 1
ATOM 2988 N N . ALA B 1 169 ? -13.781 -15.258 6.047 1 97.62 169 ALA B N 1
ATOM 2989 C CA . ALA B 1 169 ? -12.797 -16.297 5.77 1 97.62 169 ALA B CA 1
ATOM 2990 C C . ALA B 1 169 ? -11.734 -16.359 6.867 1 97.62 169 ALA B C 1
ATOM 2992 O O . ALA B 1 169 ? -11.375 -17.438 7.336 1 97.62 169 ALA B O 1
ATOM 2993 N N . LEU B 1 170 ? -11.234 -15.188 7.242 1 98.25 170 LEU B N 1
ATOM 2994 C CA . LEU B 1 170 ? -10.18 -15.125 8.25 1 98.25 170 LEU B CA 1
ATOM 2995 C C . LEU B 1 170 ? -10.688 -15.617 9.602 1 98.25 170 LEU B C 1
ATOM 2997 O O . LEU B 1 170 ? -9.961 -16.312 10.32 1 98.25 170 LEU B O 1
ATOM 3001 N N . LEU B 1 171 ? -11.875 -15.289 9.93 1 97 171 LEU B N 1
ATOM 3002 C CA . LEU B 1 171 ? -12.461 -15.734 11.195 1 97 171 LEU B CA 1
ATOM 3003 C C . LEU B 1 171 ? -12.609 -17.25 11.211 1 97 171 LEU B C 1
ATOM 3005 O O . LEU B 1 171 ? -12.336 -17.891 12.234 1 97 171 LEU B O 1
ATOM 3009 N N . GLU B 1 172 ? -13.047 -17.781 10.102 1 95.25 172 GLU B N 1
ATOM 3010 C CA . GLU B 1 172 ? -13.172 -19.234 9.992 1 95.25 172 GLU B CA 1
ATOM 3011 C C . GLU B 1 172 ? -11.82 -19.922 10.133 1 95.25 172 GLU B C 1
ATOM 3013 O O . GLU B 1 172 ? -11.742 -21.094 10.508 1 95.25 172 GLU B O 1
ATOM 3018 N N . LEU B 1 173 ? -10.766 -19.172 9.867 1 95.5 173 LEU B N 1
ATOM 3019 C CA . LEU B 1 173 ? -9.414 -19.703 9.922 1 95.5 173 LEU B CA 1
ATOM 3020 C C . LEU B 1 173 ? -8.727 -19.312 11.227 1 95.5 173 LEU B C 1
ATOM 3022 O O . LEU B 1 173 ? -7.496 -19.328 11.32 1 95.5 173 LEU B O 1
ATOM 3026 N N . ASN B 1 174 ? -9.477 -18.828 12.172 1 93.62 174 ASN B N 1
ATOM 3027 C CA . ASN B 1 174 ? -9.078 -18.625 13.562 1 93.62 174 ASN B CA 1
ATOM 3028 C C . ASN B 1 174 ? -8.289 -17.328 13.727 1 93.62 174 ASN B C 1
ATOM 3030 O O . ASN B 1 174 ? -7.367 -17.25 14.547 1 93.62 174 ASN B O 1
ATOM 3034 N N . ALA B 1 175 ? -8.57 -16.391 12.883 1 97.62 175 ALA B N 1
ATOM 3035 C CA . ALA B 1 175 ? -8.016 -15.062 13.133 1 97.62 175 ALA B CA 1
ATOM 3036 C C . ALA B 1 175 ? -8.578 -14.461 14.414 1 97.62 175 ALA B C 1
ATOM 3038 O O . ALA B 1 175 ? -9.75 -14.656 14.734 1 97.62 175 ALA B O 1
ATOM 3039 N N . ASP B 1 176 ? -7.742 -13.695 15.195 1 97.12 176 ASP B N 1
ATOM 3040 C CA . ASP B 1 176 ? -8.125 -13.109 16.469 1 97.12 176 ASP B CA 1
ATOM 3041 C C . ASP B 1 176 ? -8.695 -11.703 16.297 1 97.12 176 ASP B C 1
ATOM 3043 O O . ASP B 1 176 ? -7.949 -10.75 16.047 1 97.12 176 ASP B O 1
ATOM 3047 N N . PRO B 1 177 ? -10.023 -11.57 16.469 1 97.62 177 PRO B N 1
ATOM 3048 C CA . PRO B 1 177 ? -10.641 -10.258 16.25 1 97.62 177 PRO B CA 1
ATOM 3049 C C . PRO B 1 177 ? -10.367 -9.281 17.406 1 97.62 177 PRO B C 1
ATOM 3051 O O . PRO B 1 177 ? -10.719 -8.102 17.312 1 97.62 177 PRO B O 1
ATOM 3054 N N . LEU B 1 178 ? -9.664 -9.734 18.438 1 97.06 178 LEU B N 1
ATOM 3055 C CA . LEU B 1 178 ? -9.438 -8.891 19.609 1 97.06 178 LEU B CA 1
ATOM 3056 C C . LEU B 1 178 ? -7.965 -8.508 19.719 1 97.06 178 LEU B C 1
ATOM 3058 O O . LEU B 1 178 ? -7.57 -7.82 20.672 1 97.06 178 LEU B O 1
ATOM 3062 N N . GLN B 1 179 ? -7.242 -8.953 18.75 1 96.62 179 GLN B N 1
ATOM 3063 C CA . GLN B 1 179 ? -5.82 -8.625 18.812 1 96.62 179 GLN B CA 1
ATOM 3064 C C . GLN B 1 179 ? -5.582 -7.145 18.531 1 96.62 179 GLN B C 1
ATOM 3066 O O . GLN B 1 179 ? -5.938 -6.637 17.469 1 96.62 179 GLN B O 1
ATOM 3071 N N . ASP B 1 180 ? -4.902 -6.473 19.484 1 94.69 180 ASP B N 1
ATOM 3072 C CA . ASP B 1 180 ? -4.648 -5.039 19.375 1 94.69 180 ASP B CA 1
ATOM 3073 C C . ASP B 1 180 ? -3.449 -4.754 18.484 1 94.69 180 ASP B C 1
ATOM 3075 O O . ASP B 1 180 ? -2.482 -5.52 18.469 1 94.69 180 ASP B O 1
ATOM 3079 N N . ASN B 1 181 ? -3.557 -3.664 17.75 1 93.81 181 ASN B N 1
ATOM 3080 C CA . ASN B 1 181 ? -2.365 -3.127 17.094 1 93.81 181 ASN B CA 1
ATOM 3081 C C . ASN B 1 181 ? -1.612 -2.166 18 1 93.81 181 ASN B C 1
ATOM 3083 O O . ASN B 1 181 ? -1.889 -2.096 19.203 1 93.81 181 ASN B O 1
ATOM 3087 N N . ASN B 1 182 ? -0.632 -1.448 17.531 1 87.75 182 ASN B N 1
ATOM 3088 C CA . ASN B 1 182 ? 0.207 -0.57 18.344 1 87.75 182 ASN B CA 1
ATOM 3089 C C . ASN B 1 182 ? -0.59 0.603 18.906 1 87.75 182 ASN B C 1
ATOM 3091 O O . ASN B 1 182 ? -0.178 1.223 19.891 1 87.75 182 ASN B O 1
ATOM 3095 N N . ALA B 1 183 ? -1.708 0.924 18.281 1 83.62 183 ALA B N 1
ATOM 3096 C CA . ALA B 1 183 ? -2.572 2.006 18.75 1 83.62 183 ALA B CA 1
ATOM 3097 C C . ALA B 1 183 ? -3.666 1.475 19.672 1 83.62 183 ALA B C 1
ATOM 3099 O O . ALA B 1 183 ? -4.656 2.162 19.922 1 83.62 183 ALA B O 1
ATOM 3100 N N . SER B 1 184 ? -3.576 0.258 20.016 1 90.44 184 SER B N 1
ATOM 3101 C CA . SER B 1 184 ? -4.523 -0.4 20.906 1 90.44 184 SER B CA 1
ATOM 3102 C C . SER B 1 184 ? -5.902 -0.513 20.266 1 90.44 184 SER B C 1
ATOM 3104 O O . SER B 1 184 ? -6.922 -0.411 20.953 1 90.44 184 SER B O 1
ATOM 3106 N N . GLU B 1 185 ? -5.902 -0.639 19.016 1 93.88 185 GLU B N 1
ATOM 3107 C CA . GLU B 1 185 ? -7.137 -0.882 18.281 1 93.88 185 GLU B CA 1
ATOM 3108 C C . GLU B 1 185 ? -7.215 -2.328 17.797 1 93.88 185 GLU B C 1
ATOM 3110 O O . GLU B 1 185 ? -6.297 -2.816 17.125 1 93.88 185 GLU B O 1
ATOM 3115 N N . ASP B 1 186 ? -8.297 -2.924 18.156 1 96.75 186 ASP B N 1
ATOM 3116 C CA . ASP B 1 186 ? -8.5 -4.266 17.609 1 96.75 186 ASP B CA 1
ATOM 3117 C C . ASP B 1 186 ? -9.336 -4.23 16.344 1 96.75 186 ASP B C 1
ATOM 3119 O O . ASP B 1 186 ? -9.859 -3.182 15.961 1 96.75 186 ASP B O 1
ATOM 3123 N N . PRO B 1 187 ? -9.391 -5.352 15.586 1 98.06 187 PRO B N 1
ATOM 3124 C CA . PRO B 1 187 ? -10.102 -5.375 14.305 1 98.06 187 PRO B CA 1
ATOM 3125 C C . PRO B 1 187 ? -11.547 -4.91 14.43 1 98.06 187 PRO B C 1
ATOM 3127 O O . PRO B 1 187 ? -12.07 -4.242 13.531 1 98.06 187 PRO B O 1
ATOM 3130 N N . ILE B 1 188 ? -12.219 -5.164 15.523 1 97.94 188 ILE B N 1
ATOM 3131 C CA . ILE B 1 188 ? -13.602 -4.738 15.727 1 97.94 188 ILE B CA 1
ATOM 3132 C C . ILE B 1 188 ? -13.664 -3.215 15.805 1 97.94 188 ILE B C 1
ATOM 3134 O O . ILE B 1 188 ? -14.492 -2.588 15.141 1 97.94 188 ILE B O 1
ATOM 3138 N N . GLU B 1 189 ? -12.805 -2.668 16.609 1 97.06 189 GLU B N 1
ATOM 3139 C CA . GLU B 1 189 ? -12.742 -1.217 16.734 1 97.06 189 GLU B CA 1
ATOM 3140 C C . GLU B 1 189 ? -12.391 -0.552 15.414 1 97.06 189 GLU B C 1
ATOM 3142 O O . GLU B 1 189 ? -12.914 0.513 15.086 1 97.06 189 GLU B O 1
ATOM 3147 N N . LEU B 1 190 ? -11.461 -1.146 14.68 1 95.75 190 LEU B N 1
ATOM 3148 C CA . LEU B 1 190 ? -11.062 -0.613 13.375 1 95.75 190 LEU B CA 1
ATOM 3149 C C . LEU B 1 190 ? -12.25 -0.574 12.422 1 95.75 190 LEU B C 1
ATOM 3151 O O . LEU B 1 190 ? -12.453 0.42 11.719 1 95.75 190 LEU B O 1
ATOM 3155 N N . ALA B 1 191 ? -12.984 -1.636 12.359 1 97.19 191 ALA B N 1
ATOM 3156 C CA . ALA B 1 191 ? -14.172 -1.685 11.5 1 97.19 191 ALA B CA 1
ATOM 3157 C C . ALA B 1 191 ? -15.172 -0.597 11.883 1 97.19 191 ALA B C 1
ATOM 3159 O O . ALA B 1 191 ? -15.664 0.129 11.016 1 97.19 191 ALA B O 1
ATOM 3160 N N . ARG B 1 192 ? -15.422 -0.424 13.148 1 96.5 192 ARG B N 1
ATOM 3161 C CA . ARG B 1 192 ? -16.375 0.581 13.625 1 96.5 192 ARG B CA 1
ATOM 3162 C C . ARG B 1 192 ? -15.875 1.989 13.32 1 96.5 192 ARG B C 1
ATOM 3164 O O . ARG 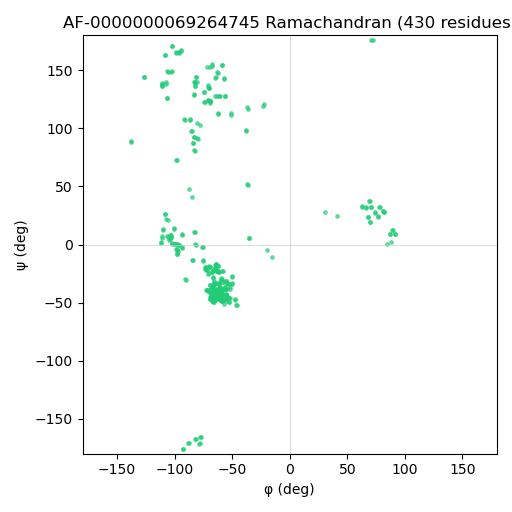B 1 192 ? -16.641 2.842 12.875 1 96.5 192 ARG B O 1
ATOM 3171 N N . GLY B 1 193 ? -14.648 2.141 13.641 1 91.69 193 GLY B N 1
ATOM 3172 C CA . GLY B 1 193 ? -14.062 3.449 13.414 1 91.69 193 GLY B CA 1
ATOM 3173 C C . GLY B 1 193 ? -14.133 3.891 11.961 1 91.69 193 GLY B C 1
ATOM 3174 O O . GLY B 1 193 ? -14.102 5.09 11.672 1 91.69 193 GLY B O 1
ATOM 3175 N N . ASN B 1 194 ? -14.258 2.941 11.047 1 89.5 194 ASN B N 1
ATOM 3176 C CA . ASN B 1 194 ? -14.312 3.264 9.625 1 89.5 194 ASN B CA 1
ATOM 3177 C C . ASN B 1 194 ? -15.719 3.105 9.062 1 89.5 194 ASN B C 1
ATOM 3179 O O . ASN B 1 194 ? -15.914 3.111 7.848 1 89.5 194 ASN B O 1
ATOM 3183 N N . GLY B 1 195 ? -16.672 2.861 9.922 1 91 195 GLY B N 1
ATOM 3184 C CA . GLY B 1 195 ? -18.078 2.877 9.555 1 91 195 GLY B CA 1
ATOM 3185 C C . GLY B 1 195 ? -18.578 1.534 9.062 1 91 195 GLY B C 1
ATOM 3186 O O . GLY B 1 195 ? -19.641 1.453 8.438 1 91 195 GLY B O 1
ATOM 3187 N N . PHE B 1 196 ? -17.875 0.542 9.234 1 94.56 196 PHE B N 1
ATOM 3188 C CA . PHE B 1 196 ? -18.281 -0.784 8.789 1 94.56 196 PHE B CA 1
ATOM 3189 C C . PHE B 1 196 ? -18.891 -1.58 9.945 1 94.56 196 PHE B C 1
ATOM 3191 O O . PHE B 1 196 ? -18.328 -2.598 10.359 1 94.56 196 PHE B O 1
ATOM 3198 N N . ASP B 1 197 ? -20.062 -1.21 10.328 1 96.75 197 ASP B N 1
ATOM 3199 C CA . ASP B 1 197 ? -20.734 -1.771 11.5 1 96.75 197 ASP B CA 1
ATOM 3200 C C . ASP B 1 197 ? -21.094 -3.238 11.273 1 96.75 197 ASP B C 1
ATOM 3202 O O . ASP B 1 197 ? -21.031 -4.047 12.203 1 96.75 197 ASP B O 1
ATOM 3206 N N . GLU B 1 198 ? -21.484 -3.535 10.078 1 96.25 198 GLU B N 1
ATOM 3207 C CA . GLU B 1 198 ? -21.812 -4.926 9.781 1 96.25 198 GLU B CA 1
ATOM 3208 C C . GLU B 1 198 ? -20.609 -5.84 9.992 1 96.25 198 GLU B C 1
ATOM 3210 O O . GLU B 1 198 ? -20.75 -6.953 10.5 1 96.25 198 GLU B O 1
ATOM 3215 N N . VAL B 1 199 ? -19.484 -5.379 9.602 1 97.19 199 VAL B N 1
ATOM 3216 C CA . VAL B 1 199 ? -18.25 -6.133 9.75 1 97.19 199 VAL B CA 1
ATOM 3217 C C . VAL B 1 199 ? -17.922 -6.309 11.234 1 97.19 199 VAL B C 1
ATOM 3219 O O . VAL B 1 199 ? -17.547 -7.398 11.672 1 97.19 199 VAL B O 1
ATOM 3222 N N . ALA B 1 200 ? -18.062 -5.266 11.977 1 97.5 200 ALA B N 1
ATOM 3223 C CA . ALA B 1 200 ? -17.828 -5.305 13.422 1 97.5 200 ALA B CA 1
ATOM 3224 C C . ALA B 1 200 ? -18.766 -6.305 14.102 1 97.5 200 ALA B C 1
ATOM 3226 O O . ALA B 1 200 ? -18.328 -7.094 14.945 1 97.5 200 ALA B O 1
ATOM 3227 N N . GLU B 1 201 ? -19.953 -6.266 13.719 1 96.31 201 GLU B N 1
ATOM 3228 C CA . GLU B 1 201 ? -20.953 -7.156 14.305 1 96.31 201 GLU B CA 1
ATOM 3229 C C . GLU B 1 201 ? -20.625 -8.617 14 1 96.31 201 GLU B C 1
ATOM 3231 O O . GLU B 1 201 ? -20.812 -9.492 14.852 1 96.31 201 GLU B O 1
ATOM 3236 N N . MET B 1 202 ? -20.203 -8.812 12.828 1 95.75 202 MET B N 1
ATOM 3237 C CA . MET B 1 202 ? -19.828 -10.164 12.445 1 95.75 202 MET B CA 1
ATOM 3238 C C . MET B 1 202 ? -18.703 -10.688 13.328 1 95.75 202 MET B C 1
ATOM 3240 O O . MET B 1 202 ? -18.75 -11.836 13.773 1 95.75 202 MET B O 1
ATOM 3244 N N . MET B 1 203 ? -17.75 -9.898 13.531 1 96.94 203 MET B N 1
ATOM 3245 C CA . MET B 1 203 ? -16.625 -10.312 14.367 1 96.94 203 MET B CA 1
ATOM 3246 C C . MET B 1 203 ? -17.078 -10.547 15.805 1 96.94 203 MET B C 1
ATOM 3248 O O . MET B 1 203 ? -16.625 -11.484 16.453 1 96.94 203 MET B O 1
ATOM 3252 N N . GLU B 1 204 ? -17.922 -9.719 16.281 1 95.5 204 GLU B N 1
ATOM 3253 C CA . GLU B 1 204 ? -18.453 -9.883 17.625 1 95.5 204 GLU B CA 1
ATOM 3254 C C . GLU B 1 204 ? -19.234 -11.188 17.75 1 95.5 204 GLU B C 1
ATOM 3256 O O . GLU B 1 204 ? -19.125 -11.875 18.781 1 95.5 204 GLU B O 1
ATOM 3261 N N . ALA B 1 205 ? -20.016 -11.445 16.75 1 92.75 205 ALA B N 1
ATOM 3262 C CA . ALA B 1 205 ? -20.797 -12.688 16.734 1 92.75 205 ALA B CA 1
ATOM 3263 C C . ALA B 1 205 ? -19.875 -13.906 16.766 1 92.75 205 ALA B C 1
ATOM 3265 O O . ALA B 1 205 ? -20.203 -14.922 17.391 1 92.75 205 ALA B O 1
ATOM 3266 N N . ALA B 1 206 ? -18.828 -13.805 16.078 1 91 206 ALA B N 1
ATOM 3267 C CA . ALA B 1 206 ? -17.875 -14.914 16.016 1 91 206 ALA B CA 1
ATOM 3268 C C . ALA B 1 206 ? -17.234 -15.172 17.359 1 91 206 ALA B C 1
ATOM 3270 O O . ALA B 1 206 ? -16.844 -16.297 17.672 1 91 206 ALA B O 1
ATOM 3271 N N . ILE B 1 207 ? -17.016 -14.156 18.188 1 89.38 207 ILE B N 1
ATOM 3272 C CA . ILE B 1 207 ? -16.438 -14.289 19.516 1 89.38 207 ILE B CA 1
ATOM 3273 C C . ILE B 1 207 ? -17.391 -15.039 20.422 1 89.38 207 ILE B C 1
ATOM 3275 O O . ILE B 1 207 ? -16.984 -15.891 21.219 1 89.38 207 ILE B O 1
ATOM 3279 N N . GLY B 1 208 ? -18.688 -14.602 20.422 1 78.62 208 GLY B N 1
ATOM 3280 C CA . GLY B 1 208 ? -19.688 -15.211 21.297 1 78.62 208 GLY B CA 1
ATOM 3281 C C . GLY B 1 208 ? -19.984 -16.656 20.938 1 78.62 208 GLY B C 1
ATOM 3282 O O . GLY B 1 208 ? -20.188 -17.484 21.828 1 78.62 208 GLY B O 1
ATOM 3283 N N . ASP B 1 209 ? -20.25 -16.953 19.672 1 72 209 ASP B N 1
ATOM 3284 C CA . ASP B 1 209 ? -20.562 -18.312 19.203 1 72 209 ASP B CA 1
ATOM 3285 C C . ASP B 1 209 ? -19.859 -18.625 17.891 1 72 209 ASP B C 1
ATOM 3287 O O . ASP B 1 209 ? -20.344 -18.266 16.812 1 72 209 ASP B O 1
ATOM 3291 N N . PRO B 1 210 ? -18.672 -19.125 18.031 1 59.78 210 PRO B N 1
ATOM 3292 C CA . PRO B 1 210 ? -17.922 -19.422 16.797 1 59.78 210 PRO B CA 1
ATOM 3293 C C . PRO B 1 210 ? -18.734 -20.234 15.797 1 59.78 210 PRO B C 1
ATOM 3295 O O . PRO B 1 210 ? -18.5 -20.156 14.594 1 59.78 210 PRO B O 1
ATOM 3298 N N . GLU B 1 211 ? -19.656 -21.016 16.281 1 60.09 211 GLU B N 1
ATOM 3299 C CA . GLU B 1 211 ? -20.5 -21.828 15.414 1 60.09 211 GLU B CA 1
ATOM 3300 C C . GLU B 1 211 ? -21.516 -20.984 14.664 1 60.09 211 GLU B C 1
ATOM 3302 O O . GLU B 1 211 ? -22.047 -21.406 13.633 1 60.09 211 GLU B O 1
ATOM 3307 N N . LEU B 1 212 ? -21.797 -19.844 15.148 1 52.75 212 LEU B N 1
ATOM 3308 C CA . LEU B 1 212 ? -22.797 -18.969 14.547 1 52.75 212 LEU B CA 1
ATOM 3309 C C . LEU B 1 212 ? -22.281 -18.391 13.234 1 52.75 212 LEU B C 1
ATOM 3311 O O . LEU B 1 212 ? -23.062 -18.125 12.32 1 52.75 212 LEU B O 1
ATOM 3315 N N . LEU B 1 213 ? -21.109 -18.031 13.078 1 53.25 213 LEU B N 1
ATOM 3316 C CA . LEU B 1 213 ? -20.625 -17.547 11.789 1 53.25 213 LEU B CA 1
ATOM 3317 C C . LEU B 1 213 ? -21 -18.516 10.672 1 53.25 213 LEU B C 1
ATOM 3319 O O . LEU B 1 213 ? -21.328 -18.078 9.562 1 53.25 213 LEU B O 1
ATOM 3323 N N . ALA B 1 214 ? -21.062 -19.859 10.914 1 48.03 214 ALA B N 1
ATOM 3324 C CA . ALA B 1 214 ? -21.375 -20.891 9.93 1 48.03 214 ALA B CA 1
ATOM 3325 C C . ALA B 1 214 ? -22.828 -20.781 9.469 1 48.03 214 ALA B C 1
ATOM 3327 O O . ALA B 1 214 ? -23.141 -21.094 8.32 1 48.03 214 ALA B O 1
ATOM 3328 N N . MET B 1 215 ? -23.656 -20.219 10.227 1 46.91 215 MET B N 1
ATOM 3329 C CA . MET B 1 215 ? -25.062 -20.172 9.867 1 46.91 215 MET B CA 1
ATOM 3330 C C . MET B 1 215 ? -25.391 -18.922 9.078 1 46.91 215 MET B C 1
ATOM 3332 O O . MET B 1 215 ? -26.391 -18.875 8.359 1 46.91 215 MET B O 1
ATOM 3336 N N . SER B 1 216 ? -24.75 -17.922 9.281 1 41.53 216 SER B N 1
ATOM 3337 C CA . SER B 1 216 ? -25.156 -16.719 8.578 1 41.53 216 SER B CA 1
ATOM 3338 C C . SER B 1 216 ? -24.594 -16.672 7.164 1 41.53 216 SER B C 1
ATOM 3340 O O . SER B 1 216 ? -24.797 -15.695 6.438 1 41.53 216 SER B O 1
ATOM 3342 N N . ALA B 1 217 ? -24.078 -17.594 6.66 1 35.88 217 ALA B N 1
ATOM 3343 C CA . ALA B 1 217 ? -23.734 -17.766 5.25 1 35.88 217 ALA B CA 1
ATOM 3344 C C . ALA B 1 217 ? -24.922 -18.312 4.461 1 35.88 217 ALA B C 1
ATOM 3346 O O . ALA B 1 217 ? -25.703 -19.109 4.984 1 35.88 217 ALA B O 1
#

Organism: Polarella glacialis (NCBI:txid89957)